Protein AF-0000000083321897 (afdb_homodimer)

Sequence (432 aa):
MKKINLNELYDLMYEHLDPNGWWPGRSDWHVIWSTILIQNTNWKNVDKALATLYQATNFWPENILNLSDNKLEKAIASAGFFTRKAATLKRLATYFQKYEFDLDRCRQLSKEQLRPELLSIKGIGPETADVILMYGIQKGEFVVDTYARRLFDCLACPLPSSYQKAKELVEANVDHFTLRNYQNFHAMIVMFNQKYKLPKEFKTTFLNNYQLIITKMKKINLNELYDLMYEHLDPNGWWPGRSDWHVIWSTILIQNTNWKNVDKALATLYQATNFWPENILNLSDNKLEKAIASAGFFTRKAATLKRLATYFQKYEFDLDRCRQLSKEQLRPELLSIKGIGPETADVILMYGIQKGEFVVDTYARRLFDCLACPLPSSYQKAKELVEANVDHFTLRNYQNFHAMIVMFNQKYKLPKEFKTTFLNNYQLIITK

Organism: Lactobacillus gasseri (NCBI:txid1596)

InterPro domains:
  IPR003265 HhH-GPD domain [PF00730] (34-169)
  IPR003265 HhH-GPD domain [SM00478] (37-195)
  IPR003265 HhH-GPD domain [cd00056] (29-190)
  IPR011257 DNA glycosylase [SSF48150] (1-203)

Solvent-accessible surface area (backbone atoms only — not comparable to full-atom values): 23144 Å² total; per-residue (Å²): 112,50,78,35,43,54,58,53,48,50,52,54,46,55,76,75,39,80,45,59,39,71,81,62,56,78,26,33,47,45,37,40,53,46,57,59,39,39,57,95,48,50,65,74,33,26,53,55,13,48,54,42,35,35,76,71,29,71,51,37,50,69,43,55,64,68,43,50,69,67,57,44,24,62,32,31,42,64,16,48,69,22,69,63,46,41,52,28,52,42,52,52,35,54,59,38,47,84,44,72,71,36,64,69,64,54,33,37,50,55,62,85,61,48,50,62,57,45,50,67,37,75,88,33,48,72,56,52,38,36,48,37,32,34,71,40,53,69,35,61,46,72,64,68,46,73,48,46,46,52,51,30,41,72,24,70,38,70,62,58,88,47,61,67,60,30,32,52,49,53,63,72,49,49,77,88,70,39,48,40,29,31,54,38,50,52,38,41,38,49,50,50,49,71,75,34,60,72,72,82,41,40,76,78,42,96,60,49,57,38,29,48,55,73,82,130,111,49,77,35,42,54,58,54,49,49,51,55,46,56,76,76,41,80,45,60,36,62,84,62,56,79,26,33,49,44,36,39,54,46,58,61,40,41,55,93,48,50,64,73,34,27,53,55,13,48,53,43,36,33,76,71,27,72,50,38,49,71,44,55,63,68,43,52,69,67,57,44,25,62,32,31,42,65,16,49,68,21,69,64,46,40,52,29,50,44,51,52,36,54,60,37,48,83,44,72,70,35,64,70,62,54,32,35,51,55,63,84,60,48,49,62,57,44,50,68,38,74,87,32,48,71,57,52,38,37,48,36,33,33,70,39,54,69,37,62,45,72,65,69,46,72,49,45,45,51,51,31,42,71,22,71,37,69,63,58,88,48,60,67,59,29,33,51,48,54,63,70,50,48,78,87,70,38,48,42,29,32,53,38,49,52,39,42,38,50,50,48,51,71,74,33,61,72,72,82,42,41,78,78,43,97,59,48,58,38,28,48,52,74,80,129

Secondary structure (DSSP, 8-state):
-EEE-HHHHHHHHHHH---TTSS--SSHHHHHHHHHHTTTS-HHHHHHHHHHHHHHHTT-HHHHHHS-HHHHHHHTGGGS-HHHHHHHHHHHHHHHHTTTT-HHHHHTS-HHHHHHHHHTSTT--HHHHHHIIIIIS--------HHHHHHHHHTT-PPPSSHHHHHHHHHTT-SS--HHHHHHHHHHHHHHHHHS-TTTTGGGSTTTTEEE----/-EEE-HHHHHHHHHHH---TT-S--SSHHHHHHHHHHTTTS-HHHHHHHHHHHHHHHTT-HHHHHHS-HHHHHHHTGGGS-HHHHHHHHHHHHHHHHTTTT-HHHHHTS-HHHHHHHHHTSTT--HHHHHHIIIIIS--------HHHHHHHHHTT-PPPSSHHHHHHHHHTT-SS--HHHHHHHHHHHHHHHHHS-TTTTGGGSTTTTEEE----

Radius of gyration: 22.3 Å; Cα contacts (8 Å, |Δi|>4): 603; chains: 2; bounding box: 56×56×48 Å

Structure (mmCIF, N/CA/C/O backbone):
data_AF-0000000083321897-model_v1
#
loop_
_entity.id
_entity.type
_entity.pdbx_description
1 polymer 'Endonuclease III'
#
loop_
_atom_site.group_PDB
_atom_site.id
_atom_site.type_symbol
_atom_site.label_atom_id
_atom_site.label_alt_id
_atom_site.label_comp_id
_atom_site.label_asym_id
_atom_site.label_entity_id
_atom_site.label_seq_id
_atom_site.pdbx_PDB_ins_code
_atom_site.Cartn_x
_atom_site.Cartn_y
_atom_site.Cartn_z
_atom_site.occupancy
_atom_site.B_iso_or_equiv
_atom_site.auth_seq_id
_atom_site.auth_comp_id
_atom_site.auth_asym_id
_atom_site.auth_atom_id
_atom_site.pdbx_PDB_model_num
ATOM 1 N N . MET A 1 1 ? -29.047 20.719 -4.168 1 87.69 1 MET A N 1
ATOM 2 C CA . MET A 1 1 ? -27.844 19.922 -3.943 1 87.69 1 MET A CA 1
ATOM 3 C C . MET A 1 1 ? -28.203 18.484 -3.549 1 87.69 1 MET A C 1
ATOM 5 O O . MET A 1 1 ? -29.172 18.266 -2.809 1 87.69 1 MET A O 1
ATOM 9 N N . LYS A 1 2 ? -27.672 17.531 -4.219 1 96.5 2 LYS A N 1
ATOM 10 C CA . LYS A 1 2 ? -27.875 16.109 -3.881 1 96.5 2 LYS A CA 1
ATOM 11 C C . LYS A 1 2 ? -27.109 15.75 -2.611 1 96.5 2 LYS A C 1
ATOM 13 O O . LYS A 1 2 ? -25.906 15.969 -2.516 1 96.5 2 LYS A O 1
ATOM 18 N N . LYS A 1 3 ? -27.859 15.25 -1.609 1 98.31 3 LYS A N 1
ATOM 19 C CA . LYS A 1 3 ? -27.25 14.844 -0.353 1 98.31 3 LYS A CA 1
ATOM 20 C C . LYS A 1 3 ? -26.562 13.484 -0.496 1 98.31 3 LYS A C 1
ATOM 22 O O . LYS A 1 3 ? -27.141 12.547 -1.045 1 98.31 3 LYS A O 1
ATOM 27 N N . ILE A 1 4 ? -25.359 13.352 -0.049 1 98.31 4 ILE A N 1
ATOM 28 C CA . ILE A 1 4 ? -24.609 12.102 -0.11 1 98.31 4 ILE A CA 1
ATOM 29 C C . ILE A 1 4 ? -23.922 11.844 1.229 1 98.31 4 ILE A C 1
ATOM 31 O O . ILE A 1 4 ? -23.672 12.781 1.99 1 98.31 4 ILE A O 1
ATOM 35 N N . ASN A 1 5 ? -23.719 10.547 1.621 1 98.31 5 ASN A N 1
ATOM 36 C CA . ASN A 1 5 ? -22.906 10.195 2.787 1 98.31 5 ASN A CA 1
ATOM 37 C C . ASN A 1 5 ? -21.438 10 2.418 1 98.31 5 ASN A C 1
ATOM 39 O O . ASN A 1 5 ? -21.062 10.219 1.271 1 98.31 5 ASN A O 1
ATOM 43 N N . LEU A 1 6 ? -20.641 9.633 3.35 1 98.62 6 LEU A N 1
ATOM 44 C CA . LEU A 1 6 ? -19.188 9.578 3.133 1 98.62 6 LEU A CA 1
ATOM 45 C C . LEU A 1 6 ? -18.828 8.453 2.166 1 98.62 6 LEU A C 1
ATOM 47 O O . LEU A 1 6 ? -17.922 8.609 1.342 1 98.62 6 LEU A O 1
ATOM 51 N N . ASN A 1 7 ? -19.5 7.285 2.268 1 98.38 7 ASN A N 1
ATOM 52 C CA . ASN A 1 7 ? -19.234 6.191 1.339 1 98.38 7 ASN A CA 1
ATOM 53 C C . ASN A 1 7 ? -19.578 6.578 -0.096 1 98.38 7 ASN A C 1
ATOM 55 O O . ASN A 1 7 ? -18.859 6.215 -1.03 1 98.38 7 ASN A O 1
ATOM 59 N N . GLU A 1 8 ? -20.641 7.297 -0.278 1 98.25 8 GLU A N 1
ATOM 60 C CA . GLU A 1 8 ? -21.016 7.777 -1.603 1 98.25 8 GLU A CA 1
ATOM 61 C C . GLU A 1 8 ? -20.016 8.797 -2.131 1 98.25 8 GLU A C 1
ATOM 63 O O . GLU A 1 8 ? -19.703 8.812 -3.324 1 98.25 8 GLU A O 1
ATOM 68 N N . LEU A 1 9 ? -19.562 9.703 -1.229 1 98.75 9 LEU A N 1
ATOM 69 C CA . LEU A 1 9 ? -18.516 10.633 -1.623 1 98.75 9 LEU A CA 1
ATOM 70 C C . LEU A 1 9 ? -17.281 9.891 -2.098 1 98.75 9 LEU A C 1
ATOM 72 O O . LEU A 1 9 ? -16.703 10.219 -3.141 1 98.75 9 LEU A O 1
ATOM 76 N N . TYR A 1 10 ? -16.875 8.883 -1.351 1 98.69 10 TYR A N 1
ATOM 77 C CA . TYR A 1 10 ? -15.734 8.047 -1.721 1 98.69 10 TYR A CA 1
ATOM 78 C C . TYR A 1 10 ? -15.914 7.457 -3.113 1 98.69 10 TYR A C 1
ATOM 80 O O . TYR A 1 10 ? -15.008 7.516 -3.945 1 98.69 10 TYR A O 1
ATOM 88 N N . ASP A 1 11 ? -17.094 6.926 -3.365 1 98.06 11 ASP A N 1
ATOM 89 C CA . ASP A 1 11 ? -17.391 6.293 -4.648 1 98.06 11 ASP A CA 1
ATOM 90 C C . ASP A 1 11 ? -17.297 7.305 -5.789 1 98.06 11 ASP A C 1
ATOM 92 O O . ASP A 1 11 ? -16.703 7.023 -6.836 1 98.06 11 ASP A O 1
ATOM 96 N N . LEU A 1 12 ? -17.828 8.453 -5.574 1 98.12 12 LEU A N 1
ATOM 97 C CA . LEU A 1 12 ? -17.812 9.508 -6.578 1 98.12 12 LEU A CA 1
ATOM 98 C C . LEU A 1 12 ? -16.375 9.93 -6.895 1 98.12 12 LEU A C 1
ATOM 100 O O . LEU A 1 12 ? -16 10.055 -8.062 1 98.12 12 LEU A O 1
ATOM 104 N N . MET A 1 13 ? -15.633 10.117 -5.867 1 98.69 13 MET A N 1
ATOM 105 C CA . MET A 1 13 ? -14.25 10.547 -6.062 1 98.69 13 MET A CA 1
ATOM 106 C C . MET A 1 13 ? -13.43 9.469 -6.754 1 98.69 13 MET A C 1
ATOM 108 O O . MET A 1 13 ? -12.633 9.758 -7.648 1 98.69 13 MET A O 1
ATOM 112 N N . TYR A 1 14 ? -13.609 8.211 -6.332 1 98.19 14 TYR A N 1
ATOM 113 C CA . TYR A 1 14 ? -12.867 7.098 -6.898 1 98.19 14 TYR A CA 1
ATOM 114 C C . TYR A 1 14 ? -13.164 6.938 -8.383 1 98.19 14 TYR A C 1
ATOM 116 O O . TYR A 1 14 ? -12.289 6.57 -9.172 1 98.19 14 TYR A O 1
ATOM 124 N N . GLU A 1 15 ? -14.359 7.203 -8.828 1 96.88 15 GLU A N 1
ATOM 125 C CA . GLU A 1 15 ? -14.773 7.105 -10.227 1 96.88 15 GLU A CA 1
ATOM 126 C C . GLU A 1 15 ? -14.117 8.195 -11.07 1 96.88 15 GLU A C 1
ATOM 128 O O . GLU A 1 15 ? -13.914 8.008 -12.273 1 96.88 15 GLU A O 1
ATOM 133 N N . HIS A 1 16 ? -13.695 9.297 -10.422 1 97.75 16 HIS A N 1
ATOM 134 C CA . HIS A 1 16 ? -13.25 10.453 -11.188 1 97.75 16 HIS A CA 1
ATOM 135 C C . HIS A 1 16 ? -11.75 10.664 -11.039 1 97.75 16 HIS A C 1
ATOM 137 O O . HIS A 1 16 ? -11.141 11.391 -11.828 1 97.75 16 HIS A O 1
ATOM 143 N N . LEU A 1 17 ? -11.289 10.062 -9.953 1 97.56 17 LEU A N 1
ATOM 144 C CA . LEU A 1 17 ? -9.875 10.258 -9.648 1 97.56 17 LEU A CA 1
ATOM 145 C C . LEU A 1 17 ? -9.148 8.922 -9.594 1 97.56 17 LEU A C 1
ATOM 147 O O . LEU A 1 17 ? -9.75 7.895 -9.258 1 97.56 17 LEU A O 1
ATOM 151 N N . ASP A 1 18 ? -7.98 8.797 -10.016 1 94.88 18 ASP A N 1
ATOM 152 C CA . ASP A 1 18 ? -7.145 7.602 -9.914 1 94.88 18 ASP A CA 1
ATOM 153 C C . ASP A 1 18 ? -6.105 7.75 -8.812 1 94.88 18 ASP A C 1
ATOM 155 O O . ASP A 1 18 ? -5.012 8.266 -9.039 1 94.88 18 ASP A O 1
ATOM 159 N N . PRO A 1 19 ? -6.453 7.254 -7.59 1 96.94 19 PRO A N 1
ATOM 160 C CA . PRO A 1 19 ? -5.547 7.438 -6.453 1 96.94 19 PRO A CA 1
ATOM 161 C C . PRO A 1 19 ? -4.352 6.484 -6.492 1 96.94 19 PRO A C 1
ATOM 163 O O . PRO A 1 19 ? -3.496 6.531 -5.609 1 96.94 19 PRO A O 1
ATOM 166 N N . ASN A 1 20 ? -4.258 5.652 -7.484 1 93.5 20 ASN A N 1
ATOM 167 C CA . ASN A 1 20 ? -3.238 4.605 -7.496 1 93.5 20 ASN A CA 1
ATOM 168 C C . ASN A 1 20 ? -1.833 5.191 -7.594 1 93.5 20 ASN A C 1
ATOM 170 O O . ASN A 1 20 ? -1.578 6.07 -8.422 1 93.5 20 ASN A O 1
ATOM 174 N N . GLY A 1 21 ? -0.966 4.777 -6.715 1 91.75 21 GLY A N 1
ATOM 175 C CA . GLY A 1 21 ? 0.427 5.191 -6.754 1 91.75 21 GLY A CA 1
ATOM 176 C C . GLY A 1 21 ? 0.666 6.539 -6.094 1 91.75 21 GLY A C 1
ATOM 177 O O . GLY A 1 21 ? 1.722 7.145 -6.277 1 91.75 21 GLY A O 1
ATOM 178 N N . TRP A 1 22 ? -0.267 7.16 -5.391 1 90.75 22 TRP A N 1
ATOM 179 C CA . TRP A 1 22 ? -0.259 8.523 -4.875 1 90.75 22 TRP A CA 1
ATOM 180 C C . TRP A 1 22 ? 0.908 8.742 -3.916 1 90.75 22 TRP A C 1
ATOM 182 O O . TRP A 1 22 ? 1.54 9.797 -3.926 1 90.75 22 TRP A O 1
ATOM 192 N N . TRP A 1 23 ? 1.445 7.855 -3.076 1 94.19 23 TRP A N 1
ATOM 193 C CA . TRP A 1 23 ? 2.598 7.992 -2.191 1 94.19 23 TRP A CA 1
ATOM 194 C C . TRP A 1 23 ? 3.67 6.965 -2.527 1 94.19 23 TRP A C 1
ATOM 196 O O . TRP A 1 23 ? 3.871 6 -1.784 1 94.19 23 TRP A O 1
ATOM 206 N N . PRO A 1 24 ? 4.371 7.301 -3.611 1 95.56 24 PRO A N 1
ATOM 207 C CA . PRO A 1 24 ? 5.367 6.328 -4.074 1 95.56 24 PRO A CA 1
ATOM 208 C C . PRO A 1 24 ? 6.562 6.215 -3.129 1 95.56 24 PRO A C 1
ATOM 210 O O . PRO A 1 24 ? 6.836 7.141 -2.359 1 95.56 24 PRO A O 1
ATOM 213 N N . GLY A 1 25 ? 7.215 5.176 -3.168 1 97.38 25 GLY A N 1
ATOM 214 C CA . GLY A 1 25 ? 8.43 4.945 -2.402 1 97.38 25 GLY A CA 1
ATOM 215 C C . GLY A 1 25 ? 9.094 3.623 -2.725 1 97.38 25 GLY A C 1
ATOM 216 O O . GLY A 1 25 ? 8.414 2.623 -2.967 1 97.38 25 GLY A O 1
ATOM 217 N N . ARG A 1 26 ? 10.406 3.613 -2.641 1 97.81 26 ARG A N 1
ATOM 218 C CA . ARG A 1 26 ? 11.148 2.396 -2.949 1 97.81 26 ARG A CA 1
ATOM 219 C C . ARG A 1 26 ? 11.148 1.436 -1.765 1 97.81 26 ARG A C 1
ATOM 221 O O . ARG A 1 26 ? 11.5 0.265 -1.906 1 97.81 26 ARG A O 1
ATOM 228 N N . SER A 1 27 ? 10.773 1.906 -0.587 1 98.44 27 SER A N 1
ATOM 229 C CA . SER A 1 27 ? 10.656 1.157 0.659 1 98.44 27 SER A CA 1
ATOM 230 C C . SER A 1 27 ? 9.719 1.863 1.638 1 98.44 27 SER A C 1
ATOM 232 O O . SER A 1 27 ? 9.359 3.025 1.435 1 98.44 27 SER A O 1
ATOM 234 N N . ASP A 1 28 ? 9.281 1.155 2.664 1 98.69 28 ASP A N 1
ATOM 235 C CA . ASP A 1 28 ? 8.469 1.793 3.695 1 98.69 28 ASP A CA 1
ATOM 236 C C . ASP A 1 28 ? 9.258 2.883 4.418 1 98.69 28 ASP A C 1
ATOM 238 O O . ASP A 1 28 ? 8.688 3.893 4.84 1 98.69 28 ASP A O 1
ATOM 242 N N . TRP A 1 29 ? 10.547 2.727 4.543 1 98.88 29 TRP A N 1
ATOM 243 C CA . TRP A 1 29 ? 11.383 3.746 5.168 1 98.88 29 TRP A CA 1
ATOM 244 C C . TRP A 1 29 ? 11.391 5.027 4.34 1 98.88 29 TRP A C 1
ATOM 246 O O . TRP A 1 29 ? 11.32 6.129 4.891 1 98.88 29 TRP A O 1
ATOM 256 N N . HIS A 1 30 ? 11.477 4.844 2.99 1 98.75 30 HIS A N 1
ATOM 257 C CA . HIS A 1 30 ? 11.352 5.996 2.105 1 98.75 30 HIS A CA 1
ATOM 258 C C . HIS A 1 30 ? 10.094 6.793 2.42 1 98.75 30 HIS A C 1
ATOM 260 O O . HIS A 1 30 ? 10.148 8.016 2.562 1 98.75 30 HIS A O 1
ATOM 266 N N . VAL A 1 31 ? 9.008 6.137 2.609 1 98.62 31 VAL A N 1
ATOM 267 C CA . VAL A 1 31 ? 7.711 6.758 2.852 1 98.62 31 VAL A CA 1
ATOM 268 C C . VAL A 1 31 ? 7.711 7.438 4.219 1 98.62 31 VAL A C 1
ATOM 270 O O . VAL A 1 31 ? 7.254 8.57 4.355 1 98.62 31 VAL A O 1
ATOM 273 N N . ILE A 1 32 ? 8.258 6.758 5.176 1 98.88 32 ILE A N 1
ATOM 274 C CA . ILE A 1 32 ? 8.273 7.273 6.543 1 98.88 32 ILE A CA 1
ATOM 275 C C . ILE A 1 32 ? 9.117 8.547 6.602 1 98.88 32 ILE A C 1
ATOM 277 O O . ILE A 1 32 ? 8.664 9.57 7.137 1 98.88 32 ILE A O 1
ATOM 281 N N . TRP A 1 33 ? 10.289 8.57 5.988 1 98.88 33 TRP A N 1
ATOM 282 C CA . TRP A 1 33 ? 11.125 9.766 5.984 1 98.88 33 TRP A CA 1
ATOM 283 C C . TRP A 1 33 ? 10.469 10.891 5.188 1 98.88 33 TRP A C 1
ATOM 285 O O . TRP A 1 33 ? 10.516 12.055 5.59 1 98.88 33 TRP A O 1
ATOM 295 N N . SER A 1 34 ? 9.844 10.531 4.059 1 98.75 34 SER A N 1
ATOM 296 C CA . SER A 1 34 ? 9.18 11.523 3.23 1 98.75 34 SER A CA 1
ATOM 297 C C . SER A 1 34 ? 8.07 12.242 4.008 1 98.75 34 SER A C 1
ATOM 299 O O . SER A 1 34 ? 7.816 13.422 3.785 1 98.75 34 SER A O 1
ATOM 301 N N . THR A 1 35 ? 7.434 11.547 4.91 1 98.75 35 THR A N 1
ATOM 302 C CA . THR A 1 35 ? 6.344 12.102 5.699 1 98.75 35 THR A CA 1
ATOM 303 C C . THR A 1 35 ? 6.848 13.227 6.605 1 98.75 35 THR A C 1
ATOM 305 O O . THR A 1 35 ? 6.16 14.227 6.797 1 98.75 35 THR A O 1
ATOM 308 N N . ILE A 1 36 ? 8.047 13.07 7.141 1 98.88 36 ILE A N 1
ATOM 309 C CA . ILE A 1 36 ? 8.648 14.125 7.953 1 98.88 36 ILE A CA 1
ATOM 310 C C . ILE A 1 36 ? 9.109 15.266 7.059 1 98.88 36 ILE A C 1
ATOM 312 O O . ILE A 1 36 ? 8.852 16.438 7.352 1 98.88 36 ILE A O 1
ATOM 316 N N . LEU A 1 37 ? 9.727 14.922 5.945 1 98.81 37 LEU A N 1
ATOM 317 C CA . LEU A 1 37 ? 10.391 15.906 5.098 1 98.81 37 LEU A CA 1
ATOM 318 C C . LEU A 1 37 ? 9.367 16.781 4.383 1 98.81 37 LEU A C 1
ATOM 320 O O . LEU A 1 37 ? 9.648 17.938 4.07 1 98.81 37 LEU A O 1
ATOM 324 N N . ILE A 1 38 ? 8.156 16.281 4.141 1 98.44 38 ILE A N 1
ATOM 325 C CA . ILE A 1 38 ? 7.172 17 3.336 1 98.44 38 ILE A CA 1
ATOM 326 C C . ILE A 1 38 ? 6.516 18.094 4.176 1 98.44 38 ILE A C 1
ATOM 328 O O . ILE A 1 38 ? 5.848 18.984 3.641 1 98.44 38 ILE A O 1
ATOM 332 N N . GLN A 1 39 ? 6.742 18.078 5.523 1 97.88 39 GLN A N 1
ATOM 333 C CA . GLN A 1 39 ? 6.137 19.078 6.406 1 97.88 39 GLN A CA 1
ATOM 334 C C . GLN A 1 39 ? 6.578 20.484 6.023 1 97.88 39 GLN A C 1
ATOM 336 O O . GLN A 1 39 ? 7.773 20.766 5.973 1 97.88 39 GLN A O 1
ATOM 341 N N . ASN A 1 40 ? 5.656 21.344 5.699 1 96.12 40 ASN A N 1
ATOM 342 C CA . ASN A 1 40 ? 5.828 22.766 5.445 1 96.12 40 ASN A CA 1
ATOM 343 C C . ASN A 1 40 ? 6.734 23.016 4.242 1 96.12 40 ASN A C 1
ATOM 345 O O . ASN A 1 40 ? 7.523 23.953 4.242 1 96.12 40 ASN A O 1
ATOM 349 N N . THR A 1 41 ? 6.758 22.188 3.324 1 96.44 41 THR A N 1
ATOM 350 C CA . THR A 1 41 ? 7.504 22.359 2.086 1 96.44 41 THR A CA 1
ATOM 351 C C . THR A 1 41 ? 6.797 21.672 0.92 1 96.44 41 THR A C 1
ATOM 353 O O . THR A 1 41 ? 5.609 21.359 1.011 1 96.44 41 THR A O 1
ATOM 356 N N . ASN A 1 42 ? 7.434 21.516 -0.27 1 95.88 42 ASN A N 1
ATOM 357 C CA . ASN A 1 42 ? 6.797 20.922 -1.442 1 95.88 42 ASN A CA 1
ATOM 358 C C . ASN A 1 42 ? 7.551 19.688 -1.923 1 95.88 42 ASN A C 1
ATOM 360 O O . ASN A 1 42 ? 8.695 19.469 -1.524 1 95.88 42 ASN A O 1
ATOM 364 N N . TRP A 1 43 ? 6.906 19.016 -2.709 1 95.69 43 TRP A N 1
ATOM 365 C CA . TRP A 1 43 ? 7.41 17.703 -3.082 1 95.69 43 TRP A CA 1
ATOM 366 C C . TRP A 1 43 ? 8.672 17.812 -3.93 1 95.69 43 TRP A C 1
ATOM 368 O O . TRP A 1 43 ? 9.547 16.953 -3.869 1 95.69 43 TRP A O 1
ATOM 378 N N . LYS A 1 44 ? 8.75 18.844 -4.738 1 97.25 44 LYS A N 1
ATOM 379 C CA . LYS A 1 44 ? 9.961 19.031 -5.527 1 97.25 44 LYS A CA 1
ATOM 380 C C . LYS A 1 44 ? 11.195 19.078 -4.629 1 97.25 44 LYS A C 1
ATOM 382 O O . LYS A 1 44 ? 12.188 18.406 -4.898 1 97.25 44 LYS A O 1
ATOM 387 N N . ASN A 1 45 ? 11.117 19.828 -3.555 1 98.25 45 ASN A N 1
ATOM 388 C CA . ASN A 1 45 ? 12.219 19.969 -2.604 1 98.25 45 ASN A CA 1
ATOM 389 C C . ASN A 1 45 ? 12.43 18.672 -1.814 1 98.25 45 ASN A C 1
ATOM 391 O O . ASN A 1 45 ? 13.562 18.312 -1.5 1 98.25 45 ASN A O 1
ATOM 395 N N . VAL A 1 46 ? 11.375 18.031 -1.533 1 98.44 46 VAL A N 1
ATOM 396 C CA . VAL A 1 46 ? 11.453 16.766 -0.804 1 98.44 46 VAL A CA 1
ATOM 397 C C . VAL A 1 46 ? 12.172 15.719 -1.658 1 98.44 46 VAL A C 1
ATOM 399 O O . VAL A 1 46 ? 13.008 14.969 -1.157 1 98.44 46 VAL A O 1
ATOM 402 N N . ASP A 1 47 ? 11.844 15.68 -2.971 1 98.06 47 ASP A N 1
ATOM 403 C CA . ASP A 1 47 ? 12.453 14.711 -3.879 1 98.06 47 ASP A CA 1
ATOM 404 C C . ASP A 1 47 ? 13.977 14.867 -3.898 1 98.06 47 ASP A C 1
ATOM 406 O O . ASP A 1 47 ? 14.703 13.875 -3.861 1 98.06 47 ASP A O 1
ATOM 410 N N . LYS A 1 48 ? 14.43 16.062 -3.932 1 98.5 48 LYS A N 1
ATOM 411 C CA . LYS A 1 48 ? 15.859 16.344 -3.904 1 98.5 48 LYS A CA 1
ATOM 412 C C . LYS A 1 48 ? 16.484 15.867 -2.598 1 98.5 48 LYS A C 1
ATOM 414 O O . LYS A 1 48 ? 17.547 15.227 -2.607 1 98.5 48 LYS A O 1
ATOM 419 N N . ALA A 1 49 ? 15.844 16.188 -1.53 1 98.81 49 ALA A N 1
ATOM 420 C CA . ALA A 1 49 ? 16.328 15.797 -0.214 1 98.81 49 ALA A CA 1
ATOM 421 C C . ALA A 1 49 ? 16.391 14.273 -0.086 1 98.81 49 ALA A C 1
ATOM 423 O O . ALA A 1 49 ? 17.344 13.727 0.457 1 98.81 49 ALA A O 1
ATOM 424 N N . LEU A 1 50 ? 15.383 13.617 -0.579 1 98.75 50 LEU A N 1
ATOM 425 C CA . LEU A 1 50 ? 15.305 12.164 -0.488 1 98.75 50 LEU A CA 1
ATOM 426 C C . LEU A 1 50 ? 16.406 11.508 -1.314 1 98.75 50 LEU A C 1
ATOM 428 O O . LEU A 1 50 ? 16.953 10.477 -0.918 1 98.75 50 LEU A O 1
ATOM 432 N N . ALA A 1 51 ? 16.719 12.102 -2.457 1 98.38 51 ALA A N 1
ATOM 433 C CA . ALA A 1 51 ? 17.797 11.562 -3.279 1 98.38 51 ALA A CA 1
ATOM 434 C C . ALA A 1 51 ? 19.125 11.586 -2.525 1 98.38 51 ALA A C 1
ATOM 436 O O . ALA A 1 51 ? 19.828 10.578 -2.482 1 98.38 51 ALA A O 1
ATOM 437 N N . THR A 1 52 ? 19.391 12.703 -1.899 1 98.69 52 THR A N 1
ATOM 438 C CA . THR A 1 52 ? 20.625 12.844 -1.149 1 98.69 52 THR A CA 1
ATOM 439 C C . THR A 1 52 ? 20.609 11.969 0.099 1 98.69 52 THR A C 1
ATOM 441 O O . THR A 1 52 ? 21.625 11.352 0.443 1 98.69 52 THR A O 1
ATOM 444 N N . LEU A 1 53 ? 19.516 11.906 0.756 1 98.81 53 LEU A N 1
ATOM 445 C CA . LEU A 1 53 ? 19.391 11.078 1.952 1 98.81 53 LEU A CA 1
ATOM 446 C C . LEU A 1 53 ? 19.594 9.602 1.619 1 98.81 53 LEU A C 1
ATOM 448 O O . LEU A 1 53 ? 20.219 8.867 2.387 1 98.81 53 LEU A O 1
ATOM 452 N N . TYR A 1 54 ? 19 9.211 0.49 1 98.5 54 TYR A N 1
ATOM 453 C CA . TYR A 1 54 ? 19.156 7.82 0.072 1 98.5 54 TYR A CA 1
ATOM 454 C C . TYR A 1 54 ? 20.625 7.484 -0.155 1 98.5 54 TYR A C 1
ATOM 456 O O . TYR A 1 54 ? 21.109 6.441 0.293 1 98.5 54 TYR A O 1
ATOM 464 N N . GLN A 1 55 ? 21.344 8.367 -0.824 1 98 55 GLN A N 1
ATOM 465 C CA . GLN A 1 55 ? 22.766 8.156 -1.083 1 98 55 GLN A CA 1
ATOM 466 C C . GLN A 1 55 ? 23.547 8.008 0.22 1 98 55 GLN A C 1
ATOM 468 O O . GLN A 1 55 ? 24.469 7.203 0.305 1 98 55 GLN A O 1
ATOM 473 N N . ALA A 1 56 ? 23.094 8.688 1.201 1 98.31 56 ALA A N 1
ATOM 474 C CA . ALA A 1 56 ? 23.828 8.734 2.457 1 98.31 56 ALA A CA 1
ATOM 475 C C . ALA A 1 56 ? 23.438 7.582 3.373 1 98.31 56 ALA A C 1
ATOM 477 O O . ALA A 1 56 ? 24.219 7.16 4.227 1 98.31 56 ALA A O 1
ATOM 478 N N . THR A 1 57 ? 22.234 7.035 3.236 1 98.56 57 THR A N 1
ATOM 479 C CA . THR A 1 57 ? 21.75 6.191 4.324 1 98.56 57 THR A CA 1
ATOM 480 C C . THR A 1 57 ? 21.078 4.941 3.771 1 98.56 57 THR A C 1
ATOM 482 O O . THR A 1 57 ? 20.766 4.016 4.523 1 98.56 57 THR A O 1
ATOM 485 N N . ASN A 1 58 ? 20.766 4.898 2.453 1 97.88 58 ASN A N 1
ATOM 486 C CA . ASN A 1 58 ? 19.922 3.871 1.857 1 97.88 58 ASN A CA 1
ATOM 487 C C . ASN A 1 58 ? 18.562 3.787 2.559 1 97.88 58 ASN A C 1
ATOM 489 O O . ASN A 1 58 ? 17.938 2.725 2.586 1 97.88 58 ASN A O 1
ATOM 493 N N . PHE A 1 59 ? 18.234 4.824 3.291 1 98.62 59 PHE A N 1
ATOM 494 C CA . PHE A 1 59 ? 16.984 5.023 4.031 1 98.62 59 PHE A CA 1
ATOM 495 C C . PHE A 1 59 ? 16.922 4.086 5.23 1 98.62 59 PHE A C 1
ATOM 497 O O . PHE A 1 59 ? 15.883 3.992 5.887 1 98.62 59 PHE A O 1
ATOM 504 N N . TRP A 1 60 ? 18.016 3.379 5.508 1 98.62 60 TRP A N 1
ATOM 505 C CA . TRP A 1 60 ? 18.031 2.484 6.66 1 98.62 60 TRP A CA 1
ATOM 506 C C . TRP A 1 60 ? 18.156 3.275 7.961 1 98.62 60 TRP A C 1
ATOM 508 O O . TRP A 1 60 ? 19.062 4.094 8.117 1 98.62 60 TRP A O 1
ATOM 518 N N . PRO A 1 61 ? 17.234 3.055 8.906 1 98.69 61 PRO A N 1
ATOM 519 C CA . PRO A 1 61 ? 17.188 3.889 10.109 1 98.69 61 PRO A CA 1
ATOM 520 C C . PRO A 1 61 ? 18.516 3.895 10.875 1 98.69 61 PRO A C 1
ATOM 522 O O . PRO A 1 61 ? 18.922 4.926 11.414 1 98.69 61 PRO A O 1
ATOM 525 N N . GLU A 1 62 ? 19.188 2.799 10.961 1 98.25 62 GLU A N 1
ATOM 526 C CA . GLU A 1 62 ? 20.469 2.75 11.672 1 98.25 62 GLU A CA 1
ATOM 527 C C . GLU A 1 62 ? 21.484 3.691 11.039 1 98.25 62 GLU A C 1
ATOM 529 O O . GLU A 1 62 ? 22.297 4.297 11.734 1 98.25 62 GLU A O 1
ATOM 534 N N . ASN A 1 63 ? 21.453 3.787 9.719 1 98.56 63 ASN A N 1
ATOM 535 C CA . ASN A 1 63 ? 22.359 4.695 9.016 1 98.56 63 ASN A CA 1
ATOM 536 C C . ASN A 1 63 ? 22.031 6.152 9.312 1 98.56 63 ASN A C 1
ATOM 538 O O . ASN A 1 63 ? 22.922 7.004 9.359 1 98.56 63 ASN A O 1
ATOM 542 N N . ILE A 1 64 ? 20.766 6.465 9.5 1 98.62 64 ILE A N 1
ATOM 543 C CA . ILE A 1 64 ? 20.344 7.805 9.891 1 98.62 64 ILE A CA 1
ATOM 544 C C . ILE A 1 64 ? 20.922 8.141 11.273 1 98.62 64 ILE A C 1
ATOM 546 O O . ILE A 1 64 ? 21.469 9.219 11.469 1 98.62 64 ILE A O 1
ATOM 550 N N . LEU A 1 65 ? 20.828 7.176 12.172 1 98.44 65 LEU A N 1
ATOM 551 C CA . LEU A 1 65 ? 21.297 7.367 13.531 1 98.44 65 LEU A CA 1
ATOM 552 C C . LEU A 1 65 ? 22.812 7.535 13.562 1 98.44 65 LEU A C 1
ATOM 554 O O . LEU A 1 65 ? 23.344 8.242 14.422 1 98.44 65 LEU A O 1
ATOM 558 N N . ASN A 1 66 ? 23.484 7.012 12.625 1 98.25 66 ASN A N 1
ATOM 559 C CA . ASN A 1 66 ? 24.938 7.008 12.617 1 98.25 66 ASN A CA 1
ATOM 560 C C . ASN A 1 66 ? 25.5 8.273 11.969 1 98.25 66 ASN A C 1
ATOM 562 O O . ASN A 1 66 ? 26.688 8.562 12.086 1 98.25 66 ASN A O 1
ATOM 566 N N . LEU A 1 67 ? 24.688 8.992 11.242 1 98.25 67 LEU A N 1
ATOM 567 C CA . LEU A 1 67 ? 25.125 10.258 10.672 1 98.25 67 LEU A CA 1
ATOM 568 C C . LEU A 1 67 ? 25.281 11.312 11.758 1 98.25 67 LEU A C 1
ATOM 570 O O . LEU A 1 67 ? 24.469 11.375 12.688 1 98.25 67 LEU A O 1
ATOM 574 N N . SER A 1 68 ? 26.281 12.148 11.586 1 98.38 68 SER A N 1
ATOM 575 C CA . SER A 1 68 ? 26.312 13.328 12.438 1 98.38 68 SER A CA 1
ATOM 576 C C . SER A 1 68 ? 25.156 14.266 12.133 1 98.38 68 SER A C 1
ATOM 578 O O . SER A 1 68 ? 24.594 14.219 11.039 1 98.38 68 SER A O 1
ATOM 580 N N . ASP A 1 69 ? 24.859 15.086 13.125 1 98 69 ASP A N 1
ATOM 581 C CA . ASP A 1 69 ? 23.766 16.047 12.914 1 98 69 ASP A CA 1
ATOM 582 C C . ASP A 1 69 ? 24.047 16.922 11.703 1 98 69 ASP A C 1
ATOM 584 O O . ASP A 1 69 ? 23.156 17.156 10.883 1 98 69 ASP A O 1
ATOM 588 N N . ASN A 1 70 ? 25.234 17.344 11.578 1 98.25 70 ASN A N 1
ATOM 589 C CA . ASN A 1 70 ? 25.625 18.219 10.477 1 98.25 70 ASN A CA 1
ATOM 590 C C . ASN A 1 70 ? 25.438 17.531 9.125 1 98.25 70 ASN A C 1
ATOM 592 O O . ASN A 1 70 ? 24.906 18.125 8.188 1 98.25 70 ASN A O 1
ATOM 596 N N . LYS A 1 71 ? 25.859 16.312 9.023 1 98.56 71 LYS A N 1
ATOM 597 C CA . LYS A 1 71 ? 25.75 15.57 7.773 1 98.56 71 LYS A CA 1
ATOM 598 C C . LYS A 1 71 ? 24.297 15.305 7.418 1 98.56 71 LYS A C 1
ATOM 600 O O . LYS A 1 71 ? 23.906 15.391 6.25 1 98.56 71 LYS A O 1
ATOM 605 N N . LEU A 1 72 ? 23.547 14.969 8.43 1 98.81 72 LEU A N 1
ATOM 606 C CA . LEU A 1 72 ? 22.141 14.711 8.195 1 98.81 72 LEU A CA 1
ATOM 607 C C . LEU A 1 72 ? 21.422 15.984 7.746 1 98.81 72 LEU A C 1
ATOM 609 O O . LEU A 1 72 ? 20.656 15.961 6.777 1 98.81 72 LEU A O 1
ATOM 613 N N . GLU A 1 73 ? 21.688 17.078 8.43 1 98.81 73 GLU A N 1
ATOM 614 C CA . GLU A 1 73 ? 21.094 18.359 8.062 1 98.81 73 GLU A CA 1
ATOM 615 C C . GLU A 1 73 ? 21.438 18.734 6.621 1 98.81 73 GLU A C 1
ATOM 617 O O . GLU A 1 73 ? 20.562 19.172 5.859 1 98.81 73 GLU A O 1
ATOM 622 N N . LYS A 1 74 ? 22.656 18.516 6.234 1 98.56 74 LYS A N 1
ATOM 623 C CA . LYS A 1 74 ? 23.094 18.828 4.871 1 98.56 74 LYS A CA 1
ATOM 624 C C . LYS A 1 74 ? 22.375 17.938 3.859 1 98.56 74 LYS A C 1
ATOM 626 O O . LYS A 1 74 ? 21.984 18.406 2.783 1 98.56 74 LYS A O 1
ATOM 631 N N . ALA A 1 75 ? 22.156 16.719 4.199 1 98.62 75 ALA A N 1
ATOM 632 C CA . ALA A 1 75 ? 21.531 15.75 3.301 1 98.62 75 ALA A CA 1
ATOM 633 C C . ALA A 1 75 ? 20.094 16.141 3.002 1 98.62 75 ALA A C 1
ATOM 635 O O . ALA A 1 75 ? 19.578 15.844 1.918 1 98.62 75 ALA A O 1
ATOM 636 N N . ILE A 1 76 ? 19.438 16.828 3.936 1 98.88 76 ILE A N 1
ATOM 637 C CA . ILE A 1 76 ? 18.016 17.062 3.734 1 98.88 76 ILE A CA 1
ATOM 638 C C . ILE A 1 76 ? 17.766 18.562 3.607 1 98.88 76 ILE A C 1
ATOM 640 O O . ILE A 1 76 ? 16.625 19.016 3.734 1 98.88 76 ILE A O 1
ATOM 644 N N . ALA A 1 77 ? 18.734 19.344 3.352 1 98.62 77 ALA A N 1
ATOM 645 C CA . ALA A 1 77 ? 18.672 20.812 3.391 1 98.62 77 ALA A CA 1
ATOM 646 C C . ALA A 1 77 ? 17.625 21.344 2.416 1 98.62 77 ALA A C 1
ATOM 648 O O . ALA A 1 77 ? 16.969 22.344 2.701 1 98.62 77 ALA A O 1
ATOM 649 N N . SER A 1 78 ? 17.5 20.719 1.313 1 98.56 78 SER A N 1
ATOM 650 C CA . SER A 1 78 ? 16.594 21.203 0.275 1 98.56 78 SER A CA 1
ATOM 651 C C . SER A 1 78 ? 15.148 21.172 0.741 1 98.56 78 SER A C 1
ATOM 653 O O . SER A 1 78 ? 14.297 21.875 0.2 1 98.56 78 SER A O 1
ATOM 655 N N . ALA A 1 79 ? 14.781 20.328 1.771 1 98.31 79 ALA A N 1
ATOM 656 C CA . ALA A 1 79 ? 13.406 20.188 2.24 1 98.31 79 ALA A CA 1
ATOM 657 C C . ALA A 1 79 ? 13.016 21.344 3.148 1 98.31 79 ALA A C 1
ATOM 659 O O . ALA A 1 79 ? 11.852 21.469 3.525 1 98.31 79 ALA A O 1
ATOM 660 N N . GLY A 1 80 ? 14.008 22.156 3.527 1 98 80 GLY A N 1
ATOM 661 C CA . GLY A 1 80 ? 13.703 23.266 4.418 1 98 80 GLY A CA 1
ATOM 662 C C . GLY A 1 80 ? 13.461 22.844 5.852 1 98 80 GLY A C 1
ATOM 663 O O . GLY A 1 80 ? 13.125 21.688 6.105 1 98 80 GLY A O 1
ATOM 664 N N . PHE A 1 81 ? 13.688 23.844 6.809 1 98.06 81 PHE A N 1
ATOM 665 C CA . PHE A 1 81 ? 13.547 23.562 8.234 1 98.06 81 PHE A CA 1
ATOM 666 C C . PHE A 1 81 ? 14.367 22.344 8.641 1 98.06 81 PHE A C 1
ATOM 668 O O . PHE A 1 81 ? 13.891 21.484 9.375 1 98.06 81 PHE A O 1
ATOM 675 N N . PHE A 1 82 ? 15.5 22.234 8.047 1 98 82 PHE A N 1
ATOM 676 C CA . PHE A 1 82 ? 16.25 20.984 8.047 1 98 82 PHE A CA 1
ATOM 677 C C . PHE A 1 82 ? 16.828 20.703 9.43 1 98 82 PHE A C 1
ATOM 679 O O . PHE A 1 82 ? 17.109 19.547 9.766 1 98 82 PHE A O 1
ATOM 686 N N . THR A 1 83 ? 17.031 21.75 10.336 1 98.25 83 THR A N 1
ATOM 687 C CA . THR A 1 83 ? 17.5 21.484 11.688 1 98.25 83 THR A CA 1
ATOM 688 C C . THR A 1 83 ? 16.453 20.719 12.492 1 98.25 83 THR A C 1
ATOM 690 O O . THR A 1 83 ? 16.75 19.672 13.062 1 98.25 83 THR A O 1
ATOM 693 N N . ARG A 1 84 ? 15.234 21.203 12.484 1 98.31 84 ARG A N 1
ATOM 694 C CA . ARG A 1 84 ? 14.164 20.547 13.227 1 98.31 84 ARG A CA 1
ATOM 695 C C . ARG A 1 84 ? 13.82 19.203 12.609 1 98.31 84 ARG A C 1
ATOM 697 O O . ARG A 1 84 ? 13.562 18.234 13.328 1 98.31 84 ARG A O 1
ATOM 704 N N . LYS A 1 85 ? 13.812 19.141 11.289 1 98.75 85 LYS A N 1
ATOM 705 C CA . LYS A 1 85 ? 13.477 17.875 10.625 1 98.75 85 LYS A CA 1
ATOM 706 C C . LYS A 1 85 ? 14.539 16.812 10.891 1 98.75 85 LYS A C 1
ATOM 708 O O . LYS A 1 85 ? 14.219 15.648 11.094 1 98.75 85 LYS A O 1
ATOM 713 N N . ALA A 1 86 ? 15.805 17.203 10.852 1 98.81 86 ALA A N 1
ATOM 714 C CA . ALA A 1 86 ? 16.875 16.266 11.148 1 98.81 86 ALA A CA 1
ATOM 715 C C . ALA A 1 86 ? 16.703 15.68 12.547 1 98.81 86 ALA A C 1
ATOM 717 O O . ALA A 1 86 ? 16.859 14.469 12.742 1 98.81 86 ALA A O 1
ATOM 718 N N . ALA A 1 87 ? 16.406 16.547 13.484 1 98.81 87 ALA A N 1
ATOM 719 C CA . ALA A 1 87 ? 16.188 16.078 14.852 1 98.81 87 ALA A CA 1
ATOM 720 C C . ALA A 1 87 ? 15.016 15.102 14.914 1 98.81 87 ALA A C 1
ATOM 722 O O . ALA A 1 87 ? 15.094 14.078 15.594 1 98.81 87 ALA A O 1
ATOM 723 N N . THR A 1 88 ? 13.953 15.414 14.234 1 98.88 88 THR A N 1
ATOM 724 C CA . THR A 1 88 ? 12.773 14.547 14.219 1 98.88 88 THR A CA 1
ATOM 725 C C . THR A 1 88 ? 13.109 13.203 13.578 1 98.88 88 THR A C 1
ATOM 727 O O . THR A 1 88 ? 12.672 12.156 14.062 1 98.88 88 THR A O 1
ATOM 730 N N . LEU A 1 89 ? 13.875 13.219 12.469 1 98.88 89 LEU A N 1
ATOM 731 C CA . LEU A 1 89 ? 14.297 11.977 11.828 1 98.88 89 LEU A CA 1
ATOM 732 C C . LEU A 1 89 ? 15.055 11.086 12.805 1 98.88 89 LEU A C 1
ATOM 734 O O . LEU A 1 89 ? 14.812 9.883 12.875 1 98.88 89 LEU A O 1
ATOM 738 N N . LYS A 1 90 ? 15.93 11.664 13.547 1 98.81 90 LYS A N 1
ATOM 739 C CA . LYS A 1 90 ? 16.719 10.906 14.508 1 98.81 90 LYS A CA 1
ATOM 740 C C . LYS A 1 90 ? 15.844 10.344 15.625 1 98.81 90 LYS A C 1
ATOM 742 O O . LYS A 1 90 ? 16.016 9.195 16.031 1 98.81 90 LYS A O 1
ATOM 747 N N . ARG A 1 91 ? 14.938 11.133 16.125 1 98.88 91 ARG A N 1
ATOM 748 C CA . ARG A 1 91 ? 14.023 10.664 17.172 1 98.88 91 ARG A CA 1
ATOM 749 C C . ARG A 1 91 ? 13.164 9.508 16.656 1 98.88 91 ARG A C 1
ATOM 751 O O . ARG A 1 91 ? 12.953 8.523 17.375 1 98.88 91 ARG A O 1
ATOM 758 N N . LEU A 1 92 ? 12.703 9.68 15.453 1 98.81 92 LEU A N 1
ATOM 759 C CA . LEU A 1 92 ? 11.867 8.641 14.852 1 98.81 92 LEU A CA 1
ATOM 760 C C . LEU A 1 92 ? 12.672 7.367 14.625 1 98.81 92 LEU A C 1
ATOM 762 O O . LEU A 1 92 ? 12.18 6.266 14.891 1 98.81 92 LEU A O 1
ATOM 766 N N . ALA A 1 93 ? 13.891 7.531 14.086 1 98.75 93 ALA A N 1
ATOM 767 C CA . ALA A 1 93 ? 14.766 6.371 13.93 1 98.75 93 ALA A CA 1
ATOM 768 C C . ALA A 1 93 ? 15.008 5.68 15.273 1 98.75 93 ALA A C 1
ATOM 770 O O . ALA A 1 93 ? 14.961 4.449 15.367 1 98.75 93 ALA A O 1
ATOM 771 N N . THR A 1 94 ? 15.227 6.434 16.281 1 98.75 94 THR A N 1
ATOM 772 C CA . THR A 1 94 ? 15.43 5.895 17.625 1 98.75 94 THR A CA 1
ATOM 773 C C . THR A 1 94 ? 14.195 5.137 18.094 1 98.75 94 THR A C 1
ATOM 775 O O . THR A 1 94 ? 14.305 4.055 18.672 1 98.75 94 THR A O 1
ATOM 778 N N . TYR A 1 95 ? 13.055 5.711 17.859 1 98.75 95 TYR A N 1
ATOM 779 C CA . TYR A 1 95 ? 11.789 5.074 18.203 1 98.75 95 TYR A CA 1
ATOM 780 C C . TYR A 1 95 ? 11.703 3.672 17.609 1 98.75 95 TYR A C 1
ATOM 782 O O . TYR A 1 95 ? 11.297 2.73 18.297 1 98.75 95 TYR A O 1
ATOM 790 N N . PHE A 1 96 ? 12.125 3.457 16.375 1 98.38 96 PHE A N 1
ATOM 791 C CA . PHE A 1 96 ? 11.984 2.176 15.688 1 98.38 96 PHE A CA 1
ATOM 792 C C . PHE A 1 96 ? 13.047 1.193 16.156 1 98.38 96 PHE A C 1
ATOM 794 O O . PHE A 1 96 ? 12.969 -0.002 15.875 1 98.38 96 PHE A O 1
ATOM 801 N N . GLN A 1 97 ? 14.008 1.681 16.922 1 97.19 97 GLN A N 1
ATOM 802 C CA . GLN A 1 97 ? 15.008 0.794 17.5 1 97.19 97 GLN A CA 1
ATOM 803 C C . GLN A 1 97 ? 14.359 -0.232 18.422 1 97.19 97 GLN A C 1
ATOM 805 O O . GLN A 1 97 ? 14.828 -1.368 18.531 1 97.19 97 GLN A O 1
ATOM 810 N N . LYS A 1 98 ? 13.328 0.172 19.109 1 95.12 98 LYS A N 1
ATOM 811 C CA . LYS A 1 98 ? 12.664 -0.728 20.047 1 95.12 98 LYS A CA 1
ATOM 812 C C . LYS A 1 98 ? 12.07 -1.935 19.312 1 95.12 98 LYS A C 1
ATOM 814 O O . LYS A 1 98 ? 11.773 -2.953 19.938 1 95.12 98 LYS A O 1
ATOM 819 N N . TYR A 1 99 ? 11.93 -1.799 18.031 1 96 99 TYR A N 1
ATOM 820 C CA . TYR A 1 99 ? 11.438 -2.9 17.219 1 96 99 TYR A CA 1
ATOM 821 C C . TYR A 1 99 ? 12.555 -3.504 16.375 1 96 99 TYR A C 1
ATOM 823 O O . TYR A 1 99 ? 12.289 -4.172 15.375 1 96 99 TYR A O 1
ATOM 831 N N . GLU A 1 100 ? 13.828 -3.123 16.672 1 96.81 100 GLU A N 1
ATOM 832 C CA . GLU A 1 100 ? 15.016 -3.572 15.953 1 96.81 100 GLU A CA 1
ATOM 833 C C . GLU A 1 100 ? 14.938 -3.189 14.477 1 96.81 100 GLU A C 1
ATOM 835 O O . GLU A 1 100 ? 15.352 -3.959 13.609 1 96.81 100 GLU A O 1
ATOM 840 N N . PHE A 1 101 ? 14.234 -2.105 14.188 1 97.81 101 PHE A N 1
ATOM 841 C CA . PHE A 1 101 ? 14.062 -1.524 12.867 1 97.81 101 PHE A CA 1
ATOM 842 C C . PHE A 1 101 ? 13.281 -2.469 11.953 1 97.81 101 PHE A C 1
ATOM 844 O O . PHE A 1 101 ? 13.43 -2.42 10.734 1 97.81 101 PHE A O 1
ATOM 851 N N . ASP A 1 102 ? 12.523 -3.396 12.586 1 96.75 102 ASP A N 1
ATOM 852 C CA . ASP A 1 102 ? 11.648 -4.316 11.859 1 96.75 102 ASP A CA 1
ATOM 853 C C . ASP A 1 102 ? 10.203 -3.83 11.891 1 96.75 102 ASP A C 1
ATOM 855 O O . ASP A 1 102 ? 9.5 -4.008 12.891 1 96.75 102 ASP A O 1
ATOM 859 N N . LEU A 1 103 ? 9.727 -3.34 10.805 1 97.5 103 LEU A N 1
ATOM 860 C CA . LEU A 1 103 ? 8.391 -2.748 10.742 1 97.5 103 LEU A CA 1
ATOM 861 C C . LEU A 1 103 ? 7.316 -3.816 10.898 1 97.5 103 LEU A C 1
ATOM 863 O O . LEU A 1 103 ? 6.203 -3.52 11.336 1 97.5 103 LEU A O 1
ATOM 867 N N . ASP A 1 104 ? 7.586 -5.051 10.516 1 95.19 104 ASP A N 1
ATOM 868 C CA . ASP A 1 104 ? 6.613 -6.129 10.68 1 95.19 104 ASP A CA 1
ATOM 869 C C . ASP A 1 104 ? 6.289 -6.352 12.156 1 95.19 104 ASP A C 1
ATOM 871 O O . ASP A 1 104 ? 5.145 -6.66 12.5 1 95.19 104 ASP A O 1
ATOM 875 N N . ARG A 1 105 ? 7.328 -6.207 12.953 1 95.31 105 ARG A N 1
ATOM 876 C CA . ARG A 1 105 ? 7.102 -6.309 14.391 1 95.31 105 ARG A CA 1
ATOM 877 C C . ARG A 1 105 ? 6.207 -5.176 14.883 1 95.31 105 ARG A C 1
ATOM 879 O O . ARG A 1 105 ? 5.297 -5.402 15.688 1 95.31 105 ARG A O 1
ATOM 886 N N . CYS A 1 106 ? 6.461 -4.047 14.383 1 96.5 106 CYS A N 1
ATOM 887 C CA . CYS A 1 106 ? 5.656 -2.877 14.711 1 96.5 106 CYS A CA 1
ATOM 888 C C . CYS A 1 106 ? 4.211 -3.068 14.273 1 96.5 106 CYS A C 1
ATOM 890 O O . CYS A 1 106 ? 3.281 -2.764 15.023 1 96.5 106 CYS A O 1
ATOM 892 N N . ARG A 1 107 ? 4.02 -3.643 13.148 1 96.75 107 ARG A N 1
ATOM 893 C CA . ARG A 1 107 ? 2.715 -3.812 12.516 1 96.75 107 ARG A CA 1
ATOM 894 C C . ARG A 1 107 ? 1.866 -4.828 13.273 1 96.75 107 ARG A C 1
ATOM 896 O O . ARG A 1 107 ? 0.655 -4.91 13.062 1 96.75 107 ARG A O 1
ATOM 903 N N . GLN A 1 108 ? 2.436 -5.535 14.164 1 95.94 108 GLN A N 1
ATOM 904 C CA . GLN A 1 108 ? 1.688 -6.512 14.945 1 95.94 108 GLN A CA 1
ATOM 905 C C . GLN A 1 108 ? 0.993 -5.852 16.125 1 95.94 108 GLN A C 1
ATOM 907 O O . GLN A 1 108 ? 0.146 -6.469 16.781 1 95.94 108 GLN A O 1
ATOM 912 N N . LEU A 1 109 ? 1.325 -4.609 16.375 1 96.88 109 LEU A N 1
ATOM 913 C CA . LEU A 1 109 ? 0.646 -3.846 17.422 1 96.88 109 LEU A CA 1
ATOM 914 C C . LEU A 1 109 ? -0.555 -3.1 16.844 1 96.88 109 LEU A C 1
ATOM 916 O O . LEU A 1 109 ? -0.625 -2.854 15.641 1 96.88 109 LEU A O 1
ATOM 920 N N . SER A 1 110 ? -1.488 -2.764 17.719 1 96.56 110 SER A N 1
ATOM 921 C CA . SER A 1 110 ? -2.684 -2.045 17.281 1 96.56 110 SER A CA 1
ATOM 922 C C . SER A 1 110 ? -2.395 -0.56 17.094 1 96.56 110 SER A C 1
ATOM 924 O O . SER A 1 110 ? -1.42 -0.035 17.625 1 96.56 110 SER A O 1
ATOM 926 N N . LYS A 1 111 ? -3.199 0.117 16.297 1 96.38 111 LYS A N 1
ATOM 927 C CA . LYS A 1 111 ? -3.043 1.558 16.125 1 96.38 111 LYS A CA 1
ATOM 928 C C . LYS A 1 111 ? -3.293 2.309 17.422 1 96.38 111 LYS A C 1
ATOM 930 O O . LYS A 1 111 ? -2.719 3.375 17.656 1 96.38 111 LYS A O 1
ATOM 935 N N . GLU A 1 112 ? -4.137 1.769 18.328 1 96.75 112 GLU A N 1
ATOM 936 C CA . GLU A 1 112 ? -4.395 2.365 19.641 1 96.75 112 GLU A CA 1
ATOM 937 C C . GLU A 1 112 ? -3.123 2.41 20.484 1 96.75 112 GLU A C 1
ATOM 939 O O . GLU A 1 112 ? -2.961 3.301 21.328 1 96.75 112 GLU A O 1
ATOM 944 N N . GLN A 1 113 ? -2.201 1.497 20.25 1 97.25 113 GLN A N 1
ATOM 945 C CA . GLN A 1 113 ? -0.917 1.474 20.938 1 97.25 113 GLN A CA 1
ATOM 946 C C . GLN A 1 113 ? 0.107 2.354 20.234 1 97.25 113 GLN A C 1
ATOM 948 O O . GLN A 1 113 ? 0.824 3.123 20.875 1 97.25 113 GLN A O 1
ATOM 953 N N . LEU A 1 114 ? 0.144 2.314 18.984 1 98.25 114 LEU A N 1
ATOM 954 C CA . LEU A 1 114 ? 1.198 2.934 18.188 1 98.25 114 LEU A CA 1
ATOM 955 C C . LEU A 1 114 ? 1.01 4.445 18.109 1 98.25 114 LEU A C 1
ATOM 957 O O . LEU A 1 114 ? 1.983 5.199 18.172 1 98.25 114 LEU A O 1
ATOM 961 N N . ARG A 1 115 ? -0.214 4.914 18 1 98.5 115 ARG A N 1
ATOM 962 C CA . ARG A 1 115 ? -0.462 6.328 17.734 1 98.5 115 ARG A CA 1
ATOM 963 C C . ARG A 1 115 ? 0.027 7.195 18.891 1 98.5 115 ARG A C 1
ATOM 965 O O . ARG A 1 115 ? 0.751 8.172 18.688 1 98.5 115 ARG A O 1
ATOM 972 N N . PRO A 1 116 ? -0.354 6.867 20.188 1 98.5 116 PRO A N 1
ATOM 973 C CA . PRO A 1 116 ? 0.184 7.676 21.281 1 98.5 116 PRO A CA 1
ATOM 974 C C . PRO A 1 116 ? 1.711 7.672 21.312 1 98.5 116 PRO A C 1
ATOM 976 O O . PRO A 1 116 ? 2.322 8.672 21.703 1 98.5 116 PRO A O 1
ATOM 979 N N . GLU A 1 117 ? 2.33 6.57 20.953 1 98.5 117 GLU A N 1
ATOM 980 C CA . GLU A 1 117 ? 3.789 6.5 20.938 1 98.5 117 GLU A CA 1
ATOM 981 C C . GLU A 1 117 ? 4.367 7.48 19.922 1 98.5 117 GLU A C 1
ATOM 983 O O . GLU A 1 117 ? 5.316 8.203 20.219 1 98.5 117 GLU A O 1
ATOM 988 N N . LEU A 1 118 ? 3.807 7.535 18.734 1 98.69 118 LEU A N 1
ATOM 989 C CA . LEU A 1 118 ? 4.262 8.453 17.703 1 98.69 118 LEU A CA 1
ATOM 990 C C . LEU A 1 118 ? 4.047 9.898 18.125 1 98.69 118 LEU A C 1
ATOM 992 O O . LEU A 1 118 ? 4.914 10.75 17.891 1 98.69 118 LEU A O 1
ATOM 996 N N . LEU A 1 119 ? 2.91 10.172 18.781 1 98.69 119 LEU A N 1
ATOM 997 C CA . LEU A 1 119 ? 2.553 11.523 19.203 1 98.69 119 LEU A CA 1
ATOM 998 C C . LEU A 1 119 ? 3.492 12.016 20.297 1 98.69 119 LEU A C 1
ATOM 1000 O O . LEU A 1 119 ? 3.602 13.227 20.516 1 98.69 119 LEU A O 1
ATOM 1004 N N . SER A 1 120 ? 4.129 11.102 20.938 1 98.56 120 SER A N 1
ATOM 1005 C CA . SER A 1 120 ? 5.043 11.477 22.016 1 98.56 120 SER A CA 1
ATOM 1006 C C . SER A 1 120 ? 6.391 11.922 21.469 1 98.56 120 SER A C 1
ATOM 1008 O O . SER A 1 120 ? 7.215 12.477 22.203 1 98.56 120 SER A O 1
ATOM 1010 N N . ILE A 1 121 ? 6.648 11.734 20.219 1 98.69 121 ILE A N 1
ATOM 1011 C CA . ILE A 1 121 ? 7.902 12.125 19.578 1 98.69 121 ILE A CA 1
ATOM 1012 C C . ILE A 1 121 ? 7.848 13.609 19.203 1 98.69 121 ILE A C 1
ATOM 1014 O O . ILE A 1 121 ? 6.977 14.023 18.438 1 98.69 121 ILE A O 1
ATOM 1018 N N . LYS A 1 122 ? 8.805 14.398 19.703 1 98.62 122 LYS A N 1
ATOM 1019 C CA . LYS A 1 122 ? 8.859 15.82 19.391 1 98.62 122 LYS A CA 1
ATOM 1020 C C . LYS A 1 122 ? 9 16.031 17.875 1 98.62 122 LYS A C 1
ATOM 1022 O O . LYS A 1 122 ? 9.852 15.414 17.234 1 98.62 122 LYS A O 1
ATOM 1027 N N . GLY A 1 123 ? 8.164 16.844 17.281 1 98.5 123 GLY A N 1
ATOM 1028 C CA . GLY A 1 123 ? 8.188 17.125 15.852 1 98.5 123 GLY A CA 1
ATOM 1029 C C . GLY A 1 123 ? 7.098 16.391 15.094 1 98.5 123 GLY A C 1
ATOM 1030 O O . GLY A 1 123 ? 6.918 16.609 13.891 1 98.5 123 GLY A O 1
ATOM 1031 N N . ILE A 1 124 ? 6.324 15.539 15.836 1 98.81 124 ILE A N 1
ATOM 1032 C CA . ILE A 1 124 ? 5.266 14.766 15.203 1 98.81 124 ILE A CA 1
ATOM 1033 C C . ILE A 1 124 ? 3.916 15.133 15.812 1 98.81 124 ILE A C 1
ATOM 1035 O O . ILE A 1 124 ? 3.648 14.82 16.969 1 98.81 124 ILE A O 1
ATOM 1039 N N . GLY A 1 125 ? 3.15 15.781 15.055 1 98.44 125 GLY A N 1
ATOM 1040 C CA . GLY A 1 125 ? 1.781 16.078 15.438 1 98.44 125 GLY A CA 1
ATOM 1041 C C . GLY A 1 125 ? 0.78 15.062 14.93 1 98.44 125 GLY A C 1
ATOM 1042 O O . GLY A 1 125 ? 1.156 14.086 14.281 1 98.44 125 GLY A O 1
ATOM 1043 N N . PRO A 1 126 ? -0.488 15.297 15.164 1 98.5 126 PRO A N 1
ATOM 1044 C CA . PRO A 1 126 ? -1.525 14.32 14.828 1 98.5 126 PRO A CA 1
ATOM 1045 C C . PRO A 1 126 ? -1.559 13.984 13.336 1 98.5 126 PRO A C 1
ATOM 1047 O O . PRO A 1 126 ? -1.634 12.805 12.969 1 98.5 126 PRO A O 1
ATOM 1050 N N . GLU A 1 127 ? -1.468 14.977 12.5 1 98.62 127 GLU A N 1
ATOM 1051 C CA . GLU A 1 127 ? -1.499 14.742 11.062 1 98.62 127 GLU A CA 1
ATOM 1052 C C . GLU A 1 127 ? -0.323 13.883 10.617 1 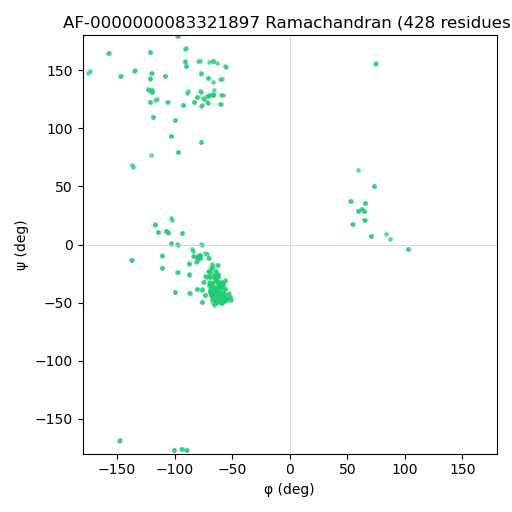98.62 127 GLU A C 1
ATOM 1054 O O . GLU A 1 127 ? -0.509 12.883 9.922 1 98.62 127 GLU A O 1
ATOM 1059 N N . THR A 1 128 ? 0.86 14.234 11.055 1 98.69 128 THR A N 1
ATOM 1060 C CA . THR A 1 128 ? 2.066 13.492 10.703 1 98.69 128 THR A CA 1
ATOM 1061 C C . THR A 1 128 ? 2 12.07 11.234 1 98.69 128 THR A C 1
ATOM 1063 O O . THR A 1 128 ? 2.332 11.117 10.531 1 98.69 128 THR A O 1
ATOM 1066 N N . ALA A 1 129 ? 1.513 11.93 12.445 1 98.81 129 ALA A N 1
ATOM 1067 C CA . ALA A 1 129 ? 1.388 10.602 13.055 1 98.81 129 ALA A CA 1
ATOM 1068 C C . ALA A 1 129 ? 0.455 9.711 12.242 1 98.81 129 ALA A C 1
ATOM 1070 O O . ALA A 1 129 ? 0.776 8.555 11.969 1 98.81 129 ALA A O 1
ATOM 1071 N N . ASP A 1 130 ? -0.663 10.273 11.852 1 98.81 130 ASP A N 1
ATOM 1072 C CA . ASP A 1 130 ? -1.654 9.484 11.125 1 98.81 130 ASP A CA 1
ATOM 1073 C C . ASP A 1 130 ? -1.16 9.133 9.727 1 98.81 130 ASP A C 1
ATOM 1075 O O . ASP A 1 130 ? -1.467 8.062 9.203 1 98.81 130 ASP A O 1
ATOM 1079 N N . VAL A 1 131 ? -0.382 9.984 9.109 1 98.69 131 VAL A N 1
ATOM 1080 C CA . VAL A 1 131 ? 0.2 9.695 7.809 1 98.69 131 VAL A CA 1
ATOM 1081 C C . VAL A 1 131 ? 1.237 8.586 7.938 1 98.69 131 VAL A C 1
ATOM 1083 O O . VAL A 1 131 ? 1.263 7.652 7.133 1 98.69 131 VAL A O 1
ATOM 1086 N N . ILE A 1 132 ? 2.064 8.625 8.93 1 98.69 132 ILE A N 1
ATOM 1087 C CA . ILE A 1 132 ? 3.047 7.574 9.164 1 98.69 132 ILE A CA 1
ATOM 1088 C C . ILE A 1 132 ? 2.334 6.25 9.422 1 98.69 132 ILE A C 1
ATOM 1090 O O . ILE A 1 132 ? 2.709 5.215 8.867 1 98.69 132 ILE A O 1
ATOM 1094 N N . LEU A 1 133 ? 1.291 6.281 10.266 1 98.56 133 LEU A N 1
ATOM 1095 C CA . LEU A 1 133 ? 0.522 5.078 10.562 1 98.56 133 LEU A CA 1
ATOM 1096 C C . LEU A 1 133 ? -0.068 4.48 9.297 1 98.56 133 LEU A C 1
ATOM 1098 O O . LEU A 1 133 ? 0.053 3.273 9.055 1 98.56 133 LEU A O 1
ATOM 1102 N N . MET A 1 134 ? -0.61 5.305 8.477 1 98.19 134 MET A N 1
ATOM 1103 C CA . MET A 1 134 ? -1.363 4.832 7.32 1 98.19 134 MET A CA 1
ATOM 1104 C C . MET A 1 134 ? -0.424 4.352 6.219 1 98.19 134 MET A C 1
ATOM 1106 O O . MET A 1 134 ? -0.544 3.221 5.742 1 98.19 134 MET A O 1
ATOM 1110 N N . TYR A 1 135 ? 0.586 5.156 5.859 1 97.94 135 TYR A N 1
ATOM 1111 C CA . TYR A 1 135 ? 1.384 4.883 4.672 1 97.94 135 TYR A CA 1
ATOM 1112 C C . TYR A 1 135 ? 2.674 4.156 5.035 1 97.94 135 TYR A C 1
ATOM 1114 O O . TYR A 1 135 ? 3.252 3.451 4.203 1 97.94 135 TYR A O 1
ATOM 1122 N N . GLY A 1 136 ? 3.129 4.293 6.238 1 97.75 136 GLY A N 1
ATOM 1123 C CA . GLY A 1 136 ? 4.391 3.701 6.66 1 97.75 136 GLY A CA 1
ATOM 1124 C C . GLY A 1 136 ? 4.215 2.4 7.422 1 97.75 136 GLY A C 1
ATOM 1125 O O . GLY A 1 136 ? 4.938 1.433 7.184 1 97.75 136 GLY A O 1
ATOM 1126 N N . ILE A 1 137 ? 3.219 2.35 8.305 1 98.06 137 ILE A N 1
ATOM 1127 C CA . ILE A 1 137 ? 3.086 1.23 9.234 1 98.06 137 ILE A CA 1
ATOM 1128 C C . ILE A 1 137 ? 1.857 0.401 8.867 1 98.06 137 ILE A C 1
ATOM 1130 O O . ILE A 1 137 ? 1.644 -0.681 9.422 1 98.06 137 ILE A O 1
ATOM 1134 N N . GLN A 1 138 ? 1.05 0.902 7.98 1 97.88 138 GLN A N 1
ATOM 1135 C CA . GLN A 1 138 ? -0.08 0.167 7.418 1 97.88 138 GLN A CA 1
ATOM 1136 C C . GLN A 1 138 ? -1.209 0.034 8.438 1 97.88 138 GLN A C 1
ATOM 1138 O O . GLN A 1 138 ? -1.714 -1.066 8.672 1 97.88 138 GLN A O 1
ATOM 1143 N N . LYS A 1 139 ? -1.563 1.167 9.023 1 98.06 139 LYS A N 1
ATOM 1144 C CA . LYS A 1 139 ? -2.736 1.308 9.883 1 98.06 139 LYS A CA 1
ATOM 1145 C C . LYS A 1 139 ? -3.691 2.367 9.336 1 98.06 139 LYS A C 1
ATOM 1147 O O . LYS A 1 139 ? -3.299 3.516 9.133 1 98.06 139 LYS A O 1
ATOM 1152 N N . GLY A 1 140 ? -4.91 1.963 9.086 1 97.06 140 GLY A N 1
ATOM 1153 C CA . GLY A 1 140 ? -5.863 2.889 8.5 1 97.06 140 GLY A CA 1
ATOM 1154 C C . GLY A 1 140 ? -6.32 3.969 9.461 1 97.06 140 GLY A C 1
ATOM 1155 O O . GLY A 1 140 ? -6.73 3.674 10.586 1 97.06 140 GLY A O 1
ATOM 1156 N N . GLU A 1 141 ? -6.211 5.211 9.016 1 96.25 141 GLU A N 1
ATOM 1157 C CA . GLU A 1 141 ? -6.66 6.402 9.734 1 96.25 141 GLU A CA 1
ATOM 1158 C C . GLU A 1 141 ? -7.152 7.473 8.766 1 96.25 141 GLU A C 1
ATOM 1160 O O . GLU A 1 141 ? -6.625 7.602 7.656 1 96.25 141 GLU A O 1
ATOM 1165 N N . PHE A 1 142 ? -8.195 8.195 9.227 1 98.56 142 PHE A N 1
ATOM 1166 C CA . PHE A 1 142 ? -8.531 9.383 8.445 1 98.56 142 PHE A CA 1
ATOM 1167 C C . PHE A 1 142 ? -7.605 10.539 8.789 1 98.56 142 PHE A C 1
ATOM 1169 O O . PHE A 1 142 ? -7.418 10.867 9.961 1 98.56 142 PHE A O 1
ATOM 1176 N N . VAL A 1 143 ? -6.984 11.133 7.852 1 98.62 143 VAL A N 1
ATOM 1177 C CA . VAL A 1 143 ? -6.09 12.273 8.031 1 98.62 143 VAL A CA 1
ATOM 1178 C C . VAL A 1 143 ? -6.867 13.578 7.863 1 98.62 143 VAL A C 1
ATOM 1180 O O . VAL A 1 143 ? -7.445 13.828 6.805 1 98.62 143 VAL A O 1
ATOM 1183 N N . VAL A 1 144 ? -6.859 14.352 8.914 1 98.56 144 VAL A N 1
ATOM 1184 C CA . VAL A 1 144 ? -7.57 15.625 8.891 1 98.56 144 VAL A CA 1
ATOM 1185 C C . VAL A 1 144 ? -6.598 16.75 8.57 1 98.56 144 VAL A C 1
ATOM 1187 O O . VAL A 1 144 ? -6.168 17.484 9.469 1 98.56 144 VAL A O 1
ATOM 1190 N N . ASP A 1 145 ? -6.281 16.906 7.355 1 97.56 145 ASP A N 1
ATOM 1191 C CA . ASP A 1 145 ? -5.402 18.016 6.961 1 97.56 145 ASP A CA 1
ATOM 1192 C C . ASP A 1 145 ? -6.203 19.172 6.383 1 97.56 145 ASP A C 1
ATOM 1194 O O . ASP A 1 145 ? -7.434 19.172 6.43 1 97.56 145 ASP A O 1
ATOM 1198 N N . THR A 1 146 ? -5.543 20.219 5.926 1 97.31 146 THR A N 1
ATOM 1199 C CA . THR A 1 146 ? -6.191 21.422 5.426 1 97.31 146 THR A CA 1
ATOM 1200 C C . THR A 1 146 ? -7 21.125 4.168 1 97.31 146 THR A C 1
ATOM 1202 O O . THR A 1 146 ? -8.055 21.719 3.939 1 97.31 146 THR A O 1
ATOM 1205 N N . TYR A 1 147 ? -6.551 20.156 3.385 1 98.19 147 TYR A N 1
ATOM 1206 C CA . TYR A 1 147 ? -7.254 19.781 2.166 1 98.19 147 TYR A CA 1
ATOM 1207 C C . TYR A 1 147 ? -8.602 19.141 2.494 1 98.19 147 TYR A C 1
ATOM 1209 O O . TYR A 1 147 ? -9.609 19.422 1.843 1 98.19 147 TYR A O 1
ATOM 1217 N N . ALA A 1 148 ? -8.609 18.25 3.467 1 98.62 148 ALA A N 1
ATOM 1218 C CA . ALA A 1 148 ? -9.859 17.625 3.902 1 98.62 148 ALA A CA 1
ATOM 1219 C C . ALA A 1 148 ? -10.844 18.672 4.414 1 98.62 148 ALA A C 1
ATOM 1221 O O . ALA A 1 148 ? -12.016 18.656 4.027 1 98.62 148 ALA A O 1
ATOM 1222 N N . ARG A 1 149 ? -10.391 19.562 5.234 1 98.44 149 ARG A N 1
ATOM 1223 C CA . ARG A 1 149 ? -11.266 20.578 5.801 1 98.44 149 ARG A CA 1
ATOM 1224 C C . ARG A 1 149 ? -11.867 21.453 4.703 1 98.44 149 ARG A C 1
ATOM 1226 O O . ARG A 1 149 ? -13.062 21.75 4.723 1 98.44 149 ARG A O 1
ATOM 1233 N N . ARG A 1 150 ? -11.031 21.828 3.768 1 98.38 150 ARG A N 1
ATOM 1234 C CA . ARG A 1 150 ? -11.492 22.672 2.666 1 98.38 150 ARG A CA 1
ATOM 1235 C C . ARG A 1 150 ? -12.562 21.969 1.846 1 98.38 150 ARG A C 1
ATOM 1237 O O . ARG A 1 150 ? -13.586 22.562 1.503 1 98.38 150 ARG A O 1
ATOM 1244 N N . LEU A 1 151 ? -12.305 20.734 1.549 1 98.69 151 LEU A N 1
ATOM 1245 C CA . LEU A 1 151 ? -13.281 19.984 0.768 1 98.69 151 LEU A CA 1
ATOM 1246 C C . LEU A 1 151 ? -14.602 19.844 1.522 1 98.69 151 LEU A C 1
ATOM 1248 O O . LEU A 1 151 ? -15.672 20.062 0.952 1 98.69 151 LEU A O 1
ATOM 1252 N N . PHE A 1 152 ? -14.508 19.484 2.818 1 98.62 152 PHE A N 1
ATOM 1253 C CA . PHE A 1 152 ? -15.711 19.297 3.619 1 98.62 152 PHE A CA 1
ATOM 1254 C C . PHE A 1 152 ? -16.484 20.609 3.744 1 98.62 152 PHE A C 1
ATOM 1256 O O . PHE A 1 152 ? -17.719 20.609 3.697 1 98.62 152 PHE A O 1
ATOM 1263 N N . ASP A 1 153 ? -15.773 21.688 3.861 1 98.31 153 ASP A N 1
ATOM 1264 C CA . ASP A 1 153 ? -16.422 22.984 3.885 1 98.31 153 ASP A CA 1
ATOM 1265 C C . ASP A 1 153 ? -17.188 23.25 2.59 1 98.31 153 ASP A C 1
ATOM 1267 O O . ASP A 1 153 ? -18.344 23.688 2.623 1 98.31 153 ASP A O 1
ATOM 1271 N N . CYS A 1 154 ? -16.594 22.984 1.445 1 98.38 154 CYS A N 1
ATOM 1272 C CA . CYS A 1 154 ? -17.219 23.188 0.142 1 98.38 154 CYS A CA 1
ATOM 1273 C C . CYS A 1 154 ? -18.453 22.312 -0.02 1 98.38 154 CYS A C 1
ATOM 1275 O O . CYS A 1 154 ? -19.391 22.672 -0.747 1 98.38 154 CYS A O 1
ATOM 1277 N N . LEU A 1 155 ? -18.484 21.219 0.695 1 98.56 155 LEU A N 1
ATOM 1278 C CA . LEU A 1 155 ? -19.609 20.281 0.617 1 98.56 155 LEU A CA 1
ATOM 1279 C C . LEU A 1 155 ? -20.641 20.578 1.703 1 98.56 155 LEU A C 1
ATOM 1281 O O . LEU A 1 155 ? -21.484 19.734 2.012 1 98.56 155 LEU A O 1
ATOM 1285 N N . ALA A 1 156 ? -20.438 21.75 2.385 1 97.44 156 ALA A N 1
ATOM 1286 C CA . ALA A 1 156 ? -21.359 22.281 3.398 1 97.44 156 ALA A CA 1
ATOM 1287 C C . ALA A 1 156 ? -21.406 21.359 4.617 1 97.44 156 ALA A C 1
ATOM 1289 O O . ALA A 1 156 ? -22.469 21.172 5.211 1 97.44 156 ALA A O 1
ATOM 1290 N N . CYS A 1 157 ? -20.297 20.766 4.957 1 97.75 157 CYS A N 1
ATOM 1291 C CA . CYS A 1 157 ? -20.156 19.891 6.117 1 97.75 157 CYS A CA 1
ATOM 1292 C C . CYS A 1 157 ? -18.859 20.188 6.859 1 97.75 157 CYS A C 1
ATOM 1294 O O . CYS A 1 157 ? -17.969 19.328 6.945 1 97.75 157 CYS A O 1
ATOM 1296 N N . PRO A 1 158 ? -18.812 21.344 7.453 1 97.69 158 PRO A N 1
ATOM 1297 C CA . PRO A 1 158 ? -17.578 21.703 8.156 1 97.69 158 PRO A CA 1
ATOM 1298 C C . PRO A 1 158 ? -17.234 20.734 9.281 1 97.69 158 PRO A C 1
ATOM 1300 O O . PRO A 1 158 ? -18.141 20.25 9.984 1 97.69 158 PRO A O 1
ATOM 1303 N N . LEU A 1 159 ? -15.961 20.484 9.422 1 97.81 159 LEU A N 1
ATOM 1304 C CA . LEU A 1 159 ? -15.469 19.594 10.477 1 97.81 159 LEU A CA 1
ATOM 1305 C C . LEU A 1 159 ? -15.172 20.375 11.75 1 97.81 159 LEU A C 1
ATOM 1307 O O . LEU A 1 159 ? -14.867 21.562 11.703 1 97.81 159 LEU A O 1
ATOM 1311 N N . PRO A 1 160 ? -15.266 19.656 12.906 1 97.81 160 PRO A N 1
ATOM 1312 C CA . PRO A 1 160 ? -14.836 20.281 14.156 1 97.81 160 PRO A CA 1
ATOM 1313 C C . PRO A 1 160 ? -13.398 20.797 14.094 1 97.81 160 PRO A C 1
ATOM 1315 O O . PRO A 1 160 ? -12.562 20.219 13.383 1 97.81 160 PRO A O 1
ATOM 1318 N N . SER A 1 161 ? -13.125 21.828 14.906 1 97.62 161 SER A N 1
ATOM 1319 C CA . SER A 1 161 ? -11.797 22.422 14.898 1 97.62 161 SER A CA 1
ATOM 1320 C C . SER A 1 161 ? -10.758 21.469 15.477 1 97.62 161 SER A C 1
ATOM 1322 O O . SER A 1 161 ? -9.625 21.422 15 1 97.62 161 SER A O 1
ATOM 1324 N N . SER A 1 162 ? -11.156 20.703 16.391 1 98.12 162 SER A N 1
ATOM 1325 C CA . SER A 1 162 ? -10.25 19.734 17 1 98.12 162 SER A CA 1
ATOM 1326 C C . SER A 1 162 ? -9.914 18.609 16.016 1 98.12 162 SER A C 1
ATOM 1328 O O . SER A 1 162 ? -10.805 17.984 15.445 1 98.12 162 SER A O 1
ATOM 1330 N N . TYR A 1 163 ? -8.648 18.359 15.859 1 98.5 163 TYR A N 1
ATOM 1331 C CA . TYR A 1 163 ? -8.203 17.281 14.977 1 98.5 163 TYR A CA 1
ATOM 1332 C C . TYR A 1 163 ? -8.828 15.953 15.375 1 98.5 163 TYR A C 1
ATOM 1334 O O . TYR A 1 163 ? -9.398 15.25 14.539 1 98.5 163 TYR A O 1
ATOM 1342 N N . GLN A 1 164 ? -8.758 15.688 16.625 1 98.12 164 GLN A N 1
ATOM 1343 C CA . GLN A 1 164 ? -9.219 14.406 17.141 1 98.12 164 GLN A CA 1
ATOM 1344 C C . GLN A 1 164 ? -10.727 14.25 16.953 1 98.12 164 GLN A C 1
ATOM 1346 O O . GLN A 1 164 ? -11.203 13.203 16.531 1 98.12 164 GLN A O 1
ATOM 1351 N N . LYS A 1 165 ? -11.469 15.273 17.266 1 98.19 165 LYS A N 1
ATOM 1352 C CA . LYS A 1 165 ? -12.922 15.219 17.125 1 98.19 165 LYS A CA 1
ATOM 1353 C C . LYS A 1 165 ? -13.328 15.07 15.664 1 98.19 165 LYS A C 1
ATOM 1355 O O . LYS A 1 165 ? -14.25 14.312 15.344 1 98.19 165 LYS A O 1
ATOM 1360 N N . ALA A 1 166 ? -12.641 15.789 14.805 1 98.44 166 ALA A N 1
ATOM 1361 C CA . ALA A 1 166 ? -12.914 15.688 13.375 1 98.44 166 ALA A CA 1
ATOM 1362 C C . ALA A 1 166 ? -12.648 14.281 12.859 1 98.44 166 ALA A C 1
ATOM 1364 O O . ALA A 1 166 ? -13.477 13.703 12.148 1 98.44 166 ALA A O 1
ATOM 1365 N N . LYS A 1 167 ? -11.539 13.75 13.242 1 98.5 167 LYS A N 1
ATOM 1366 C CA . LYS A 1 167 ? -11.133 12.406 12.844 1 98.5 167 LYS A CA 1
ATOM 1367 C C . LYS A 1 167 ? -12.164 11.367 13.289 1 98.5 167 LYS A C 1
ATOM 1369 O O . LYS A 1 167 ? -12.617 10.555 12.484 1 98.5 167 LYS A O 1
ATOM 1374 N N . GLU A 1 168 ? -12.539 11.414 14.523 1 97.81 168 GLU A N 1
ATOM 1375 C CA . GLU A 1 168 ? -13.492 10.461 15.102 1 97.81 168 GLU A CA 1
ATOM 1376 C C . GLU A 1 168 ? -14.852 10.578 14.422 1 97.81 168 GLU A C 1
ATOM 1378 O O . GLU A 1 168 ? -15.516 9.562 14.18 1 97.81 168 GLU A O 1
ATOM 1383 N N . LEU A 1 169 ? -15.25 11.812 14.148 1 98.19 169 LEU A N 1
ATOM 1384 C CA . LEU A 1 169 ? -16.531 12.039 13.492 1 98.19 169 LEU A CA 1
ATOM 1385 C C . LEU A 1 169 ? -16.562 11.375 12.117 1 98.19 169 LEU A C 1
ATOM 1387 O O . LEU A 1 169 ? -17.516 10.672 11.789 1 98.19 169 LEU A O 1
ATOM 1391 N N . VAL A 1 170 ? -15.508 11.539 11.328 1 98.69 170 VAL A N 1
ATOM 1392 C CA . VAL A 1 170 ? -15.453 10.984 9.977 1 98.69 170 VAL A CA 1
ATOM 1393 C C . VAL A 1 170 ? -15.406 9.453 10.047 1 98.69 170 VAL A C 1
ATOM 1395 O O . VAL A 1 170 ? -16.172 8.773 9.367 1 98.69 170 VAL A O 1
ATOM 1398 N N . GLU A 1 171 ? -14.539 8.938 10.906 1 98.19 171 GLU A N 1
ATOM 1399 C CA . GLU A 1 171 ? -14.336 7.492 10.992 1 98.19 171 GLU A CA 1
ATOM 1400 C C . GLU A 1 171 ? -15.602 6.789 11.484 1 98.19 171 GLU A C 1
ATOM 1402 O O . GLU A 1 171 ? -15.852 5.633 11.125 1 98.19 171 GLU A O 1
ATOM 1407 N N . ALA A 1 172 ? -16.438 7.5 12.234 1 97.75 172 ALA A N 1
ATOM 1408 C CA . ALA A 1 172 ? -17.688 6.93 12.742 1 97.75 172 ALA A CA 1
ATOM 1409 C C . ALA A 1 172 ? -18.75 6.887 11.641 1 97.75 172 ALA A C 1
ATOM 1411 O O . ALA A 1 172 ? -19.781 6.227 11.797 1 97.75 172 ALA A O 1
ATOM 1412 N N . ASN A 1 173 ? -18.484 7.566 10.531 1 98.19 173 ASN A N 1
ATOM 1413 C CA . ASN A 1 173 ? -19.531 7.719 9.516 1 98.19 173 ASN A CA 1
ATOM 1414 C C . ASN A 1 173 ? -19.156 7.004 8.219 1 98.19 173 ASN A C 1
ATOM 1416 O O . ASN A 1 173 ? -19.828 7.176 7.199 1 98.19 173 ASN A O 1
ATOM 1420 N N . VAL A 1 174 ? -18.094 6.18 8.203 1 97.5 174 VAL A N 1
ATOM 1421 C CA . VAL A 1 174 ? -17.75 5.355 7.047 1 97.5 174 VAL A CA 1
ATOM 1422 C C . VAL A 1 174 ? -18.047 3.891 7.352 1 97.5 174 VAL A C 1
ATOM 1424 O O . VAL A 1 174 ? -17.844 3.43 8.477 1 97.5 174 VAL A O 1
ATOM 1427 N N . ASP A 1 175 ? -18.484 3.215 6.301 1 95.38 175 ASP A N 1
ATOM 1428 C CA . ASP A 1 175 ? -18.828 1.8 6.426 1 95.38 175 ASP A CA 1
ATOM 1429 C C . ASP A 1 175 ? -17.766 0.924 5.766 1 95.38 175 ASP A C 1
ATOM 1431 O O . ASP A 1 175 ? -17.438 1.108 4.59 1 95.38 175 ASP A O 1
ATOM 1435 N N . HIS A 1 176 ? -17.172 -0.004 6.555 1 96.38 176 HIS A N 1
ATOM 1436 C CA . HIS A 1 176 ? -16.344 -1.101 6.062 1 96.38 176 HIS A CA 1
ATOM 1437 C C . HIS A 1 176 ? -15.086 -0.58 5.391 1 96.38 176 HIS A C 1
ATOM 1439 O O . HIS A 1 176 ? -14.602 -1.175 4.426 1 96.38 176 HIS A O 1
ATOM 1445 N N . PHE A 1 177 ? -14.625 0.598 5.855 1 98.12 177 PHE A N 1
ATOM 1446 C CA . PHE A 1 177 ? -13.344 1.073 5.336 1 98.12 177 PHE A CA 1
ATOM 1447 C C . PHE A 1 177 ? -12.203 0.163 5.781 1 98.12 177 PHE A C 1
ATOM 1449 O O . PHE A 1 177 ? -12.102 -0.18 6.961 1 98.12 177 PHE A O 1
ATOM 1456 N N . THR A 1 178 ? -11.438 -0.236 4.867 1 98.31 178 THR A N 1
ATOM 1457 C CA . THR A 1 178 ? -10.164 -0.892 5.137 1 98.31 178 THR A CA 1
ATOM 1458 C C . THR A 1 178 ? -9.016 0.106 5.047 1 98.31 178 THR A C 1
ATOM 1460 O O . THR A 1 178 ? -9.234 1.29 4.781 1 98.31 178 THR A O 1
ATOM 1463 N N . LEU A 1 179 ? -7.812 -0.338 5.277 1 98.31 179 LEU A N 1
ATOM 1464 C CA . LEU A 1 179 ? -6.617 0.485 5.141 1 98.31 179 LEU A CA 1
ATOM 1465 C C . LEU A 1 179 ? -6.578 1.167 3.777 1 98.31 179 LEU A C 1
ATOM 1467 O O . LEU A 1 179 ? -6.391 2.383 3.691 1 98.31 179 LEU A O 1
ATOM 1471 N N . ARG A 1 180 ? -6.824 0.45 2.766 1 98.19 180 ARG A N 1
ATOM 1472 C CA . ARG A 1 180 ? -6.746 0.969 1.403 1 98.19 180 ARG A CA 1
ATOM 1473 C C . ARG A 1 180 ? -7.797 2.053 1.172 1 98.19 180 ARG A C 1
ATOM 1475 O O . ARG A 1 180 ? -7.543 3.027 0.46 1 98.19 180 ARG A O 1
ATOM 1482 N N . ASN A 1 181 ? -8.977 1.893 1.694 1 98.62 181 ASN A N 1
ATOM 1483 C CA . ASN A 1 181 ? -9.984 2.945 1.597 1 98.62 181 ASN A CA 1
ATOM 1484 C C . ASN A 1 181 ? -9.477 4.262 2.174 1 98.62 181 ASN A C 1
ATOM 1486 O O . ASN A 1 181 ? -9.648 5.32 1.569 1 98.62 181 ASN A O 1
ATOM 1490 N N . TYR A 1 182 ? -8.867 4.148 3.334 1 98.69 182 TYR A N 1
ATOM 1491 C CA . TYR A 1 182 ? -8.359 5.352 3.982 1 98.69 182 TYR A CA 1
ATOM 1492 C C . TYR A 1 182 ? -7.238 5.984 3.166 1 98.69 182 TYR A C 1
ATOM 1494 O O . TYR A 1 182 ? -7.203 7.203 2.988 1 98.69 182 TYR A O 1
ATOM 1502 N N . GLN A 1 183 ? -6.359 5.172 2.664 1 98.56 183 GLN A N 1
ATOM 1503 C CA . GLN A 1 183 ? -5.273 5.664 1.823 1 98.56 183 GLN A CA 1
ATOM 1504 C C . GLN A 1 183 ? -5.812 6.348 0.568 1 98.56 183 GLN A C 1
ATOM 1506 O O . GLN A 1 183 ? -5.395 7.457 0.23 1 98.56 183 GLN A O 1
ATOM 1511 N N . ASN A 1 184 ? -6.711 5.656 -0.096 1 98.69 184 ASN A N 1
ATOM 1512 C CA . ASN A 1 184 ? -7.328 6.203 -1.301 1 98.69 184 ASN A CA 1
ATOM 1513 C C . ASN A 1 184 ? -8.055 7.512 -1.012 1 98.69 184 ASN A C 1
ATOM 1515 O O . ASN A 1 184 ? -7.938 8.477 -1.776 1 98.69 184 ASN A O 1
ATOM 1519 N N . PHE A 1 185 ? -8.82 7.508 0.062 1 98.81 185 PHE A N 1
ATOM 1520 C CA . PHE A 1 185 ? -9.609 8.695 0.387 1 98.81 185 PHE A CA 1
ATOM 1521 C C . PHE A 1 185 ? -8.711 9.898 0.622 1 98.81 185 PHE A C 1
ATOM 1523 O O . PHE A 1 185 ? -8.953 10.977 0.082 1 98.81 185 PHE A O 1
ATOM 1530 N N . HIS A 1 186 ? -7.652 9.703 1.373 1 98.81 186 HIS A N 1
ATOM 1531 C CA . HIS A 1 186 ? -6.684 10.766 1.604 1 98.81 186 HIS A CA 1
ATOM 1532 C C . HIS A 1 186 ? -6.059 11.234 0.294 1 98.81 186 HIS A C 1
ATOM 1534 O O . HIS A 1 186 ? -5.988 12.438 0.031 1 98.81 186 HIS A O 1
ATOM 1540 N N . ALA A 1 187 ? -5.625 10.297 -0.482 1 98.56 187 ALA A N 1
ATOM 1541 C CA . ALA A 1 187 ? -5.012 10.602 -1.771 1 98.56 187 ALA A CA 1
ATOM 1542 C C . ALA A 1 187 ? -5.961 11.414 -2.648 1 98.56 187 ALA A C 1
ATOM 1544 O O . ALA A 1 187 ? -5.57 12.438 -3.219 1 98.56 187 ALA A O 1
ATOM 1545 N N . MET A 1 188 ? -7.188 10.992 -2.738 1 98.81 188 MET A N 1
ATOM 1546 C CA . MET A 1 188 ? -8.156 11.625 -3.623 1 98.81 188 MET A CA 1
ATOM 1547 C C . MET A 1 188 ? -8.5 13.031 -3.135 1 98.81 188 MET A C 1
ATOM 1549 O O . MET A 1 188 ? -8.711 13.938 -3.941 1 98.81 188 MET A O 1
ATOM 1553 N N . ILE A 1 189 ? -8.547 13.203 -1.825 1 98.69 189 ILE A N 1
ATOM 1554 C CA . ILE A 1 189 ? -8.789 14.531 -1.271 1 98.69 189 ILE A CA 1
ATOM 1555 C C . ILE A 1 189 ? -7.637 15.461 -1.639 1 98.69 189 ILE A C 1
ATOM 1557 O O . ILE A 1 189 ? -7.855 16.594 -2.094 1 98.69 189 ILE A O 1
ATOM 1561 N N . VAL A 1 190 ? -6.398 15 -1.438 1 98 190 VAL A N 1
ATOM 1562 C CA . VAL A 1 190 ? -5.223 15.797 -1.776 1 98 190 VAL A CA 1
ATOM 1563 C C . VAL A 1 190 ? -5.223 16.109 -3.271 1 98 190 VAL A C 1
ATOM 1565 O O . VAL A 1 190 ? -5.066 17.266 -3.674 1 98 190 VAL A O 1
ATOM 1568 N N . MET A 1 191 ? -5.445 15.109 -4.113 1 98.06 191 MET A N 1
ATOM 1569 C CA . MET A 1 191 ? -5.449 15.266 -5.562 1 98.06 191 MET A CA 1
ATOM 1570 C C . MET A 1 191 ? -6.527 16.25 -6.008 1 98.06 191 MET A C 1
ATOM 1572 O O . MET A 1 191 ? -6.305 17.047 -6.918 1 98.06 191 MET A O 1
ATOM 1576 N N . PHE A 1 192 ? -7.691 16.156 -5.402 1 98.62 192 PHE A N 1
ATOM 1577 C CA . PHE A 1 192 ? -8.805 17.047 -5.711 1 98.62 192 PHE A CA 1
ATOM 1578 C C . PHE A 1 192 ? -8.422 18.5 -5.457 1 98.62 192 PHE A C 1
ATOM 1580 O O . PHE A 1 192 ? -8.664 19.375 -6.297 1 98.62 192 PHE A O 1
ATOM 1587 N N . ASN A 1 193 ? -7.758 18.734 -4.34 1 97.88 193 ASN A N 1
ATOM 1588 C CA . ASN A 1 193 ? -7.344 20.078 -3.967 1 97.88 193 ASN A CA 1
ATOM 1589 C C . ASN A 1 193 ? -6.191 20.578 -4.836 1 97.88 193 ASN A C 1
ATOM 1591 O O . ASN A 1 193 ? -6.023 21.781 -5.031 1 97.88 193 ASN A O 1
ATOM 1595 N N . GLN A 1 194 ? -5.387 19.625 -5.344 1 96 194 GLN A N 1
ATOM 1596 C CA . GLN A 1 194 ? -4.309 20 -6.258 1 96 194 GLN A CA 1
ATOM 1597 C C . GLN A 1 194 ? -4.855 20.344 -7.637 1 96 194 GLN A C 1
ATOM 1599 O O . GLN A 1 194 ? -4.312 21.219 -8.32 1 96 194 GLN A O 1
ATOM 1604 N N . LYS A 1 195 ? -5.891 19.719 -8.008 1 97.19 195 LYS A N 1
ATOM 1605 C CA . LYS A 1 195 ? -6.492 19.906 -9.32 1 97.19 195 LYS A CA 1
ATOM 1606 C C . LYS A 1 195 ? -7.355 21.156 -9.359 1 97.19 195 LYS A C 1
ATOM 1608 O O . LYS A 1 195 ? -7.402 21.859 -10.375 1 97.19 195 LYS A O 1
ATOM 1613 N N . TYR A 1 196 ? -8.055 21.422 -8.281 1 97.81 196 TYR A N 1
ATOM 1614 C CA . TYR A 1 196 ? -8.992 22.531 -8.195 1 97.81 196 TYR A CA 1
ATOM 1615 C C . TYR A 1 196 ? -8.586 23.484 -7.078 1 97.81 196 TYR A C 1
ATOM 1617 O O . TYR A 1 196 ? -8.289 23.062 -5.961 1 97.81 196 TYR A O 1
ATOM 1625 N N . LYS A 1 197 ? -8.578 24.766 -7.367 1 96.69 197 LYS A N 1
ATOM 1626 C CA . LYS A 1 197 ? -8.336 25.781 -6.34 1 96.69 197 LYS A CA 1
ATOM 1627 C C . LYS A 1 197 ? -9.578 26 -5.488 1 96.69 197 LYS A C 1
ATOM 1629 O O . LYS A 1 197 ? -10.352 26.938 -5.742 1 96.69 197 LYS A O 1
ATOM 1634 N N . LEU A 1 198 ? -9.75 25.312 -4.52 1 96.94 198 LEU A N 1
ATOM 1635 C CA . LEU A 1 198 ? -10.906 25.422 -3.637 1 96.94 198 LEU A CA 1
ATOM 1636 C C . LEU A 1 198 ? -10.773 26.625 -2.719 1 96.94 198 LEU A C 1
ATOM 1638 O O . LEU A 1 198 ? -9.664 26.984 -2.303 1 96.94 198 LEU A O 1
ATOM 1642 N N . PRO A 1 199 ? -11.805 27.266 -2.355 1 96.88 199 PRO A N 1
ATOM 1643 C CA . PRO A 1 199 ? -13.195 27.031 -2.742 1 96.88 199 PRO A CA 1
ATOM 1644 C C . PRO A 1 199 ? -13.562 27.719 -4.062 1 96.88 199 PRO A C 1
ATOM 1646 O O . PRO A 1 199 ? -14.648 27.469 -4.605 1 96.88 199 PRO A O 1
ATOM 1649 N N . LYS A 1 200 ? -12.688 28.453 -4.629 1 97.62 200 LYS A N 1
ATOM 1650 C CA . LYS A 1 200 ? -12.977 29.344 -5.758 1 97.62 200 LYS A CA 1
ATOM 1651 C C . LYS A 1 200 ? -13.5 28.547 -6.953 1 97.62 200 LYS A C 1
ATOM 1653 O O . LYS A 1 200 ? -14.422 28.984 -7.645 1 97.62 200 LYS A O 1
ATOM 1658 N N . GLU A 1 201 ? -12.961 27.344 -7.156 1 98.19 201 GLU A N 1
ATOM 1659 C CA . GLU A 1 201 ? -13.281 26.594 -8.367 1 98.19 201 GLU A CA 1
ATOM 1660 C C . GLU A 1 201 ? -14.234 25.438 -8.062 1 98.19 201 GLU A C 1
ATOM 1662 O O . GLU A 1 201 ? -14.508 24.609 -8.93 1 98.19 201 GLU A O 1
ATOM 1667 N N . PHE A 1 202 ? -14.781 25.375 -6.938 1 98 202 PHE A N 1
ATOM 1668 C CA . PHE A 1 202 ? -15.609 24.25 -6.539 1 98 202 PHE A CA 1
ATOM 1669 C C . PHE A 1 202 ? -16.812 24.109 -7.465 1 98 202 PHE A C 1
ATOM 1671 O O . PHE A 1 202 ? -17.203 22.984 -7.809 1 98 202 PHE A O 1
ATOM 1678 N N . LYS A 1 203 ? -17.312 25.203 -7.938 1 96.44 203 LYS A N 1
ATOM 1679 C CA . LYS A 1 203 ? -18.531 25.203 -8.75 1 96.44 203 LYS A CA 1
ATOM 1680 C C . LYS A 1 203 ? -18.297 24.531 -10.094 1 96.44 203 LYS A C 1
ATOM 1682 O O . LYS A 1 203 ? -19.25 24.172 -10.789 1 96.44 203 LYS A O 1
ATOM 1687 N N . THR A 1 204 ? -17.062 24.359 -10.508 1 97.56 204 THR A N 1
ATOM 1688 C CA . THR A 1 204 ? -16.75 23.781 -11.805 1 97.56 204 THR A CA 1
ATOM 1689 C C . THR A 1 204 ? -16.422 22.297 -11.664 1 97.56 204 THR A C 1
ATOM 1691 O O . THR A 1 204 ? -16.109 21.625 -12.648 1 97.56 204 THR A O 1
ATOM 1694 N N . THR A 1 205 ? -16.469 21.781 -10.445 1 98.12 205 THR A N 1
ATOM 1695 C CA . THR A 1 205 ? -16.047 20.406 -10.188 1 98.12 205 THR A CA 1
ATOM 1696 C C . THR A 1 205 ? -17.219 19.453 -10.328 1 98.12 205 THR A C 1
ATOM 1698 O O . THR A 1 205 ? -18.375 19.875 -10.375 1 98.12 205 THR A O 1
ATOM 1701 N N . PHE A 1 206 ? -16.922 18.156 -10.344 1 98.12 206 PHE A N 1
ATOM 1702 C CA . PHE A 1 206 ? -17.938 17.109 -10.43 1 98.12 206 PHE A CA 1
ATOM 1703 C C . PHE A 1 206 ? -18.672 16.969 -9.109 1 98.12 206 PHE A C 1
ATOM 1705 O O . PHE A 1 206 ? -19.688 16.266 -9.023 1 98.12 206 PHE A O 1
ATOM 1712 N N . LEU A 1 207 ? -18.188 17.703 -8.031 1 98.25 207 LEU A N 1
ATOM 1713 C CA . LEU A 1 207 ? -18.828 17.609 -6.723 1 98.25 207 LEU A CA 1
ATOM 1714 C C . LEU A 1 207 ? -19.703 18.844 -6.461 1 98.25 207 LEU A C 1
ATOM 1716 O O . LEU A 1 207 ? -20.312 18.953 -5.398 1 98.25 207 LEU A O 1
ATOM 1720 N N . ASN A 1 208 ? -19.781 19.781 -7.391 1 96.5 208 ASN A N 1
ATOM 1721 C CA . ASN A 1 208 ? -20.422 21.078 -7.203 1 96.5 208 ASN A CA 1
ATOM 1722 C C . ASN A 1 208 ? -21.875 20.922 -6.762 1 96.5 208 ASN A C 1
ATOM 1724 O O . ASN A 1 208 ? -22.391 21.766 -6.016 1 96.5 208 ASN A O 1
ATOM 1728 N N . ASN A 1 209 ? -22.594 19.875 -7.152 1 96.44 209 ASN A N 1
ATOM 1729 C CA . ASN A 1 209 ? -24.031 19.75 -6.891 1 96.44 209 ASN A CA 1
ATOM 1730 C C . ASN A 1 209 ? -24.312 18.812 -5.73 1 96.44 209 ASN A C 1
ATOM 1732 O O . ASN A 1 209 ? -25.406 18.266 -5.613 1 96.44 209 ASN A O 1
ATOM 1736 N N . TYR A 1 210 ? -23.266 18.609 -4.848 1 98.19 210 TYR A N 1
ATOM 1737 C CA . TYR A 1 210 ? -23.453 17.672 -3.746 1 98.19 210 TYR A CA 1
ATOM 1738 C C . TYR A 1 210 ? -23.281 18.375 -2.4 1 98.19 210 TYR A C 1
ATOM 1740 O O . TYR A 1 210 ? -22.531 19.344 -2.285 1 98.19 210 TYR A O 1
ATOM 1748 N N . GLN A 1 211 ? -24 17.906 -1.472 1 98.12 211 GLN A N 1
ATOM 1749 C CA . GLN A 1 211 ? -23.828 18.203 -0.055 1 98.12 211 GLN A CA 1
ATOM 1750 C C . GLN A 1 211 ? -23.547 16.938 0.749 1 98.12 211 GLN A C 1
ATOM 1752 O O . GLN A 1 211 ? -24.219 15.922 0.586 1 98.12 211 GLN A O 1
ATOM 1757 N N . LEU A 1 212 ? -22.531 17.031 1.563 1 98.38 212 LEU A N 1
ATOM 1758 C CA . LEU A 1 212 ? -22.141 15.883 2.389 1 98.38 212 LEU A CA 1
ATOM 1759 C C . LEU A 1 212 ? -22.891 15.898 3.717 1 98.38 212 LEU A C 1
ATOM 1761 O O . LEU A 1 212 ? -22.953 16.922 4.395 1 98.38 212 LEU A O 1
ATOM 1765 N N . ILE A 1 213 ? -23.469 14.742 4.047 1 97.19 213 ILE A N 1
ATOM 1766 C CA . ILE A 1 213 ? -24.188 14.617 5.301 1 97.19 213 ILE A CA 1
ATOM 1767 C C . ILE A 1 213 ? -23.484 13.609 6.207 1 97.19 213 ILE A C 1
ATOM 1769 O O . ILE A 1 213 ? -23.25 12.469 5.801 1 97.19 213 ILE A O 1
ATOM 1773 N N . ILE A 1 214 ? -23.172 14.047 7.379 1 94.56 214 ILE A N 1
ATOM 1774 C CA . ILE A 1 214 ? -22.578 13.188 8.391 1 94.56 214 ILE A CA 1
ATOM 1775 C C . ILE A 1 214 ? -23.438 13.188 9.648 1 94.56 214 ILE A C 1
ATOM 1777 O O . ILE A 1 214 ? -23.969 14.234 10.039 1 94.56 214 ILE A O 1
ATOM 1781 N N . THR A 1 215 ? -23.6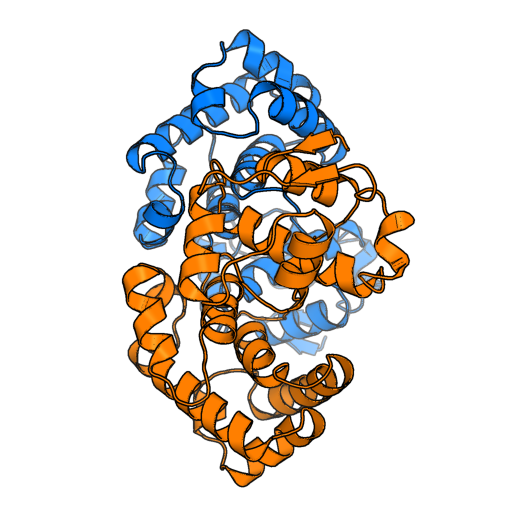56 12.023 10.141 1 87.56 215 THR A N 1
ATOM 1782 C CA . THR A 1 215 ? -24.391 11.93 11.391 1 87.56 215 THR A CA 1
ATOM 1783 C C . THR A 1 215 ? -23.5 12.297 12.57 1 87.56 215 THR A C 1
ATOM 1785 O O . THR A 1 215 ? -22.422 11.727 12.75 1 87.56 215 THR A O 1
ATOM 1788 N N . LYS A 1 216 ? -23.891 13.414 13.352 1 75.94 216 LYS A N 1
ATOM 1789 C CA . LYS A 1 216 ? -23.125 13.906 14.484 1 75.94 216 LYS A CA 1
ATOM 1790 C C . LYS A 1 216 ? -23.516 13.188 15.773 1 75.94 216 LYS A C 1
ATOM 1792 O O . LYS A 1 216 ? -24.672 12.812 15.953 1 75.94 216 LYS A O 1
ATOM 1797 N N . MET B 1 1 ? 29.641 -10.297 -18.375 1 87.62 1 MET B N 1
ATOM 1798 C CA . MET B 1 1 ? 28.422 -9.953 -17.641 1 87.62 1 MET B CA 1
ATOM 1799 C C . MET B 1 1 ? 28.75 -9.383 -16.266 1 87.62 1 MET B C 1
ATOM 1801 O O . MET B 1 1 ? 29.688 -9.844 -15.609 1 87.62 1 MET B O 1
ATOM 1805 N N . LYS B 1 2 ? 28.25 -8.258 -15.945 1 96.44 2 LYS B N 1
ATOM 1806 C CA . LYS B 1 2 ? 28.422 -7.652 -14.625 1 96.44 2 LYS B CA 1
ATOM 1807 C C . LYS B 1 2 ? 27.625 -8.406 -13.562 1 96.44 2 LYS B C 1
ATOM 1809 O O . LYS B 1 2 ? 26.406 -8.602 -13.703 1 96.44 2 LYS B O 1
ATOM 1814 N N . LYS B 1 3 ? 28.344 -8.898 -12.531 1 98.31 3 LYS B N 1
ATOM 1815 C CA . LYS B 1 3 ? 27.703 -9.617 -11.445 1 98.31 3 LYS B CA 1
ATOM 1816 C C . LYS B 1 3 ? 27 -8.664 -10.484 1 98.31 3 LYS B C 1
ATOM 1818 O O . LYS B 1 3 ? 27.578 -7.652 -10.086 1 98.31 3 LYS B O 1
ATOM 1823 N N . ILE B 1 4 ? 25.797 -8.914 -10.133 1 98.38 4 ILE B N 1
ATOM 1824 C CA . ILE B 1 4 ? 25.031 -8.086 -9.203 1 98.38 4 ILE B CA 1
ATOM 1825 C C . ILE B 1 4 ? 24.312 -8.969 -8.188 1 98.38 4 ILE B C 1
ATOM 1827 O O . ILE B 1 4 ? 24.047 -10.141 -8.453 1 98.38 4 ILE B O 1
ATOM 1831 N N . ASN B 1 5 ? 24.078 -8.461 -6.934 1 98.31 5 ASN B N 1
ATOM 1832 C CA . ASN B 1 5 ? 23.25 -9.148 -5.953 1 98.31 5 ASN B CA 1
ATOM 1833 C C . ASN B 1 5 ? 21.781 -8.727 -6.062 1 98.31 5 ASN B C 1
ATOM 1835 O O . ASN B 1 5 ? 21.422 -7.957 -6.957 1 98.31 5 ASN B O 1
ATOM 1839 N N . LEU B 1 6 ? 20.953 -9.219 -5.211 1 98.62 6 LEU B N 1
ATOM 1840 C CA . LEU B 1 6 ? 19.516 -8.992 -5.332 1 98.62 6 LEU B CA 1
ATOM 1841 C C . LEU B 1 6 ? 19.172 -7.535 -5.055 1 98.62 6 LEU B C 1
ATOM 1843 O O . LEU B 1 6 ? 18.281 -6.973 -5.707 1 98.62 6 LEU B O 1
ATOM 1847 N N . ASN B 1 7 ? 19.828 -6.895 -4.059 1 98.38 7 ASN B N 1
ATOM 1848 C CA . ASN B 1 7 ? 19.562 -5.484 -3.783 1 98.38 7 ASN B CA 1
ATOM 1849 C C . ASN B 1 7 ? 19.938 -4.602 -4.973 1 98.38 7 ASN B C 1
ATOM 1851 O O . ASN B 1 7 ? 19.25 -3.637 -5.281 1 98.38 7 ASN B O 1
ATOM 1855 N N . GLU B 1 8 ? 21.016 -4.922 -5.625 1 98.25 8 GLU B N 1
ATOM 1856 C CA . GLU B 1 8 ? 21.422 -4.184 -6.816 1 98.25 8 GLU B CA 1
ATOM 1857 C C . GLU B 1 8 ? 20.438 -4.391 -7.965 1 98.25 8 GLU B C 1
ATOM 1859 O O . GLU B 1 8 ? 20.156 -3.459 -8.719 1 98.25 8 GLU B O 1
ATOM 1864 N N . LEU B 1 9 ? 19.984 -5.648 -8.125 1 98.75 9 LEU B N 1
ATOM 1865 C CA . LEU B 1 9 ? 18.953 -5.906 -9.125 1 98.75 9 LEU B CA 1
ATOM 1866 C C . LEU B 1 9 ? 17.719 -5.059 -8.859 1 98.75 9 LEU B C 1
ATOM 1868 O O . LEU B 1 9 ? 17.172 -4.438 -9.781 1 98.75 9 LEU B O 1
ATOM 1872 N N . TYR B 1 10 ? 17.281 -5.008 -7.605 1 98.69 10 TYR B N 1
ATOM 1873 C CA . TYR B 1 10 ? 16.141 -4.191 -7.203 1 98.69 10 TYR B CA 1
ATOM 1874 C C . TYR B 1 10 ? 16.359 -2.732 -7.598 1 98.69 10 TYR B C 1
ATOM 1876 O O . TYR B 1 10 ? 15.469 -2.105 -8.172 1 98.69 10 TYR B O 1
ATOM 1884 N N . ASP B 1 11 ? 17.531 -2.219 -7.312 1 98 11 ASP B N 1
ATOM 1885 C CA . ASP B 1 11 ? 17.844 -0.825 -7.609 1 98 11 ASP B CA 1
ATOM 1886 C C . ASP B 1 11 ? 17.797 -0.556 -9.109 1 98 11 ASP B C 1
ATOM 1888 O O . ASP B 1 11 ? 17.234 0.448 -9.547 1 98 11 ASP B O 1
ATOM 1892 N N . LEU B 1 12 ? 18.344 -1.456 -9.867 1 98.12 12 LEU B N 1
ATOM 1893 C CA . LEU B 1 12 ? 18.359 -1.32 -11.312 1 98.12 12 LEU B CA 1
ATOM 1894 C C . LEU B 1 12 ? 16.938 -1.315 -11.875 1 98.12 12 LEU B C 1
ATOM 1896 O O . LEU B 1 12 ? 16.594 -0.471 -12.703 1 98.12 12 LEU B O 1
ATOM 1900 N N . MET B 1 13 ? 16.172 -2.215 -11.398 1 98.69 13 MET B N 1
ATOM 1901 C CA . MET B 1 13 ? 14.797 -2.312 -11.891 1 98.69 13 MET B CA 1
ATOM 1902 C C . MET B 1 13 ? 13.984 -1.088 -11.492 1 98.69 13 MET B C 1
ATOM 1904 O O . MET B 1 13 ? 13.211 -0.557 -12.289 1 98.69 13 MET B O 1
ATOM 1908 N N . TYR B 1 14 ? 14.141 -0.65 -10.242 1 98.19 14 TYR B N 1
ATOM 1909 C CA . TYR B 1 14 ? 13.391 0.497 -9.734 1 98.19 14 TYR B CA 1
ATOM 1910 C C . TYR B 1 14 ? 13.734 1.758 -10.523 1 98.19 14 TYR B C 1
ATOM 1912 O O . TYR B 1 14 ? 12.867 2.611 -10.742 1 98.19 14 TYR B O 1
ATOM 1920 N N . GLU B 1 15 ? 14.938 1.917 -10.977 1 96.88 15 GLU B N 1
ATOM 1921 C CA . GLU B 1 15 ? 15.391 3.064 -11.758 1 96.88 15 GLU B CA 1
ATOM 1922 C C . GLU B 1 15 ? 14.766 3.066 -13.148 1 96.88 15 GLU B C 1
ATOM 1924 O O . GLU B 1 15 ? 14.586 4.125 -13.758 1 96.88 15 GLU B O 1
ATOM 1929 N N . HIS B 1 16 ? 14.352 1.879 -13.617 1 97.75 16 HIS B N 1
ATOM 1930 C CA . HIS B 1 16 ? 13.938 1.771 -15.016 1 97.75 16 HIS B CA 1
ATOM 1931 C C . HIS B 1 16 ? 12.43 1.535 -15.125 1 97.75 16 HIS B C 1
ATOM 1933 O O . HIS B 1 16 ? 11.852 1.717 -16.203 1 97.75 16 HIS B O 1
ATOM 1939 N N . LEU B 1 17 ? 11.953 1.057 -13.992 1 97.56 17 LEU B N 1
ATOM 1940 C CA . LEU B 1 17 ? 10.531 0.72 -13.984 1 97.56 17 LEU B CA 1
ATOM 1941 C C . LEU B 1 17 ? 9.789 1.514 -12.914 1 97.56 17 LEU B C 1
ATOM 1943 O O . LEU B 1 17 ? 10.375 1.874 -11.883 1 97.56 17 LEU B O 1
ATOM 1947 N N . ASP B 1 18 ? 8.633 1.944 -13.109 1 94.81 18 ASP B N 1
ATOM 1948 C CA . ASP B 1 18 ? 7.789 2.629 -12.133 1 94.81 18 ASP B CA 1
ATOM 1949 C C . ASP B 1 18 ? 6.715 1.693 -11.578 1 94.81 18 ASP B C 1
ATOM 1951 O O . ASP B 1 18 ? 5.629 1.583 -12.148 1 9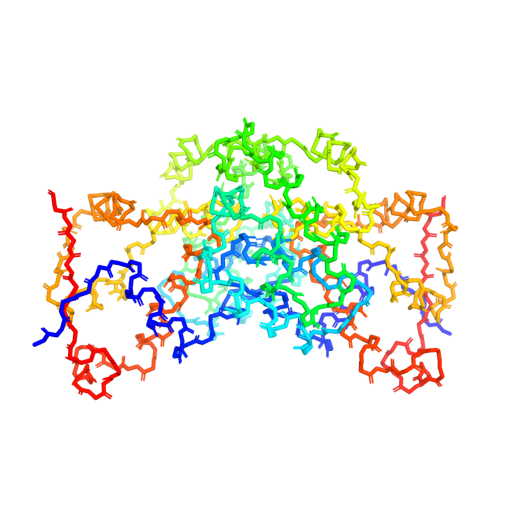4.81 18 ASP B O 1
ATOM 1955 N N . PRO B 1 19 ? 7.047 1.037 -10.422 1 96.94 19 PRO B N 1
ATOM 1956 C CA . PRO B 1 19 ? 6.098 0.068 -9.867 1 96.94 19 PRO B CA 1
ATOM 1957 C C . PRO B 1 19 ? 4.918 0.732 -9.164 1 96.94 19 PRO B C 1
ATOM 1959 O O . PRO B 1 19 ? 4.027 0.043 -8.664 1 96.94 19 PRO B O 1
ATOM 1962 N N . ASN B 1 20 ? 4.883 2.045 -9.133 1 93.44 20 ASN B N 1
ATOM 1963 C CA . ASN B 1 20 ? 3.881 2.744 -8.344 1 93.44 20 ASN B CA 1
ATOM 1964 C C . ASN B 1 20 ? 2.473 2.514 -8.883 1 93.44 20 ASN B C 1
ATOM 1966 O O . ASN B 1 20 ? 2.246 2.604 -10.094 1 93.44 20 ASN B O 1
ATOM 1970 N N . GLY B 1 21 ? 1.574 2.197 -7.98 1 92.12 21 GLY B N 1
ATOM 1971 C CA . GLY B 1 21 ? 0.185 1.997 -8.359 1 92.12 21 GLY B CA 1
ATOM 1972 C C . GLY B 1 21 ? -0.114 0.579 -8.805 1 92.12 21 GLY B C 1
ATOM 1973 O O . GLY B 1 21 ? -1.197 0.301 -9.328 1 92.12 21 GLY B O 1
ATOM 1974 N N . TRP B 1 22 ? 0.971 -0.217 -8.648 1 93 22 TRP B N 1
ATOM 1975 C CA . TRP B 1 22 ? 0.759 -1.609 -9.031 1 93 22 TRP B CA 1
ATOM 1976 C C . TRP B 1 22 ? -0.242 -2.283 -8.094 1 93 22 TRP B C 1
ATOM 1978 O O . TRP B 1 22 ? -0.254 -2.016 -6.891 1 93 22 TRP B O 1
ATOM 1988 N N . TRP B 1 23 ? -1.134 -3.135 -8.719 1 94.62 23 TRP B N 1
ATOM 1989 C CA . TRP B 1 23 ? -2.256 -3.869 -8.148 1 94.62 23 TRP B CA 1
ATOM 1990 C C . TRP B 1 23 ? -3.268 -2.916 -7.52 1 94.62 23 TRP B C 1
ATOM 1992 O O . TRP B 1 23 ? -3.479 -2.938 -6.305 1 94.62 23 TRP B O 1
ATOM 2002 N N . PRO B 1 24 ? -3.877 -2.088 -8.266 1 95.62 24 PRO B N 1
ATOM 2003 C CA . PRO B 1 24 ? -4.848 -1.099 -7.789 1 95.62 24 PRO B CA 1
ATOM 2004 C C . PRO B 1 24 ? -6.09 -1.737 -7.172 1 95.62 24 PRO B C 1
ATOM 2006 O O . PRO B 1 24 ? -6.395 -2.896 -7.457 1 95.62 24 PRO B O 1
ATOM 2009 N N . GLY B 1 25 ? -6.723 -1.052 -6.371 1 97.38 25 GLY B N 1
ATOM 2010 C CA . GLY B 1 25 ? -7.98 -1.482 -5.777 1 97.38 25 GLY B CA 1
ATOM 2011 C C . GLY B 1 25 ? -8.648 -0.401 -4.949 1 97.38 25 GLY B C 1
ATOM 2012 O O . GLY B 1 25 ? -7.973 0.399 -4.297 1 97.38 25 GLY B O 1
ATOM 2013 N N . ARG B 1 26 ? -9.961 -0.438 -4.91 1 97.81 26 ARG B N 1
ATOM 2014 C CA . ARG B 1 26 ? -10.711 0.57 -4.168 1 97.81 26 ARG B CA 1
ATOM 2015 C C . ARG B 1 26 ? -10.75 0.234 -2.68 1 97.81 26 ARG B C 1
ATOM 2017 O O . ARG B 1 26 ? -11.117 1.077 -1.858 1 97.81 26 ARG B O 1
ATOM 2024 N N . SER B 1 27 ? -10.414 -0.988 -2.307 1 98.44 27 SER B N 1
ATOM 2025 C CA . SER B 1 27 ? -10.336 -1.501 -0.943 1 98.44 27 SER B CA 1
ATOM 2026 C C . SER B 1 27 ? -9.414 -2.719 -0.865 1 98.44 27 SER B C 1
ATOM 2028 O O . SER B 1 27 ? -9.047 -3.287 -1.893 1 98.44 27 SER B O 1
ATOM 2030 N N . ASP B 1 28 ? -9.008 -3.086 0.335 1 98.69 28 ASP B N 1
ATOM 2031 C CA . ASP B 1 28 ? -8.219 -4.301 0.494 1 98.69 28 ASP B CA 1
ATOM 2032 C C . ASP B 1 28 ? -9.016 -5.535 0.071 1 98.69 28 ASP B C 1
ATOM 2034 O O . ASP B 1 28 ? -8.445 -6.496 -0.446 1 98.69 28 ASP B O 1
ATOM 2038 N N . TRP B 1 29 ? -10.312 -5.512 0.245 1 98.88 29 TRP B N 1
ATOM 2039 C CA . TRP B 1 29 ? -11.148 -6.625 -0.186 1 98.88 29 TRP B CA 1
ATOM 2040 C C . TRP B 1 29 ? -11.125 -6.77 -1.704 1 98.88 29 TRP B C 1
ATOM 2042 O O . TRP B 1 29 ? -11.047 -7.883 -2.227 1 98.88 29 TRP B O 1
ATOM 2052 N N . HIS B 1 30 ? -11.172 -5.598 -2.402 1 98.75 30 HIS B N 1
ATOM 2053 C CA . HIS B 1 30 ? -11.008 -5.621 -3.852 1 98.75 30 HIS B CA 1
ATOM 2054 C C . HIS B 1 30 ? -9.75 -6.379 -4.25 1 98.75 30 HIS B C 1
ATOM 2056 O O . HIS B 1 30 ? -9.789 -7.25 -5.125 1 98.75 30 HIS B O 1
ATOM 2062 N N . VAL B 1 31 ? -8.672 -6.141 -3.602 1 98.62 31 VAL B N 1
ATOM 2063 C CA . VAL B 1 31 ? -7.375 -6.73 -3.904 1 98.62 31 VAL B CA 1
ATOM 2064 C C . VAL B 1 31 ? -7.402 -8.227 -3.59 1 98.62 31 VAL B C 1
ATOM 2066 O O . VAL B 1 31 ? -6.938 -9.047 -4.391 1 98.62 31 VAL B O 1
ATOM 2069 N N . ILE B 1 32 ? -7.992 -8.547 -2.48 1 98.88 32 ILE B N 1
ATOM 2070 C CA . ILE B 1 32 ? -8.031 -9.938 -2.037 1 98.88 32 ILE B CA 1
ATOM 2071 C C . ILE B 1 32 ? -8.859 -10.766 -3.023 1 98.88 32 ILE B C 1
ATOM 2073 O O . ILE B 1 32 ? -8.414 -11.82 -3.48 1 98.88 32 ILE B O 1
ATOM 2077 N N . TRP B 1 33 ? -10.016 -10.281 -3.445 1 98.88 33 TRP B N 1
ATOM 2078 C CA . TRP B 1 33 ? -10.844 -11.016 -4.402 1 98.88 33 TRP B CA 1
ATOM 2079 C C . TRP B 1 33 ? -10.156 -11.094 -5.762 1 98.88 33 TRP B C 1
ATOM 2081 O O . TRP B 1 33 ? -10.195 -12.133 -6.426 1 98.88 33 TRP B O 1
ATOM 2091 N N . SER B 1 34 ? -9.516 -9.992 -6.172 1 98.75 34 SER B N 1
ATOM 2092 C CA . SER B 1 34 ? -8.82 -9.969 -7.457 1 98.75 34 SER B CA 1
ATOM 2093 C C . SER B 1 34 ? -7.719 -11.023 -7.508 1 98.75 34 SER B C 1
ATOM 2095 O O . SER B 1 34 ? -7.445 -11.586 -8.57 1 98.75 34 SER B O 1
ATOM 2097 N N . THR B 1 35 ? -7.109 -11.312 -6.391 1 98.75 35 THR B N 1
ATOM 2098 C CA . THR B 1 35 ? -6.027 -12.289 -6.316 1 98.75 35 THR B CA 1
ATOM 2099 C C . THR B 1 35 ? -6.539 -13.688 -6.648 1 98.75 35 THR B C 1
ATOM 2101 O O . THR B 1 35 ? -5.844 -14.469 -7.305 1 98.75 35 THR B O 1
ATOM 2104 N N . ILE B 1 36 ? -7.75 -14.008 -6.223 1 98.88 36 ILE B N 1
ATOM 2105 C CA . ILE B 1 36 ? -8.359 -15.289 -6.559 1 98.88 36 ILE B CA 1
ATOM 2106 C C . ILE B 1 36 ? -8.781 -15.289 -8.023 1 98.88 36 ILE B C 1
ATOM 2108 O O . ILE B 1 36 ? -8.516 -16.25 -8.758 1 98.88 36 ILE B O 1
ATOM 2112 N N . LEU B 1 37 ? -9.383 -14.188 -8.453 1 98.81 37 LEU B N 1
ATOM 2113 C CA . LEU B 1 37 ? -10.008 -14.125 -9.766 1 98.81 37 LEU B CA 1
ATOM 2114 C C . LEU B 1 37 ? -8.953 -14.125 -10.875 1 98.81 37 LEU B C 1
ATOM 2116 O O . LEU B 1 37 ? -9.219 -14.594 -11.984 1 98.81 37 LEU B O 1
ATOM 2120 N N . ILE B 1 38 ? -7.746 -13.641 -10.602 1 98.44 38 ILE B N 1
ATOM 2121 C CA . ILE B 1 38 ? -6.738 -13.469 -11.641 1 98.44 38 ILE B CA 1
ATOM 2122 C C . ILE B 1 38 ? -6.09 -14.812 -11.961 1 98.44 38 ILE B C 1
ATOM 2124 O O . ILE B 1 38 ? -5.395 -14.945 -12.969 1 98.44 38 ILE B O 1
ATOM 2128 N N . GLN B 1 39 ? -6.344 -15.852 -11.125 1 97.88 39 GLN B N 1
ATOM 2129 C CA . GLN B 1 39 ? -5.75 -17.172 -11.344 1 97.88 39 GLN B CA 1
ATOM 2130 C C . GLN B 1 39 ? -6.156 -17.734 -12.703 1 97.88 39 GLN B C 1
ATOM 2132 O O . GLN B 1 39 ? -7.344 -17.859 -13 1 97.88 39 GLN B O 1
ATOM 2137 N N . ASN B 1 40 ? -5.219 -18.016 -13.547 1 96.19 40 ASN B N 1
ATOM 2138 C CA . ASN B 1 40 ? -5.355 -18.688 -14.836 1 96.19 40 ASN B CA 1
ATOM 2139 C C . ASN B 1 40 ? -6.234 -17.891 -15.797 1 96.19 40 ASN B C 1
ATOM 2141 O O . ASN B 1 40 ? -7.004 -18.484 -16.562 1 96.19 40 ASN B O 1
ATOM 2145 N N . THR B 1 41 ? -6.258 -16.656 -15.711 1 96.5 41 THR B N 1
ATOM 2146 C CA . THR B 1 41 ? -6.973 -15.789 -16.641 1 96.5 41 THR B CA 1
ATOM 2147 C C . THR B 1 41 ? -6.242 -14.461 -16.797 1 96.5 41 THR B C 1
ATOM 2149 O O . THR B 1 41 ? -5.059 -14.352 -16.484 1 96.5 41 THR B O 1
ATOM 2152 N N . ASN B 1 42 ? -6.855 -13.414 -17.422 1 95.88 42 ASN B N 1
ATOM 2153 C CA . ASN B 1 42 ? -6.199 -12.133 -17.672 1 95.88 42 ASN B CA 1
ATOM 2154 C C . ASN B 1 42 ? -6.961 -10.977 -17.016 1 95.88 42 ASN B C 1
ATOM 2156 O O . ASN B 1 42 ? -8.117 -11.133 -16.641 1 95.88 42 ASN B O 1
ATOM 2160 N N . TRP B 1 43 ? -6.305 -9.961 -16.969 1 95.75 43 TRP B N 1
ATOM 2161 C CA . TRP B 1 43 ? -6.816 -8.844 -16.172 1 95.75 43 TRP B CA 1
ATOM 2162 C C . TRP B 1 43 ? -8.055 -8.242 -16.828 1 95.75 43 TRP B C 1
ATOM 2164 O O . TRP B 1 43 ? -8.945 -7.742 -16.141 1 95.75 43 TRP B O 1
ATOM 2174 N N . LYS B 1 44 ? -8.094 -8.234 -18.125 1 97.25 44 LYS B N 1
ATOM 2175 C CA . LYS B 1 44 ? -9.281 -7.727 -18.797 1 97.25 44 LYS B CA 1
ATOM 2176 C C . LYS B 1 44 ? -10.539 -8.445 -18.297 1 97.25 44 LYS B C 1
ATOM 2178 O O . LYS B 1 44 ? -11.531 -7.797 -17.969 1 97.25 44 LYS B O 1
ATOM 2183 N N . ASN B 1 45 ? -10.477 -9.75 -18.234 1 98.25 45 ASN B N 1
ATOM 2184 C CA . ASN B 1 45 ? -11.602 -10.562 -17.766 1 98.25 45 ASN B CA 1
ATOM 2185 C C . ASN B 1 45 ? -11.852 -10.383 -16.266 1 98.25 45 ASN B C 1
ATOM 2187 O O . ASN B 1 45 ? -13 -10.391 -15.828 1 98.25 45 ASN B O 1
ATOM 2191 N N . VAL B 1 46 ? -10.805 -10.211 -15.555 1 98.44 46 VAL B N 1
ATOM 2192 C CA . VAL B 1 46 ? -10.922 -10 -14.117 1 98.44 46 VAL B CA 1
ATOM 2193 C C . VAL B 1 46 ? -11.625 -8.68 -13.844 1 98.44 46 VAL B C 1
ATOM 2195 O O . VAL B 1 46 ? -12.484 -8.594 -12.961 1 98.44 46 VAL B O 1
ATOM 2198 N N . ASP B 1 47 ? -11.273 -7.625 -14.617 1 98.06 47 ASP B N 1
ATOM 2199 C CA . ASP B 1 47 ? -11.883 -6.309 -14.445 1 98.06 47 ASP B CA 1
ATOM 2200 C C . ASP B 1 47 ? -13.398 -6.375 -14.609 1 98.06 47 ASP B C 1
ATOM 2202 O O . ASP B 1 47 ? -14.141 -5.781 -13.828 1 98.06 47 ASP B O 1
ATOM 2206 N N . LYS B 1 48 ? -13.828 -7.09 -15.578 1 98.5 48 LYS B N 1
ATOM 2207 C CA . LYS B 1 48 ? -15.258 -7.27 -15.812 1 98.5 48 LYS B CA 1
ATOM 2208 C C . LYS B 1 48 ? -15.922 -7.992 -14.641 1 98.5 48 LYS B C 1
ATOM 2210 O O . LYS B 1 48 ? -16.984 -7.578 -14.172 1 98.5 48 LYS B O 1
ATOM 2215 N N . ALA B 1 49 ? -15.297 -9.039 -14.219 1 98.81 49 ALA B N 1
ATOM 2216 C CA . ALA B 1 49 ? -15.82 -9.82 -13.102 1 98.81 49 ALA B CA 1
ATOM 2217 C C . ALA B 1 49 ? -15.891 -8.977 -11.836 1 98.81 49 ALA B C 1
ATOM 2219 O O . ALA B 1 49 ? -16.875 -9.047 -11.086 1 98.81 49 ALA B O 1
ATOM 2220 N N . LEU B 1 50 ? -14.883 -8.188 -11.602 1 98.75 50 LEU B N 1
ATOM 2221 C CA . LEU B 1 50 ? -14.82 -7.359 -10.406 1 98.75 50 LEU B CA 1
ATOM 2222 C C . LEU B 1 50 ? -15.914 -6.293 -10.43 1 98.75 50 LEU B C 1
ATOM 2224 O O . LEU B 1 50 ? -16.484 -5.961 -9.383 1 98.75 50 LEU B O 1
ATOM 2228 N N . ALA B 1 51 ? -16.188 -5.754 -11.609 1 98.38 51 ALA B N 1
ATOM 2229 C CA . ALA B 1 51 ? -17.25 -4.762 -11.719 1 98.38 51 ALA B CA 1
ATOM 2230 C C . ALA B 1 51 ? -18.594 -5.348 -11.297 1 98.38 51 ALA B C 1
ATOM 2232 O O . ALA B 1 51 ? -19.312 -4.75 -10.5 1 98.38 51 ALA B O 1
ATOM 2233 N N . THR B 1 52 ? -18.875 -6.531 -11.789 1 98.69 52 THR B N 1
ATOM 2234 C CA . THR B 1 52 ? -20.125 -7.195 -11.469 1 98.69 52 THR B CA 1
ATOM 2235 C C . THR B 1 52 ? -20.156 -7.629 -10.008 1 98.69 52 THR B C 1
ATOM 2237 O O . THR B 1 52 ? -21.172 -7.504 -9.336 1 98.69 52 THR B O 1
ATOM 2240 N N . LEU B 1 53 ? -19.078 -8.125 -9.531 1 98.81 53 LEU B N 1
ATOM 2241 C CA . LEU B 1 53 ? -18.984 -8.555 -8.141 1 98.81 53 LEU B CA 1
ATOM 2242 C C . LEU B 1 53 ? -19.188 -7.379 -7.191 1 98.81 53 LEU B C 1
ATOM 2244 O O . LEU B 1 53 ? -19.844 -7.516 -6.152 1 98.81 53 LEU B O 1
ATOM 2248 N N . TYR B 1 54 ? -18.578 -6.246 -7.566 1 98.56 54 TYR B N 1
ATOM 2249 C CA . TYR B 1 54 ? -18.75 -5.059 -6.738 1 98.56 54 TYR B CA 1
ATOM 2250 C C . TYR B 1 54 ? -20.219 -4.652 -6.652 1 98.56 54 TYR B C 1
ATOM 2252 O O . TYR B 1 54 ? -20.719 -4.355 -5.57 1 98.56 54 TYR B O 1
ATOM 2260 N N . GLN B 1 55 ? -20.891 -4.664 -7.77 1 98 55 GLN B N 1
ATOM 2261 C CA . GLN B 1 55 ? -22.297 -4.312 -7.801 1 98 55 GLN B CA 1
ATOM 2262 C C . GLN B 1 55 ? -23.125 -5.23 -6.895 1 98 55 GLN B C 1
ATOM 2264 O O . GLN B 1 55 ? -24.062 -4.785 -6.234 1 98 55 GLN B O 1
ATOM 2269 N N . ALA B 1 56 ? -22.688 -6.434 -6.809 1 98.31 56 ALA B N 1
ATOM 2270 C CA . ALA B 1 5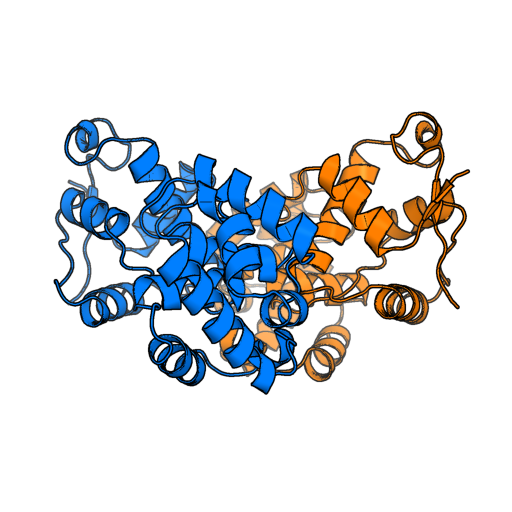6 ? -23.453 -7.438 -6.086 1 98.31 56 ALA B CA 1
ATOM 2271 C C . ALA B 1 56 ? -23.094 -7.445 -4.602 1 98.31 56 ALA B C 1
ATOM 2273 O O . ALA B 1 56 ? -23.906 -7.848 -3.762 1 98.31 56 ALA B O 1
ATOM 2274 N N . THR B 1 57 ? -21.891 -7.016 -4.227 1 98.62 57 THR B N 1
ATOM 2275 C CA . THR B 1 57 ? -21.438 -7.352 -2.883 1 98.62 57 THR B CA 1
ATOM 2276 C C . THR B 1 57 ? -20.766 -6.152 -2.225 1 98.62 57 THR B C 1
ATOM 2278 O O . THR B 1 57 ? -20.484 -6.176 -1.025 1 98.62 57 THR B O 1
ATOM 2281 N N . ASN B 1 58 ? -20.438 -5.098 -3.006 1 97.94 58 ASN B N 1
ATOM 2282 C CA . ASN B 1 58 ? -19.578 -4.008 -2.545 1 97.94 58 ASN B CA 1
ATOM 2283 C C . ASN B 1 58 ? -18.25 -4.523 -2.012 1 97.94 58 ASN B C 1
ATOM 2285 O O . ASN B 1 58 ? -17.641 -3.893 -1.148 1 97.94 58 ASN B O 1
ATOM 2289 N N . PHE B 1 59 ? -17.922 -5.754 -2.359 1 98.62 59 PHE B N 1
ATOM 2290 C CA . PHE B 1 59 ? -16.703 -6.473 -2.027 1 98.62 59 PHE B CA 1
ATOM 2291 C C . PHE B 1 59 ? -16.672 -6.832 -0.548 1 98.62 59 PHE B C 1
ATOM 2293 O O . PHE B 1 59 ? -15.648 -7.305 -0.039 1 98.62 59 PHE B O 1
ATOM 2300 N N . TRP B 1 60 ? -17.781 -6.59 0.151 1 98.62 60 TRP B N 1
ATOM 2301 C CA . TRP B 1 60 ? -17.844 -6.941 1.566 1 98.62 60 TRP B CA 1
ATOM 2302 C C . TRP B 1 60 ? -17.984 -8.445 1.746 1 98.62 60 TRP B C 1
ATOM 2304 O O . TRP B 1 60 ? -18.891 -9.062 1.177 1 98.62 60 TRP B O 1
ATOM 2314 N N . PRO B 1 61 ? -17.094 -9.078 2.521 1 98.69 61 PRO B N 1
ATOM 2315 C CA . PRO B 1 61 ? -17.078 -10.539 2.611 1 98.69 61 PRO B CA 1
ATOM 2316 C C . PRO B 1 61 ? -18.422 -11.125 3.051 1 98.69 61 PRO B C 1
ATOM 2318 O O . PRO B 1 61 ? -18.828 -12.18 2.562 1 98.69 61 PRO B O 1
ATOM 2321 N N . GLU B 1 62 ? -19.109 -10.508 3.951 1 98.25 62 GLU B N 1
ATOM 2322 C CA . GLU B 1 62 ? -20.406 -11.016 4.395 1 98.25 62 GLU B CA 1
ATOM 2323 C C . GLU B 1 62 ? -21.391 -11.086 3.238 1 98.25 62 GLU B C 1
ATOM 2325 O O . GLU B 1 62 ? -22.219 -12.008 3.174 1 98.25 62 GLU B O 1
ATOM 2330 N N . ASN B 1 63 ? -21.328 -10.102 2.355 1 98.56 63 ASN B N 1
ATOM 2331 C CA . ASN B 1 63 ? -22.203 -10.109 1.19 1 98.56 63 ASN B CA 1
ATOM 2332 C C . ASN B 1 63 ? -21.859 -11.242 0.231 1 98.56 63 ASN B C 1
ATOM 2334 O O . ASN B 1 63 ? -22.75 -11.797 -0.427 1 98.56 63 ASN B O 1
ATOM 2338 N N . ILE B 1 64 ? -20.609 -11.602 0.125 1 98.62 64 ILE B N 1
ATOM 2339 C CA . ILE B 1 64 ? -20.188 -12.742 -0.678 1 98.62 64 ILE B CA 1
ATOM 2340 C C . ILE B 1 64 ? -20.781 -14.023 -0.103 1 98.62 64 ILE B C 1
ATOM 2342 O O . ILE B 1 64 ? -21.328 -14.844 -0.84 1 98.62 64 ILE B O 1
ATOM 2346 N N . LEU B 1 65 ? -20.703 -14.141 1.214 1 98.44 65 LEU B N 1
ATOM 2347 C CA . LEU B 1 65 ? -21.219 -15.32 1.895 1 98.44 65 LEU B CA 1
ATOM 2348 C C . LEU B 1 65 ? -22.734 -15.43 1.749 1 98.44 65 LEU B C 1
ATOM 2350 O O . LEU B 1 65 ? -23.281 -16.531 1.708 1 98.44 65 LEU B O 1
ATOM 2354 N N . ASN B 1 66 ? -23.375 -14.359 1.571 1 98.25 66 ASN B N 1
ATOM 2355 C CA . ASN B 1 66 ? -24.844 -14.336 1.535 1 98.25 66 ASN B CA 1
ATOM 2356 C C . ASN B 1 66 ? -25.375 -14.602 0.128 1 98.25 66 ASN B C 1
ATOM 2358 O O . ASN B 1 66 ? -26.562 -14.859 -0.052 1 98.25 66 ASN B O 1
ATOM 2362 N N . LEU B 1 67 ? -24.531 -14.484 -0.868 1 98.25 67 LEU B N 1
ATOM 2363 C CA . LEU B 1 67 ? -24.938 -14.812 -2.225 1 98.25 67 LEU B CA 1
ATOM 2364 C C . LEU B 1 67 ? -25.109 -16.328 -2.387 1 98.25 67 LEU B C 1
ATOM 2366 O O . LEU B 1 67 ? -24.312 -17.094 -1.846 1 98.25 67 LEU B O 1
ATOM 2370 N N . SER B 1 68 ? -26.109 -16.688 -3.178 1 98.38 68 SER B N 1
ATOM 2371 C CA . SER B 1 68 ? -26.156 -18.094 -3.58 1 98.38 68 SER B CA 1
ATOM 2372 C C . SER B 1 68 ? -24.969 -18.438 -4.473 1 98.38 68 SER B C 1
ATOM 2374 O O . SER B 1 68 ? -24.375 -17.562 -5.098 1 98.38 68 SER B O 1
ATOM 2376 N N . ASP B 1 69 ? -24.688 -19.734 -4.492 1 98 69 ASP B N 1
ATOM 2377 C CA . ASP B 1 69 ? -23.578 -20.172 -5.34 1 98 69 ASP B CA 1
ATOM 2378 C C . ASP B 1 69 ? -23.812 -19.766 -6.797 1 98 69 ASP B C 1
ATOM 2380 O O . ASP B 1 69 ? -22.906 -19.281 -7.465 1 98 69 ASP B O 1
ATOM 2384 N N . ASN B 1 70 ? -24.984 -19.922 -7.234 1 98.25 70 ASN B N 1
ATOM 2385 C CA . ASN B 1 70 ? -25.328 -19.594 -8.617 1 98.25 70 ASN B CA 1
ATOM 2386 C C . ASN B 1 70 ? -25.141 -18.109 -8.906 1 98.25 70 ASN B C 1
ATOM 2388 O O . ASN B 1 70 ? -24.562 -17.75 -9.938 1 98.25 70 ASN B O 1
ATOM 2392 N N . LYS B 1 71 ? -25.578 -17.266 -8.023 1 98.56 71 LYS B N 1
ATOM 2393 C CA . LYS B 1 71 ? -25.438 -15.82 -8.219 1 98.56 71 LYS B CA 1
ATOM 2394 C C . LYS B 1 71 ? -23.969 -15.398 -8.188 1 98.56 71 LYS B C 1
ATOM 2396 O O . LYS B 1 71 ? -23.562 -14.539 -8.969 1 98.56 71 LYS B O 1
ATOM 2401 N N . LEU B 1 72 ? -23.266 -15.992 -7.281 1 98.81 72 LEU B N 1
ATOM 2402 C CA . LEU B 1 72 ? -21.844 -15.672 -7.191 1 98.81 72 LEU B CA 1
ATOM 2403 C C . LEU B 1 72 ? -21.109 -16.109 -8.453 1 98.81 72 LEU B C 1
ATOM 2405 O O . LEU B 1 72 ? -20.328 -15.344 -9.016 1 98.81 72 LEU B O 1
ATOM 2409 N N . GLU B 1 73 ? -21.375 -17.328 -8.891 1 98.81 73 GLU B N 1
ATOM 2410 C CA . GLU B 1 73 ? -20.75 -17.828 -10.109 1 98.81 73 GLU B CA 1
ATOM 2411 C C . GLU B 1 73 ? -21.062 -16.938 -11.305 1 98.81 73 GLU B C 1
ATOM 2413 O O . GLU B 1 73 ? -20.172 -16.609 -12.094 1 98.81 73 GLU B O 1
ATOM 2418 N N . LYS B 1 74 ? -22.266 -16.484 -11.406 1 98.56 74 LYS B N 1
ATOM 2419 C CA . LYS B 1 74 ? -22.672 -15.602 -12.5 1 98.56 74 LYS B CA 1
ATOM 2420 C C . LYS B 1 74 ? -21.938 -14.266 -12.414 1 98.56 74 LYS B C 1
ATOM 2422 O O . LYS B 1 74 ? -21.516 -13.711 -13.438 1 98.56 74 LYS B O 1
ATOM 2427 N N . ALA B 1 75 ? -21.75 -13.773 -11.234 1 98.62 75 ALA B N 1
ATOM 2428 C CA . ALA B 1 75 ? -21.109 -12.484 -11.016 1 98.62 75 ALA B CA 1
ATOM 2429 C C . ALA B 1 75 ? -19.656 -12.5 -11.469 1 98.62 75 ALA B C 1
ATOM 2431 O O . ALA B 1 75 ? -19.125 -11.477 -11.898 1 98.62 75 ALA B O 1
ATOM 2432 N N . ILE B 1 76 ? -19.016 -13.672 -11.43 1 98.88 76 ILE B N 1
ATOM 2433 C CA . ILE B 1 76 ? -17.594 -13.68 -11.703 1 98.88 76 ILE B CA 1
ATOM 2434 C C . ILE B 1 76 ? -17.312 -14.508 -12.953 1 98.88 76 ILE B C 1
ATOM 2436 O O . ILE B 1 76 ? -16.172 -14.906 -13.203 1 98.88 76 ILE B O 1
ATOM 2440 N N . ALA B 1 77 ? -18.266 -14.773 -13.734 1 98.62 77 ALA B N 1
ATOM 2441 C CA . ALA B 1 77 ? -18.203 -15.711 -14.852 1 98.62 77 ALA B CA 1
ATOM 2442 C C . ALA B 1 77 ? -17.125 -15.297 -15.852 1 98.62 77 ALA B C 1
ATOM 2444 O O . ALA B 1 77 ? -16.453 -16.141 -16.438 1 98.62 77 ALA B O 1
ATOM 2445 N N . SER B 1 78 ? -16.969 -14.047 -16.047 1 98.56 78 SER B N 1
ATOM 2446 C CA . SER B 1 78 ? -16.047 -13.547 -17.047 1 98.56 78 SER B CA 1
ATOM 2447 C C . SER B 1 78 ? -14.602 -13.906 -16.703 1 98.56 78 SER B C 1
ATOM 2449 O O . SER B 1 78 ? -13.734 -13.93 -17.578 1 98.56 78 SER B O 1
ATOM 2451 N N . ALA B 1 79 ? -14.266 -14.188 -15.398 1 98.25 79 ALA B N 1
ATOM 2452 C CA . ALA B 1 79 ? -12.906 -14.484 -14.961 1 98.25 79 ALA B CA 1
ATOM 2453 C C . ALA B 1 79 ? -12.523 -15.922 -15.305 1 98.25 79 ALA B C 1
ATOM 2455 O O . ALA B 1 79 ? -11.359 -16.312 -15.156 1 98.25 79 ALA B O 1
ATOM 2456 N N . GLY B 1 80 ? -13.516 -16.719 -15.734 1 97.94 80 GLY B N 1
ATOM 2457 C CA . GLY B 1 80 ? -13.227 -18.109 -16.047 1 97.94 80 GLY B CA 1
ATOM 2458 C C . GLY B 1 80 ? -13.023 -18.969 -14.82 1 97.94 80 GLY B C 1
ATOM 2459 O O . GLY B 1 80 ? -12.703 -18.453 -13.742 1 97.94 80 GLY B O 1
ATOM 2460 N N . PHE B 1 81 ? -13.281 -20.344 -15.023 1 98 81 PHE B N 1
ATOM 2461 C CA . PHE B 1 81 ? -13.18 -21.297 -13.93 1 98 81 PHE B CA 1
ATOM 2462 C C . PHE B 1 81 ? -14.016 -20.859 -12.742 1 98 81 PHE B C 1
ATOM 2464 O O . PHE B 1 81 ? -13.562 -20.891 -11.594 1 98 81 PHE B O 1
ATOM 2471 N N . PHE B 1 82 ? -15.133 -20.297 -13.047 1 97.94 82 PHE B N 1
ATOM 2472 C CA . PHE B 1 82 ? -15.898 -19.516 -12.086 1 97.94 82 PHE B CA 1
ATOM 2473 C C . PHE B 1 82 ? -16.5 -20.406 -11.016 1 97.94 82 PHE B C 1
ATOM 2475 O O . PHE B 1 82 ? -16.812 -19.953 -9.906 1 97.94 82 PHE B O 1
ATOM 2482 N N . THR B 1 83 ? -16.719 -21.766 -11.273 1 98.25 83 THR B N 1
ATOM 2483 C CA . THR B 1 83 ? -17.219 -22.656 -10.242 1 98.25 83 THR B CA 1
ATOM 2484 C C . THR B 1 83 ? -16.203 -22.812 -9.117 1 98.25 83 THR B C 1
ATOM 2486 O O . THR B 1 83 ? -16.531 -22.609 -7.945 1 98.25 83 THR B O 1
ATOM 2489 N N . ARG B 1 84 ? -14.984 -23.141 -9.484 1 98.31 84 ARG B N 1
ATOM 2490 C CA . ARG B 1 84 ? -13.93 -23.328 -8.484 1 98.31 84 ARG B CA 1
ATOM 2491 C C . ARG B 1 84 ? -13.594 -22.016 -7.797 1 98.31 84 ARG B C 1
ATOM 2493 O O . ARG B 1 84 ? -13.367 -21.984 -6.586 1 98.31 84 ARG B O 1
ATOM 2500 N N . LYS B 1 85 ? -13.547 -20.938 -8.562 1 98.75 85 LYS B N 1
ATOM 2501 C CA . LYS B 1 85 ? -13.211 -19.641 -7.98 1 98.75 85 LYS B CA 1
ATOM 2502 C C . LYS B 1 85 ? -14.297 -19.188 -7.008 1 98.75 85 LYS B C 1
ATOM 2504 O O . LYS B 1 85 ? -13.984 -18.625 -5.953 1 98.75 85 LYS B O 1
ATOM 2509 N N . ALA B 1 86 ? -15.547 -19.375 -7.355 1 98.81 86 ALA B N 1
ATOM 2510 C CA . ALA B 1 86 ? -16.641 -19.016 -6.453 1 98.81 86 ALA B CA 1
ATOM 25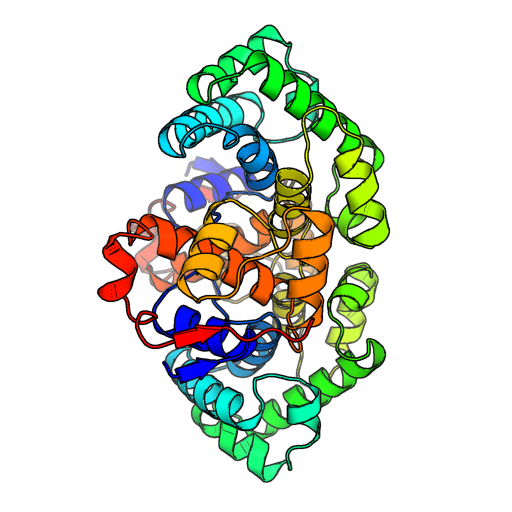11 C C . ALA B 1 86 ? -16.516 -19.75 -5.121 1 98.81 86 ALA B C 1
ATOM 2513 O O . ALA B 1 86 ? -16.672 -19.156 -4.059 1 98.81 86 ALA B O 1
ATOM 2514 N N . ALA B 1 87 ? -16.234 -21.016 -5.227 1 98.81 87 ALA B N 1
ATOM 2515 C CA . ALA B 1 87 ? -16.031 -21.812 -4.016 1 98.81 87 ALA B CA 1
ATOM 2516 C C . ALA B 1 87 ? -14.883 -21.281 -3.182 1 98.81 87 ALA B C 1
ATOM 2518 O O . ALA B 1 87 ? -14.984 -21.172 -1.958 1 98.81 87 ALA B O 1
ATOM 2519 N N . THR B 1 88 ? -13.797 -20.953 -3.818 1 98.88 88 THR B N 1
ATOM 2520 C CA . THR B 1 88 ? -12.633 -20.422 -3.127 1 98.88 88 THR B CA 1
ATOM 2521 C C . THR B 1 88 ? -12.961 -19.078 -2.471 1 98.88 88 THR B C 1
ATOM 2523 O O . THR B 1 88 ? -12.539 -18.812 -1.34 1 98.88 88 THR B O 1
ATOM 2526 N N . LEU B 1 89 ? -13.703 -18.203 -3.182 1 98.88 89 LEU B N 1
ATOM 2527 C CA . LEU B 1 89 ? -14.117 -16.922 -2.615 1 98.88 89 LEU B CA 1
ATOM 2528 C C . LEU B 1 89 ? -14.914 -17.125 -1.329 1 98.88 89 LEU B C 1
ATOM 2530 O O . LEU B 1 89 ? -14.68 -16.438 -0.333 1 98.88 89 LEU B O 1
ATOM 2534 N N . LYS B 1 90 ? -15.797 -18.047 -1.345 1 98.81 90 LYS B N 1
ATOM 2535 C CA . LYS B 1 90 ? -16.625 -18.328 -0.172 1 98.81 90 LYS B CA 1
ATOM 2536 C C . LYS B 1 90 ? -15.781 -18.875 0.977 1 98.81 90 LYS B C 1
ATOM 2538 O O . LYS B 1 90 ? -15.961 -18.484 2.129 1 98.81 90 LYS B O 1
ATOM 2543 N N . ARG B 1 91 ? -14.875 -19.781 0.698 1 98.88 91 ARG B N 1
ATOM 2544 C CA . ARG B 1 91 ? -13.992 -20.312 1.729 1 98.88 91 ARG B CA 1
ATOM 2545 C C . ARG B 1 91 ? -13.133 -19.203 2.338 1 98.88 91 ARG B C 1
ATOM 2547 O O . ARG B 1 91 ? -12.945 -19.156 3.555 1 98.88 91 ARG B O 1
ATOM 2554 N N . LEU B 1 92 ? -12.641 -18.375 1.469 1 98.81 92 LEU B N 1
ATOM 2555 C CA . LEU B 1 92 ? -11.805 -17.281 1.932 1 98.81 92 LEU B CA 1
ATOM 2556 C C . LEU B 1 92 ? -12.609 -16.297 2.771 1 98.81 92 LEU B C 1
ATOM 2558 O O . LEU B 1 92 ? -12.141 -15.82 3.811 1 98.81 92 LEU B O 1
ATOM 2562 N N . ALA B 1 93 ? -13.812 -15.953 2.287 1 98.75 93 ALA B N 1
ATOM 2563 C CA . ALA B 1 93 ? -14.695 -15.102 3.082 1 98.75 93 ALA B CA 1
ATOM 2564 C C . ALA B 1 93 ? -14.977 -15.727 4.449 1 98.75 93 ALA B C 1
ATOM 2566 O O . ALA B 1 93 ? -14.945 -15.039 5.469 1 98.75 93 ALA B O 1
ATOM 2567 N N . THR B 1 94 ? -15.219 -16.984 4.48 1 98.75 94 THR B N 1
ATOM 2568 C CA . THR B 1 94 ? -15.453 -17.703 5.727 1 98.75 94 THR B CA 1
ATOM 2569 C C . THR B 1 94 ? -14.234 -17.625 6.641 1 98.75 94 THR B C 1
ATOM 2571 O O . THR B 1 94 ? -14.375 -17.406 7.848 1 98.75 94 THR B O 1
ATOM 2574 N N . TYR B 1 95 ? -13.094 -17.797 6.066 1 98.75 95 TYR B N 1
ATOM 2575 C CA . TYR B 1 95 ? -11.836 -17.688 6.809 1 98.75 95 TYR B CA 1
ATOM 2576 C C . TYR B 1 95 ? -11.758 -16.359 7.551 1 98.75 95 TYR B C 1
ATOM 2578 O O . TYR B 1 95 ? -11.375 -16.312 8.727 1 98.75 95 TYR B O 1
ATOM 2586 N N . PHE B 1 96 ? -12.148 -15.242 6.938 1 98.38 96 PHE B N 1
ATOM 2587 C CA . PHE B 1 96 ? -12.016 -13.922 7.531 1 98.38 96 PHE B CA 1
ATOM 2588 C C . PHE B 1 96 ? -13.102 -13.672 8.57 1 98.38 96 PHE B C 1
ATOM 2590 O O . PHE B 1 96 ? -13.031 -12.711 9.336 1 98.38 96 PHE B O 1
ATOM 2597 N N . GLN B 1 97 ? -14.062 -14.555 8.633 1 97.19 97 GLN B N 1
ATOM 2598 C CA . GLN B 1 97 ? -15.094 -14.453 9.664 1 97.19 97 GLN B CA 1
ATOM 2599 C C . GLN B 1 97 ? -14.484 -14.555 11.055 1 97.19 97 GLN B C 1
ATOM 2601 O O . GLN B 1 97 ? -14.969 -13.922 12 1 97.19 97 GLN B O 1
ATOM 2606 N N . LYS B 1 98 ? -13.469 -15.352 11.188 1 95.12 98 LYS B N 1
ATOM 2607 C CA . LYS B 1 98 ? -12.844 -15.539 12.492 1 95.12 98 LYS B CA 1
ATOM 2608 C C . LYS B 1 98 ? -12.242 -14.234 13.008 1 95.12 98 LYS B C 1
ATOM 2610 O O . LYS B 1 98 ? -11.969 -14.094 14.203 1 95.12 98 LYS B O 1
ATOM 2615 N N . TYR B 1 99 ? -12.062 -13.305 12.109 1 96 99 TYR B N 1
ATOM 2616 C CA . TYR B 1 99 ? -11.562 -11.992 12.484 1 96 99 TYR B CA 1
ATOM 2617 C C . TYR B 1 99 ? -12.664 -10.945 12.414 1 96 99 TYR B C 1
ATOM 2619 O O . TYR B 1 99 ? -12.383 -9.742 12.32 1 96 99 TYR B O 1
ATOM 2627 N N . GLU B 1 100 ? -13.93 -11.391 12.273 1 96.81 100 GLU B N 1
ATOM 2628 C CA . GLU B 1 100 ? -15.102 -10.531 12.156 1 96.81 100 GLU B CA 1
ATOM 2629 C C . GLU B 1 100 ? -14.992 -9.609 10.945 1 96.81 100 GLU B C 1
ATOM 26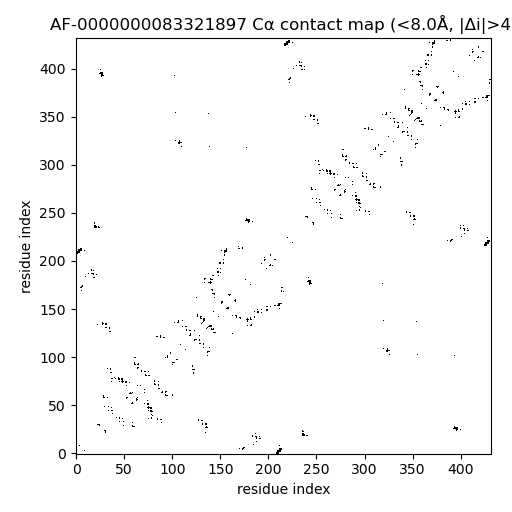31 O O . GLU B 1 100 ? -15.398 -8.445 11 1 96.81 100 GLU B O 1
ATOM 2636 N N . PHE B 1 101 ? -14.281 -10.07 9.922 1 97.75 101 PHE B N 1
ATOM 2637 C CA . PHE B 1 101 ? -14.07 -9.391 8.648 1 97.75 101 PHE B CA 1
ATOM 2638 C C . PHE B 1 101 ? -13.281 -8.102 8.844 1 97.75 101 PHE B C 1
ATOM 2640 O O . PHE B 1 101 ? -13.398 -7.172 8.039 1 97.75 101 PHE B O 1
ATOM 2647 N N . ASP B 1 102 ? -12.547 -8.023 9.977 1 96.75 102 ASP B N 1
ATOM 2648 C CA . ASP B 1 102 ? -11.672 -6.898 10.266 1 96.75 102 ASP B CA 1
ATOM 2649 C C . ASP B 1 102 ? -10.219 -7.238 9.938 1 96.75 102 ASP B C 1
ATOM 2651 O O . ASP B 1 102 ? -9.547 -7.922 10.711 1 96.75 102 ASP B O 1
ATOM 2655 N N . LEU B 1 103 ? -9.703 -6.695 8.898 1 97.5 103 LEU B N 1
ATOM 2656 C CA . LEU B 1 103 ? -8.367 -7.027 8.43 1 97.5 103 LEU B CA 1
ATOM 2657 C C . LEU B 1 103 ? -7.305 -6.504 9.391 1 97.5 103 LEU B C 1
ATOM 2659 O O . LEU B 1 103 ? -6.199 -7.043 9.453 1 97.5 103 LEU B O 1
ATOM 2663 N N . ASP B 1 104 ? -7.578 -5.441 10.117 1 95.19 104 ASP B N 1
ATOM 2664 C CA . ASP B 1 104 ? -6.625 -4.914 11.086 1 95.19 104 ASP B CA 1
ATOM 2665 C C . ASP B 1 104 ? -6.34 -5.941 12.18 1 95.19 104 ASP B C 1
ATOM 2667 O O . ASP B 1 104 ? -5.211 -6.035 12.672 1 95.19 104 ASP B O 1
ATOM 2671 N N . ARG B 1 105 ? -7.395 -6.648 12.531 1 95.25 105 ARG B N 1
ATOM 2672 C CA . ARG B 1 105 ? -7.207 -7.719 13.508 1 95.25 105 ARG B CA 1
ATOM 2673 C C . ARG B 1 105 ? -6.312 -8.82 12.945 1 95.25 105 ARG B C 1
ATOM 2675 O O . ARG B 1 105 ? -5.426 -9.32 13.641 1 95.25 105 ARG B O 1
ATOM 2682 N N . CYS B 1 106 ? -6.543 -9.117 11.742 1 96.44 106 CYS B N 1
ATOM 2683 C CA . CYS B 1 106 ? -5.73 -10.109 11.039 1 96.44 106 CYS B CA 1
ATOM 2684 C C . CYS B 1 106 ? -4.273 -9.664 10.953 1 96.44 106 CYS B C 1
ATOM 2686 O O . CYS B 1 106 ? -3.361 -10.453 11.203 1 96.44 106 CYS B O 1
ATOM 2688 N N . ARG B 1 107 ? -4.066 -8.422 10.727 1 96.75 107 ARG B N 1
ATOM 2689 C CA . AR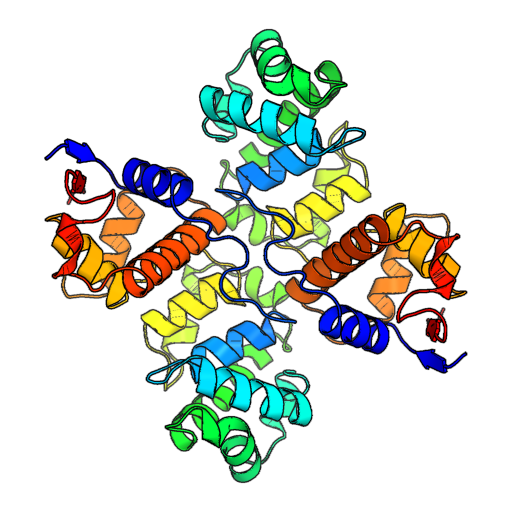G B 1 107 ? -2.75 -7.832 10.5 1 96.75 107 ARG B CA 1
ATOM 2690 C C . ARG B 1 107 ? -1.934 -7.812 11.789 1 96.75 107 ARG B C 1
ATOM 2692 O O . ARG B 1 107 ? -0.718 -7.605 11.75 1 96.75 107 ARG B O 1
ATOM 2699 N N . GLN B 1 108 ? -2.533 -8.07 12.875 1 95.81 108 GLN B N 1
ATOM 2700 C CA . GLN B 1 108 ? -1.817 -8.094 14.148 1 95.81 108 GLN B CA 1
ATOM 2701 C C . GLN B 1 108 ? -1.144 -9.438 14.375 1 95.81 108 GLN B C 1
ATOM 2703 O O . GLN B 1 108 ? -0.317 -9.586 15.281 1 95.81 108 GLN B O 1
ATOM 2708 N N . LEU B 1 109 ? -1.466 -10.398 13.539 1 96.88 109 LEU B N 1
ATOM 2709 C CA . LEU B 1 109 ? -0.803 -11.703 13.594 1 96.88 109 LEU B CA 1
ATOM 2710 C C . LEU B 1 109 ? 0.422 -11.727 12.68 1 96.88 109 LEU B C 1
ATOM 2712 O O . LEU B 1 109 ? 0.522 -10.922 11.75 1 96.88 109 LEU B O 1
ATOM 2716 N N . SER B 1 110 ? 1.344 -12.609 12.977 1 96.56 110 SER B N 1
ATOM 2717 C CA . SER B 1 110 ? 2.559 -12.727 12.18 1 96.56 110 SER B CA 1
ATOM 2718 C C . SER B 1 110 ? 2.297 -13.492 10.883 1 96.56 110 SER B C 1
ATOM 2720 O O . SER B 1 110 ? 1.317 -14.234 10.781 1 96.56 110 SER B O 1
ATOM 2722 N N . LYS B 1 111 ? 3.131 -13.312 9.883 1 96.38 111 LYS B N 1
ATOM 2723 C CA . LYS B 1 111 ? 2.998 -14.055 8.641 1 96.38 111 LYS B CA 1
ATOM 2724 C C . LYS B 1 111 ? 3.227 -15.547 8.859 1 96.38 111 LYS B C 1
ATOM 2726 O O . LYS B 1 111 ? 2.662 -16.375 8.148 1 96.38 111 LYS B O 1
ATOM 2731 N N . GLU B 1 112 ? 4.039 -15.938 9.867 1 96.81 112 GLU B N 1
ATOM 2732 C CA . GLU B 1 112 ? 4.27 -17.328 10.219 1 96.81 112 GLU B CA 1
ATOM 2733 C C . GLU B 1 112 ? 2.98 -18.016 10.68 1 96.81 112 GLU B C 1
ATOM 2735 O O . GLU B 1 112 ? 2.811 -19.219 10.5 1 96.81 112 GLU B O 1
ATOM 2740 N N . GLN B 1 113 ? 2.045 -17.234 11.219 1 97.25 113 GLN B N 1
ATOM 2741 C CA . GLN B 1 113 ? 0.745 -17.75 11.633 1 97.25 113 GLN B CA 1
ATOM 2742 C C . GLN B 1 113 ? -0.251 -17.734 10.477 1 97.25 113 GLN B C 1
ATOM 2744 O O . GLN B 1 113 ? -0.973 -18.703 10.258 1 97.25 113 GLN B O 1
ATOM 2749 N N . LEU B 1 114 ? -0.26 -16.734 9.734 1 98.25 114 LEU B N 1
ATOM 2750 C CA . LEU B 1 114 ? -1.286 -16.469 8.734 1 98.25 114 LEU B CA 1
ATOM 2751 C C . LEU B 1 114 ? -1.08 -17.359 7.508 1 98.25 114 LEU B C 1
ATOM 2753 O O . LEU B 1 114 ? -2.045 -17.859 6.93 1 98.25 114 LEU B O 1
ATOM 2757 N N . ARG B 1 115 ? 0.153 -17.578 7.098 1 98.5 115 ARG B N 1
ATOM 2758 C CA . ARG B 1 115 ? 0.421 -18.25 5.832 1 98.5 115 ARG B CA 1
ATOM 2759 C C . ARG B 1 115 ? -0.087 -19.688 5.855 1 98.5 115 ARG B C 1
ATOM 2761 O O . ARG B 1 115 ? -0.789 -20.109 4.938 1 98.5 115 ARG B O 1
ATOM 2768 N N . PRO B 1 116 ? 0.258 -20.5 6.918 1 98.5 116 PRO B N 1
ATOM 2769 C CA . PRO B 1 116 ? -0.298 -21.844 6.949 1 98.5 116 PRO B CA 1
ATOM 2770 C C . PRO B 1 116 ? -1.825 -21.859 6.941 1 98.5 116 PRO B C 1
ATOM 2772 O O . PRO B 1 116 ? -2.436 -22.781 6.383 1 98.5 116 PRO B O 1
ATOM 2775 N N . GLU B 1 117 ? -2.451 -20.891 7.566 1 98.5 117 GLU B N 1
ATOM 2776 C CA . GLU B 1 117 ? -3.908 -20.812 7.566 1 98.5 117 GLU B CA 1
ATOM 2777 C C . GLU B 1 117 ? -4.449 -20.609 6.152 1 98.5 117 GLU B C 1
ATOM 2779 O O . GLU B 1 117 ? -5.398 -21.281 5.746 1 98.5 117 GLU B O 1
ATOM 2784 N N . LEU B 1 118 ? -3.861 -19.719 5.395 1 98.69 118 LEU B N 1
ATOM 2785 C CA . LEU B 1 118 ? -4.281 -19.469 4.02 1 98.69 118 LEU B CA 1
ATOM 2786 C C . LEU B 1 118 ? -4.059 -20.703 3.15 1 98.69 118 LEU B C 1
ATOM 2788 O O . LEU B 1 118 ? -4.906 -21.047 2.322 1 98.69 118 LEU B O 1
ATOM 2792 N N . LEU B 1 119 ? -2.93 -21.406 3.375 1 98.69 119 LEU B N 1
ATOM 2793 C CA . LEU B 1 119 ? -2.566 -22.578 2.578 1 98.69 119 LEU B CA 1
ATOM 2794 C C . LEU B 1 119 ? -3.525 -23.734 2.842 1 98.69 119 LEU B C 1
ATOM 2796 O O . LEU B 1 119 ? -3.625 -24.656 2.033 1 98.69 119 LEU B O 1
ATOM 2800 N N . SER B 1 120 ? -4.188 -23.672 3.947 1 98.56 120 SER B N 1
ATOM 2801 C CA . SER B 1 120 ? -5.121 -24.734 4.301 1 98.56 120 SER B CA 1
ATOM 2802 C C . SER B 1 120 ? -6.453 -24.562 3.572 1 98.56 120 SER B C 1
ATOM 2804 O O . SER B 1 120 ? -7.281 -25.469 3.566 1 98.56 120 SER B O 1
ATOM 2806 N N . ILE B 1 121 ? -6.688 -23.453 2.945 1 98.69 121 ILE B N 1
ATOM 2807 C CA . ILE B 1 121 ? -7.922 -23.188 2.215 1 98.69 121 ILE B CA 1
ATOM 2808 C C . ILE B 1 121 ? -7.84 -23.797 0.819 1 98.69 121 ILE B C 1
ATOM 2810 O O . ILE B 1 121 ? -6.941 -23.469 0.04 1 98.69 121 ILE B O 1
ATOM 2814 N N . LYS B 1 122 ? -8.797 -24.688 0.494 1 98.62 122 LYS B N 1
ATOM 2815 C CA . LYS B 1 122 ? -8.836 -25.312 -0.825 1 98.62 122 LYS B CA 1
ATOM 2816 C C . LYS B 1 122 ? -8.93 -24.266 -1.928 1 98.62 122 LYS B C 1
ATOM 2818 O O . LYS B 1 122 ? -9.766 -2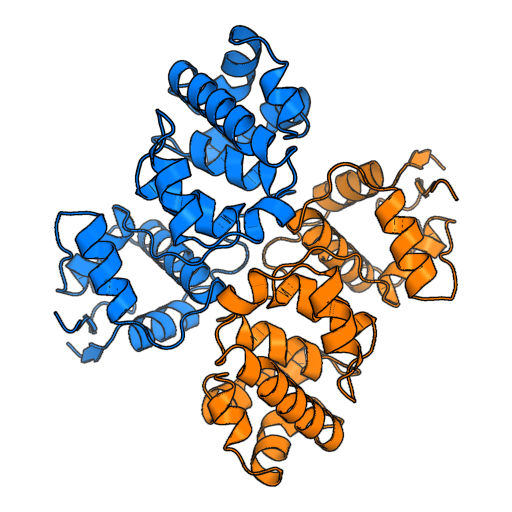3.359 -1.859 1 98.62 122 LYS B O 1
ATOM 2823 N N . GLY B 1 123 ? -8.07 -24.312 -2.924 1 98.5 123 GLY B N 1
ATOM 2824 C CA . GLY B 1 123 ? -8.055 -23.359 -4.023 1 98.5 123 GLY B CA 1
ATOM 2825 C C . GLY B 1 123 ? -6.957 -22.312 -3.893 1 98.5 123 GLY B C 1
ATOM 2826 O O . GLY B 1 123 ? -6.746 -21.516 -4.805 1 98.5 123 GLY B O 1
ATOM 2827 N N . ILE B 1 124 ? -6.219 -22.375 -2.74 1 98.81 124 ILE B N 1
ATOM 2828 C CA . ILE B 1 124 ? -5.156 -21.406 -2.5 1 98.81 124 ILE B CA 1
ATOM 2829 C C . ILE B 1 124 ? -3.816 -22.141 -2.377 1 98.81 124 ILE B C 1
ATOM 2831 O O . ILE B 1 124 ? -3.58 -22.844 -1.402 1 98.81 124 ILE B O 1
ATOM 2835 N N . GLY B 1 125 ? -3.02 -21.953 -3.344 1 98.44 125 GLY B N 1
ATOM 2836 C CA . GLY B 1 125 ? -1.655 -22.469 -3.307 1 98.44 125 GLY B CA 1
ATOM 2837 C C . GLY B 1 125 ? -0.654 -21.438 -2.799 1 98.44 125 GLY B C 1
ATOM 2838 O O . GLY B 1 125 ? -1.027 -20.328 -2.439 1 98.44 125 GLY B O 1
ATOM 2839 N N . PRO B 1 126 ? 0.608 -21.766 -2.809 1 98.5 126 PRO B N 1
ATOM 2840 C CA . PRO B 1 126 ? 1.643 -20.906 -2.227 1 98.5 126 PRO B CA 1
ATOM 2841 C C . PRO B 1 126 ? 1.706 -19.531 -2.885 1 98.5 126 PRO B C 1
ATOM 2843 O O . PRO B 1 126 ? 1.777 -18.516 -2.189 1 98.5 126 PRO B O 1
ATOM 2846 N N . GLU B 1 127 ? 1.641 -19.5 -4.184 1 98.62 127 GLU B N 1
ATOM 2847 C CA . GLU B 1 127 ? 1.703 -18.219 -4.895 1 98.62 127 GLU B CA 1
ATOM 2848 C C . GLU B 1 127 ? 0.528 -17.328 -4.52 1 98.62 127 GLU B C 1
ATOM 2850 O O . GLU B 1 127 ? 0.72 -16.156 -4.16 1 98.62 127 GLU B O 1
ATOM 2855 N N . THR B 1 128 ? -0.661 -17.875 -4.555 1 98.69 128 THR B N 1
ATOM 2856 C CA . THR B 1 128 ? -1.865 -17.125 -4.215 1 98.69 128 THR B CA 1
ATOM 2857 C C . THR B 1 128 ? -1.826 -16.672 -2.762 1 98.69 128 THR B C 1
ATOM 2859 O O . THR B 1 128 ? -2.148 -15.516 -2.459 1 98.69 128 THR B O 1
ATOM 2862 N N . ALA B 1 129 ? -1.376 -17.531 -1.886 1 98.81 129 ALA B N 1
ATOM 2863 C CA . ALA B 1 129 ? -1.277 -17.203 -0.468 1 98.81 129 ALA B CA 1
ATOM 2864 C C . ALA B 1 129 ? -0.334 -16.016 -0.25 1 98.81 129 ALA B C 1
ATOM 2866 O O . ALA B 1 129 ? -0.661 -15.086 0.483 1 98.81 129 ALA B O 1
ATOM 2867 N N . ASP B 1 130 ? 0.8 -16.062 -0.904 1 98.81 130 ASP B N 1
ATOM 2868 C CA . ASP B 1 130 ? 1.801 -15.023 -0.709 1 98.81 130 ASP B CA 1
ATOM 2869 C C . ASP B 1 130 ? 1.337 -13.703 -1.312 1 98.81 130 ASP B C 1
ATOM 2871 O O . ASP B 1 130 ? 1.646 -12.633 -0.784 1 98.81 130 ASP B O 1
ATOM 2875 N N . VAL B 1 131 ? 0.587 -13.742 -2.385 1 98.69 131 VAL B N 1
ATOM 2876 C CA . VAL B 1 131 ? 0.035 -12.523 -2.977 1 98.69 131 VAL B CA 1
ATOM 2877 C C . VAL B 1 131 ? -1.019 -11.93 -2.045 1 98.69 131 VAL B C 1
ATOM 2879 O O . VAL B 1 131 ? -1.036 -10.719 -1.812 1 98.69 131 VAL B O 1
ATOM 2882 N N . ILE B 1 132 ? -1.866 -12.727 -1.479 1 98.75 132 ILE B N 1
ATOM 2883 C CA . ILE B 1 132 ? -2.865 -12.25 -0.53 1 98.75 132 ILE B CA 1
ATOM 2884 C C . ILE B 1 132 ? -2.174 -11.641 0.688 1 98.75 132 ILE B C 1
ATOM 2886 O O . ILE B 1 132 ? -2.547 -10.555 1.146 1 98.75 132 ILE B O 1
ATOM 2890 N N . LEU B 1 133 ? -1.152 -12.328 1.204 1 98.56 133 LEU B N 1
ATOM 2891 C CA . LEU B 1 133 ? -0.403 -11.828 2.354 1 98.56 133 LEU B CA 1
ATOM 2892 C C . LEU B 1 133 ? 0.212 -10.461 2.051 1 98.56 133 LEU B C 1
ATOM 2894 O O . LEU B 1 133 ? 0.085 -9.531 2.848 1 98.56 133 LEU B O 1
ATOM 2898 N N . MET B 1 134 ? 0.778 -10.344 0.914 1 98.25 134 MET B N 1
ATOM 2899 C CA . MET B 1 134 ? 1.556 -9.156 0.583 1 98.25 134 MET B CA 1
ATOM 2900 C C . MET B 1 134 ? 0.639 -7.98 0.256 1 98.25 134 MET B C 1
ATOM 2902 O O . MET B 1 134 ? 0.762 -6.91 0.851 1 98.25 134 MET B O 1
ATOM 2906 N N . TYR B 1 135 ? -0.356 -8.188 -0.616 1 98 135 TYR B N 1
ATOM 2907 C CA . TYR B 1 135 ? -1.127 -7.07 -1.155 1 98 135 TYR B CA 1
ATOM 2908 C C . TYR B 1 135 ? -2.434 -6.891 -0.39 1 98 135 TYR B C 1
ATOM 2910 O O . TYR B 1 135 ? -3 -5.797 -0.367 1 98 135 TYR B O 1
ATOM 2918 N N . GLY B 1 136 ? -2.912 -7.914 0.233 1 97.81 136 GLY B N 1
ATOM 2919 C CA . GLY B 1 136 ? -4.188 -7.863 0.929 1 97.81 136 GLY B CA 1
ATOM 2920 C C . GLY B 1 136 ? -4.043 -7.66 2.426 1 97.81 136 GLY B C 1
ATOM 2921 O O . GLY B 1 136 ? -4.773 -6.867 3.021 1 97.81 136 GLY B O 1
ATOM 2922 N N . ILE B 1 137 ? -3.061 -8.336 3.039 1 98.06 137 ILE B N 1
ATOM 2923 C CA . ILE B 1 137 ? -2.963 -8.367 4.496 1 98.06 137 ILE B CA 1
ATOM 2924 C C . ILE B 1 137 ? -1.734 -7.586 4.949 1 98.06 137 ILE B C 1
ATOM 2926 O O . ILE B 1 137 ? -1.547 -7.348 6.145 1 98.06 137 ILE B O 1
ATOM 2930 N N . GLN B 1 138 ? -0.911 -7.207 4.02 1 97.94 138 GLN B N 1
ATOM 2931 C CA . GLN B 1 138 ? 0.221 -6.32 4.277 1 97.94 138 GLN B CA 1
ATOM 2932 C C . GLN B 1 138 ? 1.325 -7.051 5.039 1 97.94 138 GLN B C 1
ATOM 2934 O O . GLN B 1 138 ? 1.812 -6.559 6.059 1 97.94 138 GLN B O 1
ATOM 2939 N N . LYS B 1 139 ? 1.688 -8.219 4.523 1 98.06 139 LYS B N 1
ATOM 2940 C CA . LYS B 1 139 ? 2.844 -8.984 4.969 1 98.06 139 LYS B CA 1
ATOM 2941 C C . LYS B 1 139 ? 3.822 -9.227 3.822 1 98.06 139 LYS B C 1
ATOM 2943 O O . LYS B 1 139 ? 3.447 -9.773 2.785 1 98.06 139 LYS B O 1
ATOM 2948 N N . GLY B 1 140 ? 5.035 -8.797 4.004 1 97.06 140 GLY B N 1
ATOM 2949 C CA . GLY B 1 140 ? 6.016 -8.914 2.934 1 97.06 140 GLY B CA 1
ATOM 2950 C C . GLY B 1 140 ? 6.469 -10.344 2.693 1 97.06 140 GLY B C 1
ATOM 2951 O O . GLY B 1 140 ? 6.852 -11.047 3.631 1 97.06 140 GLY B O 1
ATOM 2952 N N . GLU B 1 141 ? 6.383 -10.758 1.448 1 96.12 141 GLU B N 1
ATOM 2953 C CA . GLU B 1 141 ? 6.832 -12.055 0.963 1 96.12 141 GLU B CA 1
ATOM 2954 C C . GLU B 1 141 ? 7.348 -11.969 -0.47 1 96.12 141 GLU B C 1
ATOM 2956 O O . GLU B 1 141 ? 6.848 -11.172 -1.266 1 96.12 141 GLU B O 1
ATOM 2961 N N . PHE B 1 142 ? 8.391 -12.805 -0.733 1 98.56 142 PHE B N 1
ATOM 2962 C CA . PHE B 1 142 ? 8.758 -12.93 -2.139 1 98.56 142 PHE B CA 1
ATOM 2963 C C . PHE B 1 142 ? 7.828 -13.906 -2.854 1 98.56 142 PHE B C 1
ATOM 2965 O O . PHE B 1 142 ? 7.617 -15.023 -2.385 1 98.56 142 PHE B O 1
ATOM 2972 N N . VAL B 1 143 ? 7.238 -13.531 -3.91 1 98.62 143 VAL B N 1
ATOM 2973 C CA . VAL B 1 143 ? 6.348 -14.367 -4.707 1 98.62 143 VAL B CA 1
ATOM 2974 C C . VAL B 1 143 ? 7.137 -15.055 -5.82 1 98.62 143 VAL B C 1
ATOM 2976 O O . VAL B 1 143 ? 7.734 -14.391 -6.668 1 98.62 143 VAL B O 1
ATOM 2979 N N . VAL B 1 144 ? 7.113 -16.359 -5.777 1 98.56 144 VAL B N 1
ATOM 2980 C CA . VAL B 1 144 ? 7.84 -17.141 -6.77 1 98.56 144 VAL B CA 1
ATOM 2981 C C . VAL B 1 144 ? 6.891 -17.578 -7.883 1 98.56 144 VAL B C 1
ATOM 2983 O O . VAL B 1 144 ? 6.449 -18.719 -7.914 1 98.56 144 VAL B O 1
ATOM 2986 N N . ASP B 1 145 ? 6.602 -16.719 -8.773 1 97.56 145 ASP B N 1
ATOM 2987 C CA . ASP B 1 145 ? 5.746 -17.078 -9.898 1 97.56 145 ASP B CA 1
ATOM 2988 C C . ASP B 1 145 ? 6.574 -17.344 -11.148 1 97.56 145 ASP B C 1
ATOM 2990 O O . ASP B 1 145 ? 7.805 -17.391 -11.094 1 97.56 145 ASP B O 1
ATOM 2994 N N . THR B 1 146 ? 5.938 -17.625 -12.266 1 97.38 146 THR B N 1
ATOM 2995 C CA . THR B 1 146 ? 6.609 -18 -13.516 1 97.38 146 THR B CA 1
ATOM 2996 C C . THR B 1 146 ? 7.445 -16.828 -14.031 1 97.38 146 THR B C 1
ATOM 2998 O O . THR B 1 146 ? 8.516 -17.031 -14.617 1 97.38 146 THR B O 1
ATOM 3001 N N . TYR B 1 147 ? 6.992 -15.617 -13.773 1 98.25 147 TYR B N 1
ATOM 3002 C CA . TYR B 1 147 ? 7.723 -14.438 -14.211 1 98.25 147 TYR B CA 1
ATOM 3003 C C . TYR B 1 147 ? 9.047 -14.305 -13.469 1 98.25 147 TYR B C 1
ATOM 3005 O O . TYR B 1 147 ? 10.078 -13.984 -14.078 1 98.25 147 TYR B O 1
ATOM 3013 N N . ALA B 1 148 ? 9.031 -14.516 -12.18 1 98.62 148 ALA B N 1
ATOM 3014 C CA . ALA B 1 148 ? 10.258 -14.484 -11.383 1 98.62 148 ALA B CA 1
ATOM 3015 C C . ALA B 1 148 ? 11.25 -15.539 -11.859 1 98.62 148 ALA B C 1
ATOM 3017 O O . ALA B 1 148 ? 12.43 -15.25 -12.062 1 98.62 148 ALA B O 1
ATOM 3018 N N . ARG B 1 149 ? 10.789 -16.734 -12.07 1 98.5 149 ARG B N 1
ATOM 3019 C CA . ARG B 1 149 ? 11.656 -17.812 -12.5 1 98.5 149 ARG B CA 1
ATOM 3020 C C . ARG B 1 149 ? 12.297 -17.5 -13.852 1 98.5 149 ARG B C 1
ATOM 3022 O O . ARG B 1 149 ? 13.492 -17.719 -14.039 1 98.5 149 ARG B O 1
ATOM 3029 N N . ARG B 1 150 ? 11.492 -17 -14.734 1 98.38 150 ARG B N 1
ATOM 3030 C CA . ARG B 1 150 ? 11.984 -16.656 -16.062 1 98.38 150 ARG B CA 1
ATOM 3031 C C . ARG B 1 150 ? 13.07 -15.594 -16 1 98.38 150 ARG B C 1
ATOM 3033 O O . ARG B 1 150 ? 14.102 -15.703 -16.656 1 98.38 150 ARG B O 1
ATOM 3040 N N . LEU B 1 151 ? 12.797 -14.602 -15.227 1 98.69 151 LEU B N 1
ATOM 3041 C CA . LEU B 1 151 ? 13.781 -13.531 -15.094 1 98.69 151 LEU B CA 1
ATOM 3042 C C . LEU B 1 151 ? 15.078 -14.055 -14.492 1 98.69 151 LEU B C 1
ATOM 3044 O O . LEU B 1 151 ? 16.156 -13.75 -14.992 1 98.69 151 LEU B O 1
ATOM 3048 N N . PHE B 1 152 ? 14.961 -14.836 -13.406 1 98.62 152 PHE B N 1
ATOM 3049 C CA . PHE B 1 152 ? 16.141 -15.359 -12.734 1 98.62 152 PHE B CA 1
ATOM 3050 C C . PHE B 1 152 ? 16.938 -16.281 -13.664 1 98.62 152 PHE B C 1
ATOM 3052 O O . PHE B 1 152 ? 18.172 -16.25 -13.672 1 98.62 152 PHE B O 1
ATOM 3059 N N . ASP B 1 153 ? 16.234 -17.031 -14.453 1 98.31 153 ASP B N 1
ATOM 3060 C CA . ASP B 1 153 ? 16.891 -17.859 -15.453 1 98.31 153 ASP B CA 1
ATOM 3061 C C . ASP B 1 153 ? 17.688 -17.016 -16.438 1 98.31 153 ASP B C 1
ATOM 3063 O O . ASP B 1 153 ? 18.844 -17.328 -16.734 1 98.31 153 ASP B O 1
ATOM 3067 N N . CYS B 1 154 ? 17.125 -15.953 -16.953 1 98.38 154 CYS B N 1
ATOM 3068 C CA . CYS B 1 154 ? 17.766 -15.07 -17.906 1 98.38 154 CYS B CA 1
ATOM 3069 C C . CYS B 1 154 ? 19 -14.414 -17.297 1 98.38 154 CYS B C 1
ATOM 3071 O O . CYS B 1 154 ? 19.953 -14.078 -18 1 98.38 154 CYS B O 1
ATOM 3073 N N . LEU B 1 155 ? 19 -14.289 -15.992 1 98.56 155 LEU B N 1
ATOM 3074 C CA . LEU B 1 155 ? 20.109 -13.664 -15.281 1 98.56 155 LEU B CA 1
ATOM 3075 C C . LEU B 1 155 ? 21.125 -14.703 -14.812 1 98.56 155 LEU B C 1
ATOM 3077 O O . LEU B 1 155 ? 21.953 -14.43 -13.938 1 98.56 155 LEU B O 1
ATOM 3081 N N . ALA B 1 156 ? 20.922 -15.969 -15.32 1 97.44 156 ALA B N 1
ATOM 3082 C CA . ALA B 1 156 ? 21.812 -17.094 -15.086 1 97.44 156 ALA B CA 1
ATOM 3083 C C . ALA B 1 156 ? 21.828 -17.484 -13.609 1 97.44 156 ALA B C 1
ATOM 3085 O O . ALA B 1 156 ? 22.875 -17.844 -13.062 1 97.44 156 ALA B O 1
ATOM 3086 N N . CYS B 1 157 ? 20.719 -17.375 -12.961 1 97.75 157 CYS B N 1
ATOM 3087 C CA . CYS B 1 157 ? 20.531 -17.734 -11.562 1 97.75 157 CYS B CA 1
ATOM 3088 C C . CYS B 1 157 ? 19.219 -18.5 -11.359 1 97.75 157 CYS B C 1
ATOM 3090 O O . CYS B 1 157 ? 18.328 -18.016 -10.656 1 97.75 157 CYS B O 1
ATOM 3092 N N . PRO B 1 158 ? 19.188 -19.672 -11.914 1 97.62 158 PRO B N 1
ATOM 3093 C CA . PRO B 1 158 ? 17.938 -20.438 -11.789 1 97.62 158 PRO B CA 1
ATOM 3094 C C . PRO B 1 158 ? 17.547 -20.703 -10.336 1 97.62 158 PRO B C 1
ATOM 3096 O O . PRO B 1 158 ? 18.422 -20.969 -9.5 1 97.62 158 PRO B O 1
ATOM 3099 N N . LEU B 1 159 ? 16.266 -20.656 -10.07 1 97.81 159 LEU B N 1
ATOM 3100 C CA . LEU B 1 159 ? 15.742 -20.922 -8.734 1 97.81 159 LEU B CA 1
ATOM 3101 C C . LEU B 1 159 ? 15.422 -22.406 -8.562 1 97.81 159 LEU B C 1
ATOM 3103 O O . LEU B 1 159 ? 15.125 -23.094 -9.539 1 97.81 159 LEU B O 1
ATOM 3107 N N . PRO B 1 160 ? 15.484 -22.859 -7.277 1 97.81 160 PRO B N 1
ATOM 3108 C CA . PRO B 1 160 ? 15.031 -24.234 -7.02 1 97.81 160 PRO B CA 1
ATOM 3109 C C . PRO B 1 160 ? 13.594 -24.484 -7.488 1 97.81 160 PRO B C 1
ATOM 3111 O O . PRO B 1 160 ? 12.781 -23.562 -7.496 1 97.81 160 PRO B O 1
ATOM 3114 N N . SER B 1 161 ? 13.32 -25.766 -7.801 1 97.56 161 SER B N 1
ATOM 3115 C CA . SER B 1 161 ? 11.992 -26.109 -8.305 1 97.56 161 SER B CA 1
ATOM 3116 C C . SER B 1 161 ? 10.93 -25.953 -7.223 1 97.56 161 SER B C 1
ATOM 3118 O O . SER B 1 161 ? 9.805 -25.547 -7.508 1 97.56 161 SER B O 1
ATOM 3120 N N . SER B 1 162 ? 11.305 -26.219 -6.043 1 98.12 162 SER B N 1
ATOM 3121 C CA . SER B 1 162 ? 10.375 -26.078 -4.926 1 98.12 162 SER B CA 1
ATOM 3122 C C . SER B 1 162 ? 10.047 -24.609 -4.664 1 98.12 162 SER B C 1
ATOM 3124 O O . SER B 1 162 ? 10.945 -23.781 -4.504 1 98.12 162 SER B O 1
ATOM 3126 N N . TYR B 1 163 ? 8.797 -24.312 -4.594 1 98.5 163 TYR B N 1
ATOM 3127 C CA . TYR B 1 163 ? 8.352 -22.953 -4.309 1 98.5 163 TYR B CA 1
ATOM 3128 C C . TYR B 1 163 ? 8.953 -22.453 -3.002 1 98.5 163 TYR B C 1
ATOM 3130 O O . TYR B 1 163 ? 9.531 -21.359 -2.959 1 98.5 163 TYR B O 1
ATOM 3138 N N . GLN B 1 164 ? 8.852 -23.266 -2.016 1 98.06 164 GLN B N 1
ATOM 3139 C CA . GLN B 1 164 ? 9.281 -22.859 -0.679 1 98.06 164 GLN B CA 1
ATOM 3140 C C . GLN B 1 164 ? 10.797 -22.656 -0.634 1 98.06 164 GLN B C 1
ATOM 3142 O O . GLN B 1 164 ? 11.266 -21.656 -0.066 1 98.06 164 GLN B O 1
ATOM 3147 N N . LYS B 1 165 ? 11.539 -23.531 -1.234 1 98.19 165 LYS B N 1
ATOM 3148 C CA . LYS B 1 165 ? 12.992 -23.406 -1.247 1 98.19 165 LYS B CA 1
ATOM 3149 C C . LYS B 1 165 ? 13.43 -22.156 -2.023 1 98.19 165 LYS B C 1
ATOM 3151 O O . LYS B 1 165 ? 14.352 -21.453 -1.608 1 98.19 165 LYS B O 1
ATOM 3156 N N . ALA B 1 166 ? 12.773 -21.938 -3.139 1 98.5 166 ALA B N 1
ATOM 3157 C CA . ALA B 1 166 ? 13.078 -20.75 -3.939 1 98.5 166 ALA B CA 1
ATOM 3158 C C . ALA B 1 166 ? 12.805 -19.469 -3.154 1 98.5 166 ALA B C 1
ATOM 3160 O O . ALA B 1 166 ? 13.641 -18.562 -3.119 1 98.5 166 ALA B O 1
ATOM 3161 N N . LYS B 1 167 ? 11.68 -19.438 -2.527 1 98.5 167 LYS B N 1
ATOM 3162 C CA . LYS B 1 167 ? 11.273 -18.281 -1.726 1 98.5 167 LYS B CA 1
ATOM 3163 C C . LYS B 1 167 ? 12.281 -18 -0.615 1 98.5 167 LYS B C 1
ATOM 3165 O O . LYS B 1 167 ? 12.742 -16.859 -0.462 1 98.5 167 LYS B O 1
ATOM 3170 N N . GLU B 1 168 ? 12.625 -19 0.13 1 97.81 168 GLU B N 1
ATOM 3171 C CA . GLU B 1 168 ? 13.555 -18.875 1.25 1 97.81 168 GLU B CA 1
ATOM 3172 C C . GLU B 1 168 ? 14.938 -18.422 0.776 1 97.81 168 GLU B C 1
ATOM 3174 O O . GLU B 1 168 ? 15.594 -17.609 1.435 1 97.81 168 GLU B O 1
ATOM 3179 N N . LEU B 1 169 ? 15.359 -18.984 -0.35 1 98.19 169 LEU B N 1
ATOM 3180 C CA . LEU B 1 169 ? 16.656 -18.625 -0.913 1 98.19 169 LEU B CA 1
ATOM 3181 C C . LEU B 1 169 ? 16.719 -17.141 -1.237 1 98.19 169 LEU B C 1
ATOM 3183 O O . LEU B 1 169 ? 17.672 -16.453 -0.867 1 98.19 169 LEU B O 1
ATOM 3187 N N . VAL B 1 170 ? 15.68 -16.609 -1.881 1 98.69 170 VAL B N 1
ATOM 3188 C CA . VAL B 1 170 ? 15.648 -15.203 -2.281 1 98.69 170 VAL B CA 1
ATOM 3189 C C . VAL B 1 170 ? 15.586 -14.312 -1.043 1 98.69 170 VAL B C 1
ATOM 3191 O O . VAL B 1 170 ? 16.359 -13.359 -0.915 1 98.69 170 VAL B O 1
ATOM 3194 N N . GLU B 1 171 ? 14.695 -14.648 -0.122 1 98.19 171 GLU B N 1
ATOM 3195 C CA . GLU B 1 171 ? 14.477 -13.82 1.062 1 98.19 171 GLU B CA 1
ATOM 3196 C C . GLU B 1 171 ? 15.719 -13.781 1.946 1 98.19 171 GLU B C 1
ATOM 3198 O O . GLU B 1 171 ? 15.969 -12.797 2.637 1 98.19 171 GLU B O 1
ATOM 3203 N N . ALA B 1 172 ? 16.547 -14.82 1.873 1 97.75 172 ALA B N 1
ATOM 3204 C CA . ALA B 1 172 ? 17.781 -14.875 2.656 1 97.75 172 ALA B CA 1
ATOM 3205 C C . ALA B 1 172 ? 18.875 -14 2.037 1 97.75 172 ALA B C 1
ATOM 3207 O O . ALA B 1 172 ? 19.891 -13.727 2.67 1 97.75 172 ALA B O 1
ATOM 3208 N N . ASN B 1 173 ? 18.641 -13.547 0.807 1 98.19 173 ASN B N 1
ATOM 3209 C CA . ASN B 1 173 ? 19.703 -12.859 0.085 1 98.19 173 ASN B CA 1
ATOM 3210 C C . ASN B 1 173 ? 19.359 -11.398 -0.163 1 98.19 173 ASN B C 1
ATOM 3212 O O . ASN B 1 173 ? 20.047 -10.711 -0.927 1 98.19 173 ASN B O 1
ATOM 3216 N N . VAL B 1 174 ? 18.281 -10.859 0.463 1 97.5 174 VAL B N 1
ATOM 3217 C CA . VAL B 1 174 ? 17.969 -9.438 0.385 1 97.5 174 VAL B CA 1
ATOM 3218 C C . VAL B 1 174 ? 18.25 -8.773 1.729 1 97.5 174 VAL B C 1
ATOM 3220 O O . VAL B 1 174 ? 18.016 -9.367 2.785 1 97.5 174 VAL B O 1
ATOM 3223 N N . ASP B 1 175 ? 18.703 -7.531 1.619 1 95.38 175 ASP B N 1
ATOM 3224 C CA . ASP B 1 175 ? 19.016 -6.754 2.812 1 95.38 175 ASP B CA 1
ATOM 3225 C C . ASP B 1 175 ? 17.953 -5.68 3.064 1 95.38 175 ASP B C 1
ATOM 3227 O O . ASP B 1 175 ? 17.672 -4.859 2.186 1 95.38 175 ASP B O 1
ATOM 3231 N N . HIS B 1 176 ? 17.328 -5.719 4.262 1 96.38 176 HIS B N 1
ATOM 3232 C CA . HIS B 1 176 ? 16.5 -4.648 4.797 1 96.38 176 HIS B CA 1
ATOM 3233 C C . HIS B 1 176 ? 15.266 -4.43 3.941 1 96.38 176 HIS B C 1
ATOM 3235 O O . HIS B 1 176 ? 14.789 -3.299 3.803 1 96.38 176 HIS B O 1
ATOM 3241 N N . PHE B 1 177 ? 14.812 -5.516 3.295 1 98.12 177 PHE B N 1
ATOM 3242 C CA . PHE B 1 177 ? 13.547 -5.387 2.574 1 98.12 177 PHE B CA 1
ATOM 3243 C C . PHE B 1 177 ? 12.391 -5.164 3.539 1 98.12 177 PHE B C 1
ATOM 3245 O O . PHE B 1 177 ? 12.258 -5.879 4.535 1 98.12 177 PHE B O 1
ATOM 3252 N N . THR B 1 178 ? 11.648 -4.188 3.275 1 98.31 178 THR B N 1
ATOM 3253 C CA . THR B 1 178 ? 10.359 -3.982 3.932 1 98.31 178 THR B CA 1
ATOM 3254 C C . THR B 1 178 ? 9.219 -4.516 3.066 1 98.31 178 THR B C 1
ATOM 3256 O O . THR B 1 178 ? 9.461 -5.039 1.974 1 98.31 178 THR B O 1
ATOM 3259 N N . LEU B 1 179 ? 8.016 -4.418 3.527 1 98.31 179 LEU B N 1
ATOM 3260 C CA . LEU B 1 179 ? 6.828 -4.805 2.768 1 98.31 179 LEU B CA 1
ATOM 3261 C C . LEU B 1 179 ? 6.832 -4.152 1.389 1 98.31 179 LEU B C 1
ATOM 3263 O O . LEU B 1 179 ? 6.66 -4.832 0.375 1 98.31 179 LEU B O 1
ATOM 3267 N N . ARG B 1 180 ? 7.086 -2.916 1.334 1 98.19 180 ARG B N 1
ATOM 3268 C CA . ARG B 1 180 ? 7.047 -2.166 0.083 1 98.19 180 ARG B CA 1
ATOM 3269 C C . ARG B 1 180 ? 8.109 -2.666 -0.888 1 98.19 180 ARG B C 1
ATOM 3271 O O . ARG B 1 180 ? 7.887 -2.705 -2.1 1 98.19 180 ARG B O 1
ATOM 3278 N N . ASN B 1 181 ? 9.281 -2.998 -0.408 1 98.62 181 ASN B N 1
ATOM 3279 C CA . ASN B 1 181 ? 10.297 -3.584 -1.274 1 98.62 181 ASN B CA 1
ATOM 3280 C C . ASN B 1 181 ? 9.781 -4.848 -1.963 1 98.62 181 ASN B C 1
ATOM 3282 O O . ASN B 1 181 ? 9.977 -5.023 -3.166 1 98.62 181 ASN B O 1
ATOM 3286 N N . TYR B 1 182 ? 9.156 -5.68 -1.172 1 98.69 182 TYR B N 1
ATOM 3287 C CA . TYR B 1 182 ? 8.648 -6.926 -1.729 1 98.69 182 TYR B CA 1
ATOM 3288 C C . TYR B 1 182 ? 7.555 -6.664 -2.752 1 98.69 182 TYR B C 1
ATOM 3290 O O . TYR B 1 182 ? 7.535 -7.273 -3.822 1 98.69 182 TYR B O 1
ATOM 3298 N N . GLN B 1 183 ? 6.664 -5.758 -2.445 1 98.56 183 GLN B N 1
ATOM 3299 C CA . GLN B 1 183 ? 5.602 -5.391 -3.375 1 98.56 183 GLN B CA 1
ATOM 3300 C C . GLN B 1 183 ? 6.176 -4.832 -4.672 1 98.56 183 GLN B C 1
ATOM 3302 O O . GLN B 1 183 ? 5.781 -5.246 -5.762 1 98.56 183 GLN B O 1
ATOM 3307 N N . ASN B 1 184 ? 7.09 -3.891 -4.516 1 98.69 184 ASN B N 1
ATOM 3308 C CA . ASN B 1 184 ? 7.734 -3.291 -5.68 1 98.69 184 ASN B CA 1
ATOM 3309 C C . ASN B 1 184 ? 8.469 -4.336 -6.516 1 98.69 184 ASN B C 1
ATOM 3311 O O . ASN B 1 184 ? 8.375 -4.328 -7.746 1 98.69 184 ASN B O 1
ATOM 3315 N N . PHE B 1 185 ? 9.211 -5.191 -5.832 1 98.81 185 PHE B N 1
ATOM 3316 C CA . PHE B 1 185 ? 10 -6.188 -6.543 1 98.81 185 PHE B CA 1
ATOM 3317 C C . PHE B 1 185 ? 9.102 -7.105 -7.367 1 98.81 185 PHE B C 1
ATOM 3319 O O . PHE B 1 185 ? 9.367 -7.348 -8.547 1 98.81 185 PHE B O 1
ATOM 3326 N N . HIS B 1 186 ? 8.031 -7.559 -6.77 1 98.81 186 HIS B N 1
ATOM 3327 C CA . HIS B 1 186 ? 7.066 -8.383 -7.484 1 98.81 186 HIS B CA 1
ATOM 3328 C C . HIS B 1 186 ? 6.473 -7.637 -8.672 1 98.81 186 HIS B C 1
ATOM 3330 O O . HIS B 1 186 ? 6.414 -8.172 -9.781 1 98.81 186 HIS B O 1
ATOM 3336 N N . ALA B 1 187 ? 6.047 -6.441 -8.43 1 98.56 187 ALA B N 1
ATOM 3337 C CA . ALA B 1 187 ? 5.465 -5.609 -9.484 1 98.56 187 ALA B CA 1
ATOM 3338 C C . ALA B 1 187 ? 6.441 -5.434 -10.641 1 98.56 187 ALA B C 1
ATOM 3340 O O . ALA B 1 187 ? 6.07 -5.609 -11.805 1 98.56 187 ALA B O 1
ATOM 3341 N N . MET B 1 188 ? 7.668 -5.113 -10.336 1 98.81 188 MET B N 1
ATOM 3342 C CA . MET B 1 188 ? 8.664 -4.828 -11.367 1 98.81 188 MET B CA 1
ATOM 3343 C C . MET B 1 188 ? 9 -6.086 -12.156 1 98.81 188 MET B C 1
ATOM 3345 O O . MET B 1 188 ? 9.242 -6.02 -13.367 1 98.81 188 MET B O 1
ATOM 3349 N N . ILE B 1 189 ? 9.016 -7.223 -11.484 1 98.69 189 ILE B N 1
ATOM 3350 C CA . ILE B 1 189 ? 9.258 -8.484 -12.188 1 98.69 189 ILE B CA 1
ATOM 3351 C C . ILE B 1 189 ? 8.117 -8.75 -13.164 1 98.69 189 ILE B C 1
ATOM 3353 O O . ILE B 1 189 ? 8.352 -9.094 -14.32 1 98.69 189 ILE B O 1
ATOM 3357 N N . VAL B 1 190 ? 6.871 -8.602 -12.695 1 98 190 VAL B N 1
ATOM 3358 C CA . VAL B 1 190 ? 5.707 -8.805 -13.555 1 98 190 VAL B CA 1
ATOM 3359 C C . VAL B 1 190 ? 5.746 -7.824 -14.727 1 98 190 VAL B C 1
ATOM 3361 O O . VAL B 1 190 ? 5.609 -8.227 -15.883 1 98 190 VAL B O 1
ATOM 3364 N N . MET B 1 191 ? 5.98 -6.559 -14.453 1 98.12 191 MET B N 1
ATOM 3365 C CA . MET B 1 191 ? 6.02 -5.516 -15.477 1 98.12 191 MET B CA 1
ATOM 3366 C C . MET B 1 191 ? 7.117 -5.789 -16.5 1 98.12 191 MET B C 1
ATOM 3368 O O . MET B 1 191 ? 6.922 -5.57 -17.688 1 98.12 191 MET B O 1
ATOM 3372 N N . PHE B 1 192 ? 8.273 -6.223 -16.031 1 98.62 192 PHE B N 1
ATOM 3373 C CA . PHE B 1 192 ? 9.398 -6.551 -16.891 1 98.62 192 PHE B CA 1
ATOM 3374 C C . PHE B 1 192 ? 9.023 -7.645 -17.891 1 98.62 192 PHE B C 1
ATOM 3376 O O . PHE B 1 192 ? 9.289 -7.523 -19.078 1 98.62 192 PHE B O 1
ATOM 3383 N N . ASN B 1 193 ? 8.328 -8.656 -17.391 1 97.94 193 ASN B N 1
ATOM 3384 C CA . ASN B 1 193 ? 7.926 -9.781 -18.219 1 97.94 193 ASN B CA 1
ATOM 3385 C C . ASN B 1 193 ? 6.789 -9.398 -19.172 1 97.94 193 ASN B C 1
ATOM 3387 O O . ASN B 1 193 ? 6.625 -10 -20.234 1 97.94 193 ASN B O 1
ATOM 3391 N N . GLN B 1 194 ? 5.996 -8.398 -18.766 1 96.19 194 GLN B N 1
ATOM 3392 C CA . GLN B 1 194 ? 4.945 -7.898 -19.641 1 96.19 194 GLN B CA 1
ATOM 3393 C C . GLN B 1 194 ? 5.523 -7.043 -20.766 1 96.19 194 GLN B C 1
ATOM 3395 O O . GLN B 1 194 ? 5.004 -7.039 -21.875 1 96.19 194 GLN B O 1
ATOM 3400 N N . LYS B 1 195 ? 6.566 -6.383 -20.469 1 97.31 195 LYS B N 1
ATOM 3401 C CA . LYS B 1 195 ? 7.199 -5.473 -21.422 1 97.31 195 LYS B CA 1
ATOM 3402 C C . LYS B 1 195 ? 8.078 -6.234 -22.406 1 97.31 195 LYS B C 1
ATOM 3404 O O . LYS B 1 195 ? 8.156 -5.879 -23.578 1 97.31 195 LYS B O 1
ATOM 3409 N N . TYR B 1 196 ? 8.766 -7.242 -21.906 1 97.88 196 TYR B N 1
ATOM 3410 C CA . TYR B 1 196 ? 9.711 -8.016 -22.719 1 97.88 196 TYR B CA 1
ATOM 3411 C C . TYR B 1 196 ? 9.297 -9.484 -22.766 1 97.88 196 TYR B C 1
ATOM 3413 O O . TYR B 1 196 ? 8.984 -10.094 -21.75 1 97.88 196 TYR B O 1
ATOM 3421 N N . LYS B 1 197 ? 9.289 -10.062 -23.953 1 96.88 197 LYS B N 1
ATOM 3422 C CA . LYS B 1 197 ? 9.031 -11.492 -24.109 1 96.88 197 LYS B CA 1
ATOM 3423 C C . LYS B 1 197 ? 10.266 -12.312 -23.734 1 96.88 197 LYS B C 1
ATOM 3425 O O . LYS B 1 197 ? 11.062 -12.672 -24.609 1 96.88 197 LYS B O 1
ATOM 3430 N N . LEU B 1 198 ? 10.414 -12.648 -22.594 1 97 198 LEU B N 1
ATOM 3431 C CA . LEU B 1 198 ? 11.555 -13.43 -22.125 1 97 198 LEU B CA 1
ATOM 3432 C C . LEU B 1 198 ? 11.406 -14.898 -22.5 1 97 198 LEU B C 1
ATOM 3434 O O . LEU B 1 198 ? 10.289 -15.422 -22.531 1 97 198 LEU B O 1
ATOM 3438 N N . PRO B 1 199 ? 12.43 -15.578 -22.75 1 96.88 199 PRO B N 1
ATOM 3439 C CA . PRO B 1 199 ? 13.828 -15.141 -22.781 1 96.88 199 PRO B CA 1
ATOM 3440 C C . PRO B 1 199 ? 14.219 -14.523 -24.125 1 96.88 199 PRO B C 1
ATOM 3442 O O . PRO B 1 199 ? 15.312 -13.961 -24.25 1 96.88 199 PRO B O 1
ATOM 3445 N N . LYS B 1 200 ? 13.375 -14.539 -25.078 1 97.69 200 LYS B N 1
ATOM 3446 C CA . LYS B 1 200 ? 13.688 -14.203 -26.469 1 97.69 200 LYS B CA 1
ATOM 3447 C C . LYS B 1 200 ? 14.227 -12.781 -26.578 1 97.69 200 LYS B C 1
ATOM 3449 O O . LYS B 1 200 ? 15.156 -12.523 -27.328 1 97.69 200 LYS B O 1
ATOM 3454 N N . GLU B 1 201 ? 13.68 -11.875 -25.766 1 98.19 201 GLU B N 1
ATOM 3455 C CA . GLU B 1 201 ? 14.016 -10.461 -25.922 1 98.19 201 GLU B CA 1
ATOM 3456 C C . GLU B 1 201 ? 14.961 -9.992 -24.812 1 98.19 201 GLU B C 1
ATOM 3458 O O . GLU B 1 201 ? 15.234 -8.797 -24.688 1 98.19 201 GLU B O 1
ATOM 3463 N N . PHE B 1 202 ? 15.484 -10.844 -24.047 1 98.06 202 PHE B N 1
ATOM 3464 C CA . PHE B 1 202 ? 16.297 -10.469 -22.906 1 98.06 202 PHE B CA 1
ATOM 3465 C C . PHE B 1 202 ? 17.516 -9.664 -23.344 1 98.06 202 PHE B C 1
ATOM 3467 O O . PHE B 1 202 ? 17.922 -8.711 -22.672 1 98.06 202 PHE B O 1
ATOM 3474 N N . LYS B 1 203 ? 18.031 -9.977 -24.484 1 96.5 203 LYS B N 1
ATOM 3475 C CA . LYS B 1 203 ? 19.266 -9.359 -24.969 1 96.5 203 LYS B CA 1
ATOM 3476 C C . LYS B 1 203 ? 19.062 -7.879 -25.266 1 96.5 203 LYS B C 1
ATOM 3478 O O . LYS B 1 203 ? 20.031 -7.125 -25.391 1 96.5 203 LYS B O 1
ATOM 3483 N N . THR B 1 204 ? 17.812 -7.457 -25.422 1 97.62 204 THR B N 1
ATOM 3484 C CA . THR B 1 204 ? 17.516 -6.07 -25.781 1 97.62 204 THR B CA 1
ATOM 3485 C C . THR B 1 204 ? 17.188 -5.258 -24.531 1 97.62 204 THR B C 1
ATOM 3487 O O . THR B 1 204 ? 16.891 -4.066 -24.625 1 97.62 204 THR B O 1
ATOM 3490 N N . THR B 1 205 ? 17.203 -5.883 -23.375 1 98.19 205 THR B N 1
ATOM 3491 C CA . THR B 1 205 ? 16.766 -5.23 -22.156 1 98.19 205 THR B CA 1
ATOM 3492 C C . THR B 1 205 ? 17.938 -4.539 -21.453 1 98.19 205 THR B C 1
ATOM 3494 O O . THR B 1 205 ? 19.094 -4.781 -21.797 1 98.19 205 THR B O 1
ATOM 3497 N N . PHE B 1 206 ? 17.625 -3.715 -20.469 1 98.12 206 PHE B N 1
ATOM 3498 C CA . PHE B 1 206 ? 18.641 -3.016 -19.672 1 98.12 206 PHE B CA 1
ATOM 3499 C C . PHE B 1 206 ? 19.359 -3.975 -18.734 1 98.12 206 PHE B C 1
ATOM 3501 O O . PHE B 1 206 ? 20.359 -3.613 -18.109 1 98.12 206 PHE B O 1
ATOM 3508 N N . LEU B 1 207 ? 18.859 -5.27 -18.641 1 98.25 207 LEU B N 1
ATOM 3509 C CA . LEU B 1 207 ? 19.469 -6.25 -17.75 1 98.25 207 LEU B CA 1
ATOM 3510 C C . LEU B 1 207 ? 20.328 -7.23 -18.531 1 98.25 207 LEU B C 1
ATOM 3512 O O . LEU B 1 207 ? 20.922 -8.141 -17.938 1 98.25 207 LEU B O 1
ATOM 3516 N N . ASN B 1 208 ? 20.438 -7.082 -19.828 1 96.5 208 ASN B N 1
ATOM 3517 C CA . ASN B 1 208 ? 21.094 -8.039 -20.719 1 96.5 208 ASN B CA 1
ATOM 3518 C C . ASN B 1 208 ? 22.531 -8.305 -20.297 1 96.5 208 ASN B C 1
ATOM 3520 O O . ASN B 1 208 ? 23.031 -9.414 -20.469 1 96.5 208 ASN B O 1
ATOM 3524 N N . ASN B 1 209 ? 23.25 -7.363 -19.703 1 96.38 209 ASN B N 1
ATOM 3525 C CA . ASN B 1 209 ? 24.672 -7.512 -19.422 1 96.38 209 ASN B CA 1
ATOM 3526 C C . ASN B 1 209 ? 24.922 -7.828 -17.938 1 96.38 209 ASN B C 1
ATOM 3528 O O . ASN B 1 209 ? 26.016 -7.598 -17.422 1 96.38 209 ASN B O 1
ATOM 3532 N N . TYR B 1 210 ? 23.859 -8.391 -17.266 1 98.25 210 TYR B N 1
ATOM 3533 C CA . TYR B 1 210 ? 24.016 -8.672 -15.852 1 98.25 210 TYR B CA 1
ATOM 3534 C C . TYR B 1 210 ? 23.828 -10.156 -15.562 1 98.25 210 TYR B C 1
ATOM 3536 O O . TYR B 1 210 ? 23.078 -10.844 -16.266 1 98.25 210 TYR B O 1
ATOM 3544 N N . GLN B 1 211 ? 24.516 -10.602 -14.602 1 98.12 211 GLN B N 1
ATOM 3545 C CA . GLN B 1 211 ? 24.312 -11.898 -13.969 1 98.12 211 GLN B CA 1
ATOM 3546 C C . GLN B 1 211 ? 23.984 -11.742 -12.484 1 98.12 211 GLN B C 1
ATOM 3548 O O . GLN B 1 211 ? 24.656 -10.992 -11.773 1 98.12 211 GLN B O 1
ATOM 3553 N N . LEU B 1 212 ? 22.953 -12.422 -12.078 1 98.38 212 LEU B N 1
ATOM 3554 C CA . LEU B 1 212 ? 22.547 -12.359 -10.68 1 98.38 212 LEU B CA 1
ATOM 3555 C C . LEU B 1 212 ? 23.266 -13.422 -9.852 1 98.38 212 LEU B C 1
ATOM 3557 O O . LEU B 1 212 ? 23.312 -14.594 -10.234 1 98.38 212 LEU B O 1
ATOM 3561 N N . ILE B 1 213 ? 23.797 -12.961 -8.719 1 97.19 213 ILE B N 1
ATOM 3562 C CA . ILE B 1 213 ? 24.5 -13.875 -7.824 1 97.19 213 ILE B CA 1
ATOM 3563 C C . ILE B 1 213 ? 23.766 -13.953 -6.488 1 97.19 213 ILE B C 1
ATOM 3565 O O . ILE B 1 213 ? 23.516 -12.93 -5.852 1 97.19 213 ILE B O 1
ATOM 3569 N N . ILE B 1 214 ? 23.422 -15.148 -6.117 1 94.69 214 ILE B N 1
ATOM 3570 C CA . ILE B 1 214 ? 22.797 -15.406 -4.828 1 94.69 214 ILE B CA 1
ATOM 3571 C C . ILE B 1 214 ? 23.625 -16.422 -4.039 1 94.69 214 ILE B C 1
ATOM 3573 O O . ILE B 1 214 ? 24.156 -17.375 -4.609 1 94.69 214 ILE B O 1
ATOM 3577 N N . THR B 1 215 ? 23.828 -16.078 -2.812 1 87.69 215 THR B N 1
ATOM 3578 C CA . THR B 1 215 ? 24.531 -17.031 -1.953 1 87.69 215 THR B CA 1
ATOM 3579 C C . THR B 1 215 ? 23.609 -18.172 -1.536 1 87.69 215 THR B C 1
ATOM 3581 O O . THR B 1 215 ? 22.531 -17.938 -1.011 1 87.69 215 THR B O 1
ATOM 3584 N N . LYS B 1 216 ? 24 -19.484 -1.913 1 77.06 216 LYS B N 1
ATOM 3585 C CA . LYS B 1 216 ? 23.203 -20.672 -1.616 1 77.06 216 LYS B CA 1
ATOM 3586 C C . LYS B 1 216 ? 23.531 -21.219 -0.233 1 77.06 216 LYS B C 1
ATOM 3588 O O . LYS B 1 216 ? 24.672 -21.125 0.223 1 77.06 216 LYS B O 1
#

pLDDT: mean 97.71, std 2.09, range [75.94, 98.88]

Nearest PDB structures (foldseek):
  4unf-assembly1_A  TM=8.334E-01  e=8.470E-07  Deinococcus radiodurans R1 = ATCC 13939 = DSM 20539
  8a5c-assembly1_A  TM=8.482E-01  e=1.308E-06  Deinococcus radiodurans R1 = ATCC 13939 = DSM 20539
  8a5f-assembly1_A  TM=8.374E-01  e=1.246E-06  Deinococcus radiodurans R1 = ATCC 13939 = DSM 20539
  1p59-assembly1_A  TM=8.375E-01  e=8.586E-06  Geobacillus stearothermophilus
  2yg9-assembly2_B  TM=7.119E-01  e=9.257E-04  Deinococcus radiodurans

Foldseek 3Di:
DAEDAPVVVLVVLVVVDPLPCLQPDPALLLSLLLLLLQPPAHVVLSVQLSVLVCVQQVSQLVSLLVDDLVSQLVSSVSSPPSNQSSQLSNQVSVLCVVVVSDLVSVLVDACVVQQVSQCVRPSAHNQSSQSCVLRRNNHAFAHDDPLNQLVLVLLVHHADPDRVRRRVQSVVRDDPDHSVSRSSVVSSSVVVCVVDVPPVCLCVDPCNPYHYDTDD/DAEDAPVVVLVVLVVVDPLPCPQPDPALLLSLLLLLLQPPAHVVLSVQLSVLVCVQQVSQLVSLLVDDLVSQLVSSVSSPPSNQSSQLSNQVSVLCVVVVSDLVSVLVDACVVQQVSQCVRPSAHNQSSQSCCLRRNNHAFAHDDPLNQLVLVLLVHHADPDRVRRRVQSVVRDDPDHSVSRSSVVSSSVVVCVVDVPPVCLCVDPCNPYHYDTDD